Protein AF-A0A6L7U2E5-F1 (afdb_monomer)

Radius of gyration: 26.35 Å; Cα contacts (8 Å, |Δi|>4): 501; chains: 1; bounding box: 90×53×82 Å

Sequence (415 aa):
MNRPLTGRQFVRASPKTIGAMLRQARKARGLTQGEAAELLGVARTTLSAIETGNRRVRPDELLHLSGMYGRNLNELLGEREIISDFPSQFQASHLAGTAGDAEAELFAAVHRFQRLCEDYLFLETTNGVSLRRDYPPEYLIMRYRAEQSGQDAAMAERNRLGLGDGPISNLRQVLEDEVGLRVFTILLPSKVAGIFAYNEALGGCIAVNESHSAEHRQWSLSLEYGHFLTARHRADIAPVQPSLRPNVFERCANAFAGAFLMPATGLQRRFNQVAREADGLVTPMEIMRLAVAYQVTFQAMTIRLEKLRHLPKGTWGRLLGKGFKVSEAQMPTGLQSNEKTGLGLSMRYQLLACRAFEDGEITESHFARLLLLDRLDARAVRLRFLEGMVANDELDGGLFSQELRPSVETVAPPS

Nearest PDB structures (foldseek):
  3f52-assembly1_A  TM=9.112E-01  e=5.083E-03  Corynebacterium glutamicum
  1y7y-assembly1_B  TM=9.073E-01  e=7.476E-03  Aeromonas hydrophila
  2b5a-assembly1_A  TM=8.416E-01  e=3.995E-03  [Bacillus] caldolyticus
  1y7y-assembly1_A  TM=9.080E-01  e=1.154E-02  Aeromonas hydrophila
  3vk0-assembly2_B  TM=9.022E-01  e=2.377E-02  Neisseria meningitidis MC58

Foldseek 3Di:
DDDDPPPPDPDFQQLQRLLCLLVVLCVVVVHDLCRLCVQLVHDSVVNVCSNRSVDHDDPVSLVSSCVVSVHDSCSSRVVQPPPDQQVVLEDCVVVVPPPDPQVVQQVVVSVVQVVLLSLLLVLCVLVVHAQDAPADAAQEAPQVPLLVSLLVVLVVVCVVLVVPQFADPCVVCSCCRVHNEFEFEDAGPPFWAKKWAADPSRGTYIYGHNPDDQQSNLLSSQLSVLCCRHPVHRIDTDTPDADPDHHSSNSSSNSNSLCNLHPLVSNVVLLVVLCVVVVNDDDLLSLLVVCLR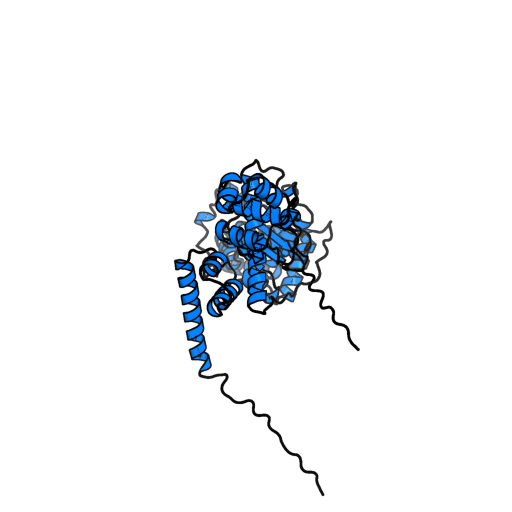SSHQSLSSVVSCCVSVVDPPCPSVVCVVVVNDSVVSDDPSPCPPPCPVVQRGDPVQLVSLLVCVVVVVDDLVVSCVSSVHDSVSSVVSNVVVVVVVVVVVVVVVPDPPDDPDDDDDDDDDDD

pLDDT: mean 81.1, std 19.36, range [26.78, 98.44]

Solvent-accessible surface area (backbone atoms only — not comparable to full-atom values): 23502 Å² total; per-residue (Å²): 135,90,83,82,90,80,74,84,74,79,66,78,56,49,43,45,56,37,9,45,48,51,48,50,41,35,51,76,68,71,48,50,64,56,61,54,10,58,77,70,72,47,56,45,67,55,46,51,30,24,35,64,26,79,32,76,76,49,75,71,57,46,53,51,50,19,62,77,50,73,44,57,61,57,70,50,51,42,77,49,82,83,64,74,60,60,76,77,55,46,59,73,73,84,48,74,85,50,68,68,67,58,45,54,50,43,54,52,35,51,52,52,51,50,49,53,53,52,49,47,53,48,35,28,57,77,68,75,48,76,82,61,67,55,72,74,79,70,48,74,70,47,73,95,41,18,46,55,34,12,35,52,49,21,52,52,48,29,60,74,69,69,53,69,53,58,54,64,91,54,59,69,54,49,39,37,70,67,33,29,36,49,61,37,41,40,77,46,53,91,60,39,29,27,37,31,41,51,46,89,84,79,37,44,38,39,39,23,20,55,86,48,55,72,30,54,29,49,49,31,50,37,26,45,49,30,39,50,40,55,40,45,91,54,38,47,72,42,54,62,66,80,61,98,76,61,52,58,63,55,42,14,13,54,28,11,25,50,29,52,49,49,28,66,70,35,46,51,54,52,50,53,50,55,26,58,77,42,79,65,59,73,47,73,65,57,50,40,54,48,8,52,68,38,50,37,41,57,66,58,41,47,54,49,35,27,76,73,64,76,37,66,80,62,51,63,59,51,40,53,75,70,65,61,56,63,81,81,68,54,66,82,56,86,70,66,63,87,55,84,78,72,61,40,64,43,69,67,57,53,54,37,43,45,48,36,39,76,73,63,77,39,52,68,72,52,44,8,56,74,62,76,41,56,62,68,59,36,50,53,53,47,48,56,51,51,55,59,47,53,62,47,57,69,55,58,77,75,77,77,86,71,83,86,70,83,84,82,80,83,84,80,83,87,133

Structure (mmCIF, N/CA/C/O backbone):
data_AF-A0A6L7U2E5-F1
#
_entry.id   AF-A0A6L7U2E5-F1
#
loop_
_atom_site.group_PDB
_atom_site.id
_atom_site.type_symbol
_atom_site.label_atom_id
_atom_site.label_alt_id
_atom_site.label_comp_id
_atom_site.label_asym_id
_atom_site.label_entity_id
_atom_site.label_seq_id
_atom_site.pdbx_PDB_ins_code
_atom_site.Cartn_x
_atom_site.Cartn_y
_atom_site.Cartn_z
_atom_site.occupancy
_atom_site.B_iso_or_equiv
_atom_site.auth_seq_id
_atom_site.auth_comp_id
_atom_site.auth_asym_id
_atom_site.auth_atom_id
_atom_site.pdbx_PDB_model_num
ATOM 1 N N . MET A 1 1 ? -31.744 -31.638 10.546 1.00 30.25 1 MET A N 1
ATOM 2 C CA . MET A 1 1 ? -31.968 -31.465 11.998 1.00 30.25 1 MET A CA 1
ATOM 3 C C . MET A 1 1 ? -30.790 -30.710 12.596 1.00 30.25 1 MET A C 1
ATOM 5 O O . MET A 1 1 ? -29.655 -31.121 12.412 1.00 30.25 1 MET A O 1
ATOM 9 N N . ASN A 1 2 ? -31.114 -29.581 13.222 1.00 29.72 2 ASN A N 1
ATOM 10 C CA . ASN A 1 2 ? -30.304 -28.602 13.955 1.00 29.72 2 ASN A CA 1
ATOM 11 C C . ASN A 1 2 ? -28.982 -29.061 14.603 1.00 29.72 2 ASN A C 1
ATOM 13 O O . ASN A 1 2 ? -28.994 -29.946 15.456 1.00 29.72 2 ASN A O 1
ATOM 17 N N . ARG A 1 3 ? -27.921 -28.259 14.413 1.00 26.78 3 ARG A N 1
ATOM 18 C CA . ARG A 1 3 ? -27.476 -27.265 15.418 1.00 26.78 3 ARG A CA 1
ATOM 19 C C . ARG A 1 3 ? -26.555 -26.189 14.795 1.00 26.78 3 ARG A C 1
ATOM 21 O O . ARG A 1 3 ? -25.790 -26.517 13.894 1.00 26.78 3 ARG A O 1
ATOM 28 N N . PRO A 1 4 ? -26.634 -24.923 15.251 1.00 27.50 4 PRO A N 1
ATOM 29 C CA . PRO A 1 4 ? -25.921 -23.788 14.666 1.00 27.50 4 PRO A CA 1
ATOM 30 C C . PRO A 1 4 ? -24.500 -23.651 15.233 1.00 27.50 4 PRO A C 1
ATOM 32 O O . PRO A 1 4 ? -24.291 -23.781 16.439 1.00 27.50 4 PRO A O 1
ATOM 35 N N . LEU A 1 5 ? -23.531 -23.306 14.383 1.00 28.56 5 LEU A N 1
ATOM 36 C CA . LEU A 1 5 ? -22.216 -22.804 14.798 1.00 28.56 5 LEU A CA 1
ATOM 37 C C . LEU A 1 5 ? -22.307 -21.297 15.098 1.00 28.56 5 LEU A C 1
ATOM 39 O O . LEU A 1 5 ? -21.655 -20.475 14.465 1.00 28.56 5 LEU A O 1
ATOM 43 N N . THR A 1 6 ? -23.132 -20.908 16.070 1.00 40.66 6 THR A N 1
ATOM 44 C CA . THR A 1 6 ? -22.995 -19.601 16.729 1.00 40.66 6 THR A CA 1
ATOM 45 C C . THR A 1 6 ? -21.955 -19.739 17.829 1.00 40.66 6 THR A C 1
ATOM 47 O O . THR A 1 6 ? -22.278 -20.001 18.984 1.00 40.66 6 THR A O 1
ATOM 50 N N . GLY A 1 7 ? -20.691 -19.598 17.445 1.00 27.69 7 GLY A N 1
ATOM 51 C CA . GLY A 1 7 ? -19.551 -19.538 18.353 1.00 27.69 7 GLY A CA 1
ATOM 52 C C . GLY A 1 7 ? -19.019 -18.117 18.519 1.00 27.69 7 GLY A C 1
ATOM 53 O O . GLY A 1 7 ? -17.812 -17.932 18.448 1.00 27.69 7 GLY A O 1
ATOM 54 N N . ARG A 1 8 ? -19.883 -17.109 18.723 1.00 32.47 8 ARG A N 1
ATOM 55 C CA . ARG A 1 8 ? -19.448 -15.800 19.245 1.00 32.47 8 ARG A CA 1
ATOM 56 C C . ARG A 1 8 ? -18.993 -16.004 20.691 1.00 32.47 8 ARG A C 1
ATOM 58 O O . ARG A 1 8 ? -19.801 -15.945 21.616 1.00 32.47 8 ARG A O 1
ATOM 65 N N . GLN A 1 9 ? -17.717 -16.320 20.891 1.00 27.36 9 GLN A N 1
ATOM 66 C CA . GLN A 1 9 ? -17.125 -16.360 22.224 1.00 27.36 9 GLN A CA 1
ATOM 67 C C . GLN A 1 9 ? -16.722 -14.943 22.632 1.00 27.36 9 GLN A C 1
ATOM 69 O O . GLN A 1 9 ? -15.637 -14.471 22.313 1.00 27.36 9 GLN A O 1
ATOM 74 N N . PHE A 1 10 ? -17.596 -14.277 23.385 1.00 33.03 10 PHE A N 1
ATOM 75 C CA . PHE A 1 10 ? -17.204 -13.125 24.189 1.00 33.03 10 PHE A CA 1
ATOM 76 C C . PHE A 1 10 ? -16.289 -13.627 25.311 1.00 33.03 10 PHE A C 1
ATOM 78 O O . PHE A 1 10 ? -16.752 -14.188 26.309 1.00 33.03 10 PHE A O 1
ATOM 85 N N . VAL A 1 11 ? -14.975 -13.476 25.150 1.00 37.16 11 VAL A N 1
ATOM 86 C CA . VAL A 1 11 ? -14.049 -13.697 26.261 1.00 37.16 11 VAL A CA 1
ATOM 87 C C . VAL A 1 11 ? -14.276 -12.556 27.246 1.00 37.16 11 VAL A C 1
ATOM 89 O O . VAL A 1 11 ? -13.952 -11.411 26.953 1.00 37.16 11 VAL A O 1
ATOM 92 N N . ARG A 1 12 ? -14.837 -12.851 28.426 1.00 48.38 12 ARG A N 1
ATOM 93 C CA . ARG A 1 12 ? -14.856 -11.885 29.535 1.00 48.38 12 ARG A CA 1
ATOM 94 C C . ARG A 1 12 ? -13.416 -11.434 29.787 1.00 48.38 12 ARG A C 1
ATOM 96 O O . ARG A 1 12 ? -12.603 -12.249 30.230 1.00 48.38 12 ARG A O 1
ATOM 103 N N . ALA A 1 13 ? -13.104 -10.171 29.490 1.00 61.41 13 ALA A N 1
ATOM 104 C CA . ALA A 1 13 ? -11.756 -9.645 29.639 1.00 61.41 13 ALA A CA 1
ATOM 105 C C . ALA A 1 13 ? -11.245 -9.894 31.063 1.00 61.41 13 ALA A C 1
ATOM 107 O O . ALA A 1 13 ? -11.932 -9.647 32.061 1.00 61.41 13 ALA A O 1
ATOM 108 N N . SER A 1 14 ? -10.037 -10.454 31.160 1.00 73.69 14 SER A N 1
ATOM 109 C CA . SER A 1 14 ? -9.461 -10.781 32.458 1.00 73.69 14 SER A CA 1
ATOM 110 C C . SER A 1 14 ? -9.209 -9.491 33.256 1.00 73.69 14 SER A C 1
ATOM 112 O O . SER A 1 14 ? -8.890 -8.457 32.661 1.00 73.69 14 SER A O 1
ATOM 114 N N . PRO A 1 15 ? -9.270 -9.519 34.600 1.00 77.94 15 PRO A N 1
ATOM 115 C CA . PRO A 1 15 ? -8.991 -8.334 35.417 1.00 77.94 15 PRO A CA 1
ATOM 116 C C . PRO A 1 15 ? -7.614 -7.711 35.137 1.00 77.94 15 PRO A C 1
ATOM 118 O O . PRO A 1 15 ? -7.461 -6.497 35.209 1.00 77.94 15 PRO A O 1
ATOM 121 N N . LYS A 1 16 ? -6.626 -8.534 34.756 1.00 78.69 16 LYS A N 1
ATOM 122 C CA . LYS A 1 16 ? -5.290 -8.081 34.339 1.00 78.69 16 LYS A CA 1
ATOM 123 C C . LYS A 1 16 ? -5.316 -7.306 33.026 1.00 78.69 16 LYS A C 1
ATOM 125 O O . LYS A 1 16 ? -4.639 -6.290 32.916 1.00 78.69 16 LYS A O 1
ATOM 130 N N . THR A 1 17 ? -6.107 -7.762 32.057 1.00 73.81 17 THR A N 1
ATOM 131 C CA . THR A 1 17 ? -6.261 -7.103 30.754 1.00 73.81 17 THR A CA 1
ATOM 132 C C . THR A 1 17 ? -6.891 -5.723 30.925 1.00 73.81 17 THR A C 1
ATOM 134 O O . THR A 1 17 ? -6.311 -4.729 30.497 1.00 73.81 17 THR A O 1
ATOM 137 N N . ILE A 1 18 ? -8.015 -5.646 31.646 1.00 81.44 18 ILE A N 1
ATOM 138 C CA . ILE A 1 18 ? -8.705 -4.377 31.924 1.00 81.44 18 ILE A CA 1
ATOM 139 C C . ILE A 1 18 ? -7.785 -3.424 32.707 1.00 81.44 18 ILE A C 1
ATOM 141 O O . ILE A 1 18 ? -7.671 -2.246 32.369 1.00 81.44 18 ILE A O 1
ATOM 145 N N . GLY A 1 19 ? -7.062 -3.936 33.710 1.00 86.12 19 GLY A N 1
ATOM 146 C CA . GLY A 1 19 ? -6.096 -3.154 34.485 1.00 86.12 19 GLY A CA 1
ATOM 147 C C . GLY A 1 19 ? -4.987 -2.532 33.629 1.00 86.12 19 GLY A C 1
ATOM 148 O O . GLY A 1 19 ? -4.682 -1.345 33.771 1.00 86.12 19 GLY A O 1
ATOM 149 N N . ALA A 1 20 ? -4.425 -3.298 32.690 1.00 79.12 20 ALA A N 1
ATOM 150 C CA . ALA A 1 20 ? -3.399 -2.807 31.773 1.00 79.12 20 ALA A CA 1
ATOM 151 C C . ALA A 1 20 ? -3.929 -1.701 30.841 1.00 79.12 20 ALA A C 1
ATOM 153 O O . ALA A 1 20 ? -3.248 -0.688 30.648 1.00 79.12 20 ALA A O 1
ATOM 154 N N . MET A 1 21 ? -5.153 -1.851 30.322 1.00 79.62 21 MET A N 1
ATOM 155 C CA . MET A 1 21 ? -5.793 -0.847 29.463 1.00 79.62 21 MET A CA 1
ATOM 156 C C . MET A 1 21 ? -6.079 0.455 30.217 1.00 79.62 21 MET A C 1
ATOM 158 O O . MET A 1 21 ? -5.767 1.538 29.719 1.00 79.62 21 MET A O 1
ATOM 162 N N . LEU A 1 22 ? -6.583 0.363 31.451 1.00 87.50 22 LEU A N 1
ATOM 163 C CA . LEU A 1 22 ? -6.788 1.521 32.325 1.00 87.50 22 LEU A CA 1
ATOM 164 C C . LEU A 1 22 ? -5.471 2.252 32.614 1.00 87.50 22 LEU A C 1
ATOM 166 O O . LEU A 1 22 ? -5.401 3.477 32.500 1.00 87.50 22 LEU A O 1
ATOM 170 N N . ARG A 1 23 ? -4.395 1.505 32.894 1.00 88.12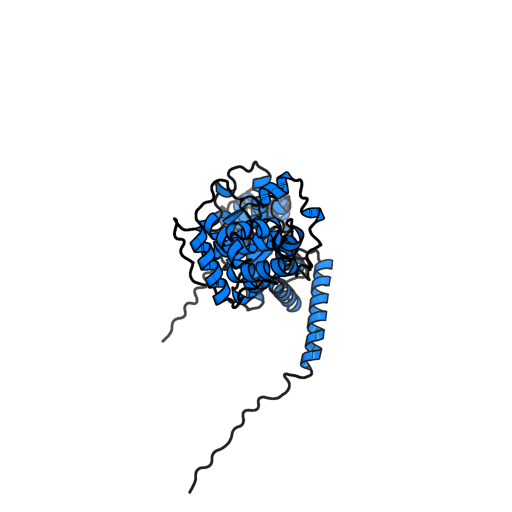 23 ARG A N 1
ATOM 171 C CA . ARG A 1 23 ? -3.055 2.072 33.106 1.00 88.12 23 ARG A CA 1
ATOM 172 C C . ARG A 1 23 ? -2.550 2.828 31.877 1.00 88.12 23 ARG A C 1
ATOM 174 O O . ARG A 1 23 ? -1.956 3.900 32.016 1.00 88.12 23 ARG A O 1
ATOM 181 N N . GLN A 1 24 ? -2.748 2.273 30.683 1.00 79.38 24 GLN A N 1
ATOM 182 C CA . GLN A 1 24 ? -2.352 2.910 29.426 1.00 79.38 24 GLN A CA 1
ATOM 183 C C . GLN A 1 24 ? -3.174 4.178 29.163 1.00 79.38 24 GLN A C 1
ATOM 185 O O . GLN A 1 24 ? -2.603 5.222 28.846 1.00 79.38 24 GLN A O 1
ATOM 190 N N . ALA A 1 25 ? -4.493 4.109 29.353 1.00 82.06 25 ALA A N 1
ATOM 191 C CA . ALA A 1 25 ? -5.404 5.236 29.182 1.00 82.06 25 ALA A CA 1
ATOM 192 C C . ALA A 1 25 ? -5.071 6.397 30.132 1.00 82.06 25 ALA A C 1
ATOM 194 O O . ALA A 1 25 ? -4.998 7.546 29.696 1.00 82.06 25 ALA A O 1
ATOM 195 N N . ARG A 1 26 ? -4.755 6.093 31.398 1.00 93.38 26 ARG A N 1
ATOM 196 C CA . ARG A 1 26 ? -4.292 7.084 32.374 1.00 93.38 26 ARG A CA 1
ATOM 197 C C . ARG A 1 26 ? -3.002 7.769 31.928 1.00 93.38 26 ARG A C 1
ATOM 199 O O . ARG A 1 26 ? -2.920 8.995 31.936 1.00 93.38 26 ARG A O 1
ATOM 206 N N . LYS A 1 27 ? -1.996 6.984 31.522 1.00 86.50 27 LYS A N 1
ATOM 207 C CA . LYS A 1 27 ? -0.709 7.518 31.043 1.00 86.50 27 LYS A CA 1
ATOM 208 C C . LYS A 1 27 ? -0.879 8.414 29.816 1.00 86.50 27 LYS A C 1
ATOM 210 O O . LYS A 1 27 ? -0.212 9.436 29.732 1.00 86.50 27 LYS A O 1
ATOM 215 N N . ALA A 1 28 ? -1.787 8.069 28.903 1.00 74.44 28 ALA A N 1
ATOM 216 C CA . ALA A 1 28 ? -2.078 8.876 27.717 1.00 74.44 28 ALA A CA 1
ATOM 217 C C . ALA A 1 28 ? -2.683 10.254 28.051 1.00 74.44 28 ALA A C 1
ATOM 219 O O . ALA A 1 28 ? -2.575 11.175 27.249 1.00 74.44 28 ALA A O 1
ATOM 220 N N . ARG A 1 29 ? -3.292 10.407 29.233 1.00 83.19 29 ARG A N 1
ATOM 221 C CA . ARG A 1 29 ? -3.762 11.694 29.771 1.00 83.19 29 ARG A CA 1
ATOM 222 C C . ARG A 1 29 ? -2.721 12.428 30.618 1.00 83.19 29 ARG A C 1
ATOM 224 O O . ARG A 1 29 ? -3.037 13.477 31.162 1.00 83.19 29 ARG A O 1
ATOM 231 N N . GLY A 1 30 ? -1.515 11.878 30.764 1.00 84.75 30 GLY A N 1
ATOM 232 C CA . GLY A 1 30 ? -0.463 12.456 31.603 1.00 84.75 30 GLY A CA 1
ATOM 233 C C . GLY A 1 30 ? -0.730 12.371 33.109 1.00 84.75 30 GLY A C 1
ATOM 234 O O . GLY A 1 30 ? 0.024 12.948 33.880 1.00 84.75 30 GLY A O 1
ATOM 235 N N . LEU A 1 31 ? -1.764 11.641 33.544 1.00 90.44 31 LEU A N 1
ATOM 236 C CA . LEU A 1 31 ? -2.148 11.560 34.954 1.00 90.44 31 LEU A CA 1
ATOM 237 C C . LEU A 1 31 ? -1.272 10.558 35.713 1.00 90.44 31 LEU A C 1
ATOM 239 O O . LEU A 1 31 ? -1.015 9.439 35.251 1.00 90.44 31 LEU A O 1
ATOM 243 N N . THR A 1 32 ? -0.869 10.906 36.927 1.00 93.38 32 THR A N 1
ATOM 244 C CA . THR A 1 32 ? -0.242 9.991 37.886 1.00 93.38 32 THR A CA 1
ATOM 245 C C . THR A 1 32 ? -1.283 9.068 38.530 1.00 93.38 32 THR A C 1
ATOM 247 O O . THR A 1 32 ? -2.488 9.315 38.491 1.00 93.38 32 THR A O 1
ATOM 250 N N . GLN A 1 33 ? -0.834 7.968 39.149 1.00 93.31 33 GLN A N 1
ATOM 251 C CA . GLN A 1 33 ? -1.742 7.099 39.915 1.00 93.31 33 GLN A CA 1
ATOM 252 C C . GLN A 1 33 ? -2.351 7.809 41.134 1.00 93.31 33 GLN A C 1
ATOM 254 O O . GLN A 1 33 ? -3.401 7.388 41.596 1.00 93.31 33 GLN A O 1
ATOM 259 N N . GLY A 1 34 ? -1.683 8.829 41.685 1.00 92.00 34 GLY A N 1
ATOM 260 C CA . GLY A 1 34 ? -2.217 9.606 42.806 1.00 92.00 34 GLY A CA 1
ATOM 261 C C . GLY A 1 34 ? -3.409 10.444 42.361 1.00 92.00 34 GLY A C 1
ATOM 262 O O . GLY A 1 34 ? -4.511 10.240 42.853 1.00 92.00 34 GLY A O 1
ATOM 263 N N . GLU A 1 35 ? -3.205 11.276 41.340 1.00 89.12 35 GLU A N 1
ATOM 264 C CA . GLU A 1 35 ? -4.238 12.169 40.795 1.00 89.12 35 GLU A CA 1
ATOM 265 C C . GLU A 1 35 ? -5.462 11.396 40.293 1.00 89.12 35 GLU A C 1
ATOM 267 O O . GLU A 1 35 ? -6.601 11.749 40.580 1.00 89.12 35 GLU A O 1
ATOM 272 N N . ALA A 1 36 ? -5.245 10.291 39.576 1.00 92.56 36 ALA A N 1
ATOM 273 C CA . ALA A 1 36 ? -6.350 9.467 39.101 1.00 92.56 36 ALA A CA 1
ATOM 274 C C . ALA A 1 36 ? -7.108 8.766 40.242 1.00 92.56 36 ALA A C 1
ATOM 276 O O . ALA A 1 36 ? -8.301 8.514 40.102 1.00 92.56 36 ALA A O 1
ATOM 277 N N . ALA A 1 37 ? -6.439 8.438 41.353 1.00 94.88 37 ALA A N 1
ATOM 278 C CA . ALA A 1 37 ? -7.087 7.827 42.509 1.00 94.88 37 ALA A CA 1
ATOM 279 C C . ALA A 1 37 ? -7.907 8.858 43.298 1.00 94.88 37 ALA A C 1
ATOM 281 O O . ALA A 1 37 ? -9.026 8.550 43.699 1.00 94.88 37 ALA A O 1
ATOM 282 N N . GLU A 1 38 ? -7.394 10.083 43.442 1.00 92.19 38 GLU A N 1
ATOM 283 C CA . GLU A 1 38 ? -8.119 11.209 44.042 1.00 92.19 38 GLU A CA 1
ATOM 284 C C . GLU A 1 38 ? -9.384 11.549 43.252 1.00 92.19 38 GLU A C 1
ATOM 286 O O . GLU A 1 38 ? -10.466 11.614 43.830 1.00 92.19 38 GLU A O 1
ATOM 291 N N . LEU A 1 39 ? -9.273 11.671 41.926 1.00 88.31 39 LEU A N 1
ATOM 292 C CA . LEU A 1 39 ? -10.414 11.940 41.044 1.00 88.31 39 LEU A CA 1
ATOM 293 C C . LEU A 1 39 ? -11.459 10.812 41.050 1.00 88.31 39 LEU A C 1
ATOM 295 O O . LEU A 1 39 ? -12.646 11.079 40.886 1.00 88.31 39 LEU A O 1
ATOM 299 N N . LEU A 1 40 ? -11.031 9.562 41.253 1.00 91.38 40 LEU A N 1
ATOM 300 C CA . LEU A 1 40 ? -11.926 8.408 41.390 1.00 91.38 40 LEU A CA 1
ATOM 301 C C . LEU A 1 40 ? -12.503 8.266 42.815 1.00 91.38 40 LEU A C 1
ATOM 303 O O . LEU A 1 40 ? -13.429 7.486 43.023 1.00 91.38 40 LEU A O 1
ATOM 307 N N . GLY A 1 41 ? -11.964 8.983 43.807 1.00 90.75 41 GLY A N 1
ATOM 308 C CA . GLY A 1 41 ? -12.374 8.872 45.210 1.00 90.75 41 GLY A CA 1
ATOM 309 C C . GLY A 1 41 ? -11.896 7.593 45.912 1.00 90.75 41 GLY A C 1
ATOM 310 O O . GLY A 1 41 ? -12.556 7.110 46.831 1.00 90.75 41 GLY A O 1
ATOM 311 N N . VAL A 1 42 ? -10.761 7.017 45.495 1.00 93.19 42 VAL A N 1
ATOM 312 C CA . VAL A 1 42 ? -10.192 5.786 46.079 1.00 93.19 42 VAL A CA 1
ATOM 313 C C . VAL A 1 42 ? -8.746 5.982 46.540 1.00 93.19 42 VAL A C 1
ATOM 315 O O . VAL A 1 42 ? -8.045 6.890 46.108 1.00 93.19 42 VAL A O 1
ATOM 318 N N . ALA A 1 43 ? -8.240 5.088 47.394 1.00 94.62 43 ALA A N 1
ATOM 319 C CA . ALA A 1 43 ? -6.825 5.110 47.770 1.00 94.62 43 ALA A CA 1
ATOM 320 C C . ALA A 1 43 ? -5.915 4.765 46.572 1.00 94.62 43 ALA A C 1
ATOM 322 O O . ALA A 1 43 ? -6.221 3.856 45.795 1.00 94.62 43 ALA A O 1
ATOM 323 N N . ARG A 1 44 ? -4.733 5.392 46.473 1.00 95.94 44 ARG A N 1
ATOM 324 C CA . ARG A 1 44 ? -3.727 5.112 45.421 1.00 95.94 44 ARG A CA 1
ATOM 325 C C . ARG A 1 44 ? -3.381 3.622 45.288 1.00 95.94 44 ARG A C 1
ATOM 327 O O . ARG A 1 44 ? -3.188 3.119 44.182 1.00 95.94 44 ARG A O 1
ATOM 334 N N . THR A 1 45 ? -3.314 2.901 46.407 1.00 94.44 45 THR A N 1
ATOM 335 C CA . THR A 1 45 ? -3.079 1.447 46.440 1.00 94.44 45 THR A CA 1
ATOM 336 C C . THR A 1 45 ? -4.202 0.662 45.765 1.00 94.44 45 THR A C 1
ATOM 338 O O . THR A 1 45 ? -3.927 -0.327 45.089 1.00 94.44 45 THR A O 1
ATOM 341 N N . THR A 1 46 ? -5.447 1.134 45.873 1.00 92.94 46 THR A N 1
ATOM 342 C CA . THR A 1 46 ? -6.618 0.547 45.207 1.00 92.94 46 THR A CA 1
ATOM 343 C C . THR A 1 46 ? -6.506 0.702 43.698 1.00 92.94 46 THR A C 1
ATOM 345 O O . THR A 1 46 ? -6.646 -0.288 42.984 1.00 92.94 46 THR A O 1
ATOM 348 N N . LEU A 1 47 ? -6.169 1.901 43.207 1.00 95.25 47 LEU A N 1
ATOM 349 C CA . LEU A 1 47 ? -5.955 2.115 41.774 1.00 95.25 47 LEU A CA 1
ATOM 350 C C . LEU A 1 47 ? -4.786 1.269 41.248 1.00 95.25 47 LEU A C 1
ATOM 352 O O . LEU A 1 47 ? -4.906 0.638 40.204 1.00 95.25 47 LEU A O 1
ATOM 356 N N . SER A 1 48 ? -3.681 1.175 41.993 1.00 94.50 48 SER A N 1
ATOM 357 C CA . SER A 1 48 ? -2.556 0.302 41.628 1.00 94.50 48 SER A CA 1
ATOM 358 C C . SER A 1 48 ? -2.963 -1.179 41.561 1.00 94.50 48 SER A C 1
ATOM 360 O O . SER A 1 48 ? -2.590 -1.891 40.626 1.00 94.50 48 SER A O 1
ATOM 362 N N . ALA A 1 49 ? -3.778 -1.653 42.510 1.00 88.00 49 ALA A N 1
ATOM 363 C CA . ALA A 1 49 ? -4.302 -3.017 42.511 1.00 88.00 49 ALA A CA 1
ATOM 364 C C . ALA A 1 49 ? -5.260 -3.283 41.335 1.00 88.00 49 ALA A C 1
ATOM 366 O O . ALA A 1 49 ? -5.239 -4.380 40.777 1.00 88.00 49 ALA A O 1
ATOM 367 N N . ILE A 1 50 ? -6.057 -2.287 40.934 1.00 92.88 50 ILE A N 1
ATOM 368 C CA . ILE A 1 50 ? -6.885 -2.343 39.720 1.00 92.88 50 ILE A CA 1
ATOM 369 C C . ILE A 1 50 ? -5.990 -2.425 38.476 1.00 92.88 50 ILE A C 1
ATOM 371 O O . ILE A 1 50 ? -6.142 -3.339 37.672 1.00 92.88 50 ILE A O 1
ATOM 375 N N . GLU A 1 51 ? -5.008 -1.529 38.340 1.00 92.25 51 GLU A N 1
ATOM 376 C CA . GLU A 1 51 ? -4.115 -1.457 37.171 1.00 92.25 51 GLU A CA 1
ATOM 377 C C . GLU A 1 51 ? -3.214 -2.686 36.995 1.00 92.25 51 GLU A C 1
ATOM 379 O O . GLU A 1 51 ? -2.800 -3.005 35.883 1.00 92.25 51 GLU A O 1
ATOM 384 N N . THR A 1 52 ? -2.895 -3.381 38.086 1.00 87.44 52 THR A N 1
ATOM 385 C CA . THR A 1 52 ? -2.120 -4.634 38.068 1.00 87.44 52 THR A CA 1
ATOM 386 C C . THR A 1 52 ? -2.997 -5.880 37.922 1.00 87.44 52 THR A C 1
ATOM 388 O O . THR A 1 52 ? -2.475 -6.986 37.775 1.00 87.44 52 THR A O 1
ATOM 391 N N . GLY A 1 53 ? -4.325 -5.722 37.947 1.00 84.56 53 GLY A N 1
ATOM 392 C CA . GLY A 1 53 ? -5.293 -6.817 37.870 1.00 84.56 53 GLY A CA 1
ATOM 393 C C . GLY A 1 53 ? -5.418 -7.656 39.141 1.00 84.56 53 GLY A C 1
ATOM 394 O O . GLY A 1 53 ? -6.067 -8.702 39.112 1.00 84.56 53 GLY A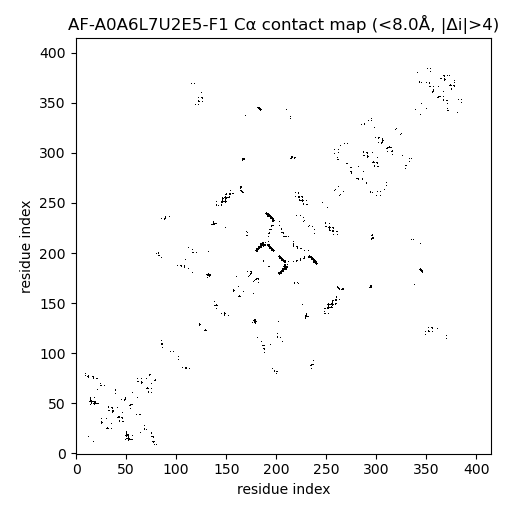 O 1
ATOM 395 N N . ASN A 1 54 ? -4.817 -7.212 40.247 1.00 85.06 54 ASN A N 1
ATOM 396 C CA . ASN A 1 54 ? -4.926 -7.847 41.562 1.00 85.06 54 ASN A CA 1
ATOM 397 C C . ASN A 1 54 ? -6.282 -7.569 42.231 1.00 85.06 54 ASN A C 1
ATOM 399 O O . ASN A 1 54 ? -6.696 -8.301 43.128 1.00 85.06 54 ASN A O 1
ATOM 403 N N . ARG A 1 55 ? -6.996 -6.532 41.779 1.00 90.06 55 ARG A N 1
ATOM 404 C CA . ARG A 1 55 ? -8.371 -6.213 42.172 1.00 90.06 55 ARG A CA 1
ATOM 405 C C . ARG A 1 55 ? -9.228 -6.030 40.925 1.00 90.06 55 ARG A C 1
ATOM 407 O O . ARG A 1 55 ? -8.830 -5.348 39.987 1.00 90.06 55 ARG A O 1
ATOM 414 N N . ARG A 1 56 ? -10.437 -6.595 40.930 1.00 85.56 56 ARG A N 1
ATOM 415 C CA . ARG A 1 56 ? -11.430 -6.323 39.881 1.00 85.56 56 ARG A CA 1
ATOM 416 C C . ARG A 1 56 ? -11.942 -4.890 39.996 1.00 85.56 56 ARG A C 1
ATOM 418 O O . ARG A 1 56 ? -12.293 -4.456 41.091 1.00 85.56 56 ARG A O 1
ATOM 425 N N . VAL A 1 57 ? -11.995 -4.188 38.869 1.00 87.94 57 VAL A N 1
ATOM 426 C CA . VAL A 1 57 ? -12.679 -2.895 38.762 1.00 87.94 57 VAL A CA 1
ATOM 427 C C . VAL A 1 57 ? -14.189 -3.117 38.820 1.00 87.94 57 VAL A C 1
ATOM 429 O O . VAL A 1 57 ? -14.699 -4.084 38.244 1.00 87.94 57 VAL A O 1
ATOM 432 N N . ARG A 1 58 ? -14.901 -2.265 39.553 1.00 85.62 58 ARG A N 1
ATOM 433 C CA . ARG A 1 58 ? -16.365 -2.299 39.611 1.00 85.62 58 ARG A CA 1
ATOM 434 C C . ARG A 1 58 ? -16.968 -1.565 38.403 1.00 85.62 58 ARG A C 1
ATOM 436 O O . ARG A 1 58 ? -16.298 -0.702 37.840 1.00 85.62 58 ARG A O 1
ATOM 443 N N . PRO A 1 59 ? -18.206 -1.879 37.980 1.00 78.31 59 PRO A N 1
ATOM 444 C CA . PRO A 1 59 ? -18.824 -1.230 36.820 1.00 78.31 59 PRO A CA 1
ATOM 445 C C . PRO A 1 59 ? -18.897 0.302 36.926 1.00 78.31 59 PRO A C 1
ATOM 447 O O . PRO A 1 59 ? -18.609 1.001 35.960 1.00 78.31 59 PRO A O 1
ATOM 450 N N . ASP A 1 60 ? -19.216 0.822 38.109 1.00 83.81 60 ASP A N 1
ATOM 451 C CA . ASP A 1 60 ? -19.277 2.251 38.435 1.00 83.81 60 ASP A CA 1
ATOM 452 C C . ASP A 1 60 ? -17.897 2.930 38.416 1.00 83.81 60 ASP A C 1
ATOM 454 O O . ASP A 1 60 ? -17.754 4.036 37.891 1.00 83.81 60 ASP A O 1
ATOM 458 N N . GLU A 1 61 ? -16.865 2.247 38.923 1.00 88.75 61 GLU A N 1
ATOM 459 C CA . GLU A 1 61 ? -15.472 2.701 38.835 1.00 88.75 61 GLU A CA 1
ATOM 460 C C . GLU A 1 61 ? -15.013 2.748 37.373 1.00 88.75 61 GLU A C 1
ATOM 462 O O . GLU A 1 61 ? -14.376 3.705 36.941 1.00 88.75 61 GLU A O 1
ATOM 467 N N . LEU A 1 62 ? -15.364 1.727 36.588 1.00 85.44 62 LEU A N 1
ATOM 468 C CA . LEU A 1 62 ? -14.992 1.626 35.182 1.00 85.44 62 LEU A CA 1
ATOM 469 C C . LEU A 1 62 ? -15.649 2.724 34.336 1.00 85.44 62 LEU A C 1
ATOM 471 O O . LEU A 1 62 ? -14.979 3.324 33.497 1.00 85.44 62 LEU A O 1
ATOM 475 N N . LEU A 1 63 ? -16.927 3.018 34.587 1.00 80.62 63 LEU A N 1
ATOM 476 C CA . LEU A 1 63 ? -17.659 4.136 33.985 1.00 80.62 63 LEU A CA 1
ATOM 477 C C . LEU A 1 63 ? -16.968 5.476 34.269 1.00 80.62 63 LEU A C 1
ATOM 479 O O . LEU A 1 63 ? -16.676 6.220 33.330 1.00 80.62 63 LEU A O 1
ATOM 483 N N . HIS A 1 64 ? -16.630 5.760 35.529 1.00 85.88 64 HIS A N 1
ATOM 484 C CA . HIS A 1 64 ? -15.924 6.992 35.895 1.00 85.88 64 HIS A CA 1
ATOM 485 C C . HIS A 1 64 ? -14.547 7.094 35.240 1.00 85.88 64 HIS A C 1
ATOM 487 O O . HIS A 1 64 ? -14.219 8.118 34.639 1.00 85.88 64 HIS A O 1
ATOM 493 N N . LEU A 1 65 ? -13.763 6.016 35.291 1.00 88.19 65 LEU A N 1
ATOM 494 C CA . LEU A 1 65 ? -12.447 5.958 34.662 1.00 88.19 65 LEU A CA 1
ATOM 495 C C . LEU A 1 65 ? -12.532 6.154 33.141 1.00 88.19 65 LEU A C 1
ATOM 497 O O . LEU A 1 65 ? -11.683 6.833 32.564 1.00 88.19 65 LEU A O 1
ATOM 501 N N . SER A 1 66 ? -13.575 5.625 32.494 1.00 83.56 66 SER A N 1
ATOM 502 C CA . SER A 1 66 ? -13.825 5.823 31.061 1.00 83.56 66 SER A CA 1
ATOM 503 C C . SER A 1 66 ? -14.025 7.300 30.711 1.00 83.56 66 SER A C 1
ATOM 505 O O . SER A 1 66 ? -13.345 7.822 29.824 1.00 83.56 66 SER A O 1
ATOM 507 N N . GLY A 1 67 ? -14.853 8.010 31.484 1.00 79.00 67 GLY A N 1
ATOM 508 C CA . GLY A 1 67 ? -15.091 9.442 31.315 1.00 79.00 67 GLY A CA 1
ATOM 509 C C . GLY A 1 67 ? -13.837 10.270 31.588 1.00 79.00 67 GLY A C 1
ATOM 510 O O . GLY A 1 67 ? -13.446 11.091 30.759 1.00 79.00 67 GLY A O 1
ATOM 511 N N . MET A 1 68 ? -13.149 9.994 32.699 1.00 84.94 68 MET A N 1
ATOM 512 C CA . MET A 1 68 ? -11.912 10.684 33.082 1.00 84.94 68 MET A CA 1
ATOM 513 C C . MET A 1 68 ? -10.810 10.537 32.031 1.00 84.94 68 MET A C 1
ATOM 515 O O . MET A 1 68 ? -10.090 11.491 31.731 1.00 84.94 68 MET A O 1
ATOM 519 N N . TYR A 1 69 ? -10.666 9.344 31.454 1.00 87.75 69 TYR A N 1
ATOM 520 C CA . TYR A 1 69 ? -9.636 9.081 30.453 1.00 87.75 69 TYR A CA 1
ATOM 521 C C . TYR A 1 69 ? -10.081 9.444 29.027 1.00 87.75 69 TYR A C 1
ATOM 523 O O . TYR A 1 69 ? -9.252 9.483 28.112 1.00 87.75 69 TYR A O 1
ATOM 531 N N . GLY A 1 70 ? -11.365 9.764 28.833 1.00 76.00 70 GLY A N 1
ATOM 532 C CA . GLY A 1 70 ? -12.014 9.958 27.534 1.00 76.00 70 GLY A CA 1
ATOM 533 C C . GLY A 1 70 ? -11.875 8.740 26.632 1.00 76.00 70 GLY A C 1
ATOM 534 O O . GLY A 1 70 ? -11.488 8.867 25.472 1.00 76.00 70 GLY A O 1
ATOM 535 N N . ARG A 1 71 ? -12.128 7.562 27.201 1.00 74.25 71 ARG A N 1
ATOM 536 C CA . ARG A 1 71 ? -12.161 6.272 26.512 1.00 74.25 71 ARG A CA 1
ATOM 537 C C . ARG A 1 71 ? -13.576 5.723 26.569 1.00 74.25 71 ARG A C 1
ATOM 539 O O . ARG A 1 71 ? -14.270 5.922 27.559 1.00 74.25 71 ARG A O 1
ATOM 546 N N . ASN A 1 72 ? -14.004 5.031 25.520 1.00 69.94 72 ASN A N 1
ATOM 547 C CA . ASN A 1 72 ? -15.302 4.360 25.533 1.00 69.94 72 ASN A CA 1
ATOM 548 C C . ASN A 1 72 ? -15.238 3.121 26.455 1.00 69.94 72 ASN A C 1
ATOM 550 O O . ASN A 1 72 ? -14.209 2.447 26.516 1.00 69.94 72 ASN A O 1
ATOM 554 N N . LEU A 1 73 ? -16.325 2.796 27.161 1.00 66.62 73 LEU A N 1
ATOM 555 C CA . LEU A 1 73 ? -16.423 1.571 27.966 1.00 66.62 73 LEU A CA 1
ATOM 556 C C . LEU A 1 73 ? -16.127 0.306 27.170 1.00 66.62 73 LEU A C 1
ATOM 558 O O . LEU A 1 73 ? -15.433 -0.564 27.683 1.00 66.62 73 LEU A O 1
ATOM 562 N N . ASN A 1 74 ? -16.561 0.234 25.914 1.00 59.88 74 ASN A N 1
ATOM 563 C CA . ASN A 1 74 ? -16.306 -0.918 25.052 1.00 59.88 74 ASN A CA 1
ATOM 564 C C . ASN A 1 74 ? -14.812 -1.046 24.709 1.00 59.88 74 ASN A C 1
ATOM 566 O O . ASN A 1 74 ? -14.307 -2.156 24.556 1.00 59.88 74 ASN A O 1
ATOM 570 N N . GLU A 1 75 ? -14.075 0.076 24.664 1.00 60.38 75 GLU A N 1
ATOM 571 C CA . GLU A 1 75 ? -12.611 0.052 24.550 1.00 60.38 75 GLU A CA 1
ATOM 572 C C . GLU A 1 75 ? -11.967 -0.508 25.822 1.00 60.38 75 GLU A C 1
ATOM 574 O O . GLU A 1 75 ? -11.025 -1.279 25.725 1.00 60.38 75 GLU A O 1
ATOM 579 N N . LEU A 1 76 ? -12.463 -0.159 27.012 1.00 65.69 76 LEU A N 1
ATOM 580 C CA . LEU A 1 76 ? -11.874 -0.592 28.288 1.00 65.69 76 LEU A CA 1
ATOM 581 C C . LEU A 1 76 ? -12.275 -2.011 28.712 1.00 65.69 76 LEU A C 1
ATOM 583 O O . LEU A 1 76 ? -11.515 -2.681 29.412 1.00 65.69 76 LEU A O 1
ATOM 587 N N . LEU A 1 77 ? -13.467 -2.458 28.313 1.00 62.16 77 LEU A N 1
ATOM 588 C CA . LEU A 1 77 ? -14.005 -3.790 28.595 1.00 62.16 77 LEU A CA 1
ATOM 589 C C . LEU A 1 77 ? -13.398 -4.874 27.710 1.00 62.16 77 LEU A C 1
ATOM 591 O O . LEU A 1 77 ? -13.620 -6.054 27.972 1.00 62.16 77 LEU A O 1
ATOM 595 N N . GLY A 1 78 ? -12.642 -4.497 26.677 1.00 51.66 78 GLY A N 1
ATOM 596 C CA . GLY A 1 78 ? -12.114 -5.464 25.728 1.00 51.66 78 GLY A CA 1
ATOM 597 C C . GLY A 1 78 ? -13.222 -6.247 25.023 1.00 51.66 78 GLY A C 1
ATOM 598 O O . GLY A 1 78 ? -12.963 -7.363 24.590 1.00 51.66 78 GLY A O 1
ATOM 599 N N . GLU A 1 79 ? -14.427 -5.678 24.860 1.00 41.41 79 GLU A N 1
ATOM 600 C CA . GLU A 1 79 ? -15.441 -6.169 23.906 1.00 41.41 79 GLU A CA 1
ATOM 601 C C . GLU A 1 79 ? -15.031 -5.814 22.466 1.00 41.41 79 GLU A C 1
ATOM 603 O O . GLU A 1 79 ? -15.803 -5.333 21.642 1.00 41.41 79 GLU A O 1
ATOM 608 N N . ARG A 1 80 ? -13.755 -6.038 22.170 1.00 47.06 80 ARG A N 1
ATOM 609 C CA . ARG A 1 80 ? -13.245 -6.258 20.832 1.00 47.06 80 ARG A CA 1
ATOM 610 C C . ARG A 1 80 ? -13.008 -7.758 20.786 1.00 47.06 80 ARG A C 1
ATOM 612 O O . ARG A 1 80 ? -12.468 -8.316 21.743 1.00 47.06 80 ARG A O 1
ATOM 619 N N . GLU A 1 81 ? -13.405 -8.430 19.707 1.00 37.84 81 GLU A N 1
ATOM 620 C CA . GLU A 1 81 ? -12.751 -9.701 19.393 1.00 37.84 81 GLU A CA 1
ATOM 621 C C . GLU A 1 81 ? -11.253 -9.451 19.577 1.00 37.84 81 GLU A C 1
ATOM 623 O O . GLU A 1 81 ? -10.747 -8.456 19.052 1.00 37.84 81 GLU A O 1
ATOM 628 N N . ILE A 1 82 ? -10.572 -10.236 20.423 1.00 40.50 82 ILE A N 1
ATOM 629 C CA . ILE A 1 82 ? -9.124 -10.101 20.585 1.00 40.50 82 ILE A CA 1
ATOM 630 C C . ILE A 1 82 ? -8.530 -10.583 19.268 1.00 40.50 82 ILE A C 1
ATOM 632 O O . ILE A 1 82 ? -8.147 -11.737 19.092 1.00 40.50 82 ILE A O 1
ATOM 636 N N . ILE A 1 83 ? -8.523 -9.666 18.317 1.00 49.47 83 ILE A N 1
ATOM 637 C CA . ILE A 1 83 ? -7.680 -9.646 17.156 1.00 49.47 83 ILE A CA 1
ATOM 638 C C . ILE A 1 83 ? -6.276 -9.750 17.744 1.00 49.47 83 ILE A C 1
ATOM 640 O O . ILE A 1 83 ? -5.864 -8.904 18.536 1.00 49.47 83 ILE A O 1
ATOM 644 N N . SER A 1 84 ? -5.585 -10.846 17.444 1.00 53.06 84 SER A N 1
ATOM 645 C CA . SER A 1 84 ? -4.191 -11.071 17.833 1.00 53.06 84 SER A CA 1
ATOM 646 C C . SER A 1 84 ? -3.380 -9.773 17.740 1.00 53.06 84 SER A C 1
ATOM 648 O O . SER A 1 84 ? -3.437 -9.115 16.699 1.00 53.06 84 SER A O 1
ATOM 650 N N . ASP A 1 85 ? -2.634 -9.435 18.792 1.00 62.69 85 ASP A N 1
ATOM 651 C CA . ASP A 1 85 ? -1.858 -8.197 18.882 1.00 62.69 85 ASP A CA 1
ATOM 652 C C . ASP A 1 85 ? -0.886 -8.101 17.697 1.00 62.69 85 ASP A C 1
ATOM 654 O O . ASP A 1 85 ? 0.092 -8.845 17.632 1.00 62.69 85 ASP A O 1
ATOM 658 N N . PHE A 1 86 ? -1.176 -7.229 16.730 1.00 68.69 86 PHE A N 1
ATOM 659 C CA . PHE A 1 86 ? -0.317 -6.974 15.572 1.00 68.69 86 PHE A CA 1
ATOM 660 C C . PHE A 1 86 ? 1.150 -6.746 15.974 1.00 68.69 86 PHE A C 1
ATOM 662 O O . PHE A 1 86 ? 1.998 -7.457 15.435 1.00 68.69 86 PHE A O 1
ATOM 669 N N . PRO A 1 87 ? 1.470 -5.884 16.964 1.00 66.38 87 PRO A N 1
ATOM 670 C CA . PRO A 1 87 ? 2.805 -5.772 17.553 1.00 66.38 87 PRO A CA 1
ATOM 671 C C . PRO A 1 87 ? 3.502 -7.109 17.828 1.00 66.38 87 PRO A C 1
ATOM 673 O O . PRO A 1 87 ? 4.680 -7.250 17.517 1.00 66.38 87 PRO A O 1
ATOM 676 N N . SER A 1 88 ? 2.785 -8.106 18.355 1.00 65.81 88 SER A N 1
ATOM 677 C CA . SER A 1 88 ? 3.352 -9.423 18.672 1.00 65.81 88 SER A CA 1
ATOM 678 C C . SER A 1 88 ? 3.666 -10.287 17.444 1.00 65.81 88 SER A C 1
ATOM 680 O O . SER A 1 88 ? 4.491 -11.196 17.534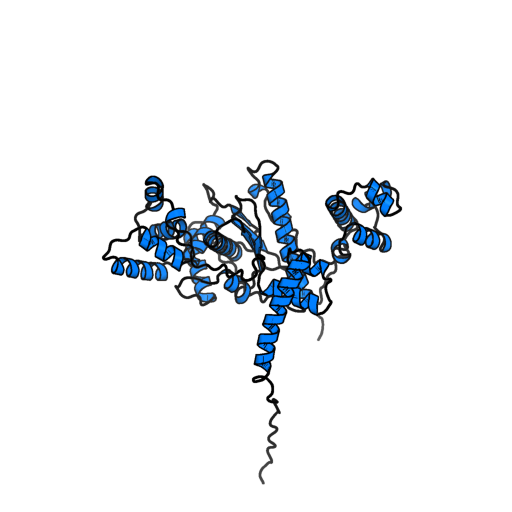 1.00 65.81 88 SER A O 1
ATOM 682 N N . GLN A 1 89 ? 3.032 -10.012 16.298 1.00 70.19 89 GLN A N 1
ATOM 683 C CA . GLN A 1 89 ? 3.311 -10.701 15.036 1.00 70.19 89 GLN A CA 1
ATOM 684 C C . GLN A 1 89 ? 4.589 -10.182 14.360 1.00 70.19 89 GLN A C 1
ATOM 686 O O . GLN A 1 89 ? 5.210 -10.912 13.584 1.00 70.19 89 GLN A O 1
ATOM 691 N N . PHE A 1 90 ? 4.997 -8.943 14.651 1.00 72.94 90 PHE A N 1
ATOM 692 C CA . PHE A 1 90 ? 6.200 -8.349 14.079 1.00 72.94 90 PHE A CA 1
ATOM 693 C C . PHE A 1 90 ? 7.446 -8.822 14.832 1.00 72.94 90 PHE A C 1
ATOM 695 O O . PHE A 1 90 ? 7.546 -8.740 16.056 1.00 72.94 90 PHE A O 1
ATOM 702 N N . GLN A 1 91 ? 8.427 -9.339 14.094 1.00 60.25 91 GLN A N 1
ATOM 703 C CA . GLN A 1 91 ? 9.652 -9.866 14.692 1.00 60.25 91 GLN A CA 1
ATOM 704 C C . GLN A 1 91 ? 10.573 -8.746 15.202 1.00 60.25 91 GLN A C 1
ATOM 706 O O . GLN A 1 91 ? 10.792 -7.743 14.526 1.00 60.25 91 GLN A O 1
ATOM 711 N N . ALA A 1 92 ? 11.235 -8.977 16.342 1.00 48.44 92 ALA A N 1
ATOM 712 C CA . ALA A 1 92 ? 12.264 -8.078 16.884 1.00 48.44 92 ALA A CA 1
ATOM 713 C C . ALA A 1 92 ? 13.434 -7.819 15.906 1.00 48.44 92 ALA A C 1
ATOM 715 O O . ALA A 1 92 ? 14.144 -6.825 16.027 1.00 48.44 92 ALA A O 1
ATOM 716 N N . SER A 1 93 ? 13.627 -8.673 14.894 1.00 51.91 93 SER A N 1
ATOM 717 C CA . SER A 1 93 ? 14.615 -8.463 13.831 1.00 51.91 93 SER A CA 1
ATOM 718 C C . SER A 1 93 ? 14.339 -7.235 12.959 1.00 51.91 93 SER A C 1
ATOM 720 O O . SER A 1 93 ? 15.289 -6.707 12.387 1.00 51.91 93 SER A O 1
ATOM 722 N N . HIS A 1 94 ? 13.095 -6.742 12.878 1.00 55.00 94 HIS A N 1
ATOM 723 C CA . HIS A 1 94 ? 12.784 -5.478 12.187 1.00 55.00 94 HIS A CA 1
ATOM 724 C C . HIS A 1 94 ? 13.366 -4.250 12.914 1.00 55.00 94 HIS A C 1
ATOM 726 O O . HIS A 1 94 ? 13.477 -3.181 12.320 1.00 55.00 94 HIS A O 1
ATOM 732 N N . LEU A 1 95 ? 13.783 -4.420 14.176 1.00 51.59 95 LEU A N 1
ATOM 733 C CA . LEU A 1 95 ? 14.356 -3.397 15.058 1.00 51.59 95 LEU A CA 1
ATOM 734 C C . LEU A 1 95 ? 15.874 -3.557 15.249 1.00 51.59 95 LEU A C 1
ATOM 736 O O . LEU A 1 95 ? 16.511 -2.761 15.941 1.00 51.59 95 LEU A O 1
ATOM 740 N N . ALA A 1 96 ? 16.484 -4.579 14.637 1.00 41.03 96 ALA A N 1
ATOM 741 C CA . ALA A 1 96 ? 17.911 -4.859 14.761 1.00 41.03 96 ALA A CA 1
ATOM 742 C C . ALA A 1 96 ? 18.743 -3.792 14.019 1.00 41.03 96 ALA A C 1
ATOM 744 O O . ALA A 1 96 ? 19.128 -3.964 12.864 1.00 41.03 96 ALA A O 1
ATOM 745 N N . GLY A 1 97 ? 18.996 -2.668 14.694 1.00 49.97 97 GLY A N 1
ATOM 746 C CA . GLY A 1 97 ? 19.785 -1.536 14.195 1.00 49.97 97 GLY A CA 1
ATOM 747 C C . GLY A 1 97 ? 19.182 -0.152 14.465 1.00 49.97 97 GLY A C 1
ATOM 748 O O . GLY A 1 97 ? 19.805 0.851 14.118 1.00 49.97 97 GLY A O 1
ATOM 749 N N . THR A 1 98 ? 17.994 -0.066 15.071 1.00 53.03 98 THR A N 1
ATOM 750 C CA . THR A 1 98 ? 17.350 1.208 15.423 1.00 53.03 98 THR A CA 1
ATOM 751 C C . THR A 1 98 ? 17.612 1.549 16.886 1.00 53.03 98 THR A C 1
ATOM 753 O O . THR A 1 98 ? 17.176 0.833 17.778 1.00 53.03 98 THR A O 1
ATOM 756 N N . ALA A 1 99 ? 18.342 2.635 17.146 1.00 58.94 99 ALA A N 1
ATOM 757 C CA . ALA A 1 99 ? 18.512 3.156 18.498 1.00 58.94 99 ALA A CA 1
ATOM 758 C C . ALA A 1 99 ? 17.214 3.834 18.979 1.00 58.94 99 ALA A C 1
ATOM 760 O O . ALA A 1 99 ? 16.667 4.666 18.256 1.00 58.94 99 ALA A O 1
ATOM 761 N N . GLY A 1 100 ? 16.768 3.489 20.193 1.00 67.38 100 GLY A N 1
ATOM 762 C CA . GLY A 1 100 ? 15.806 4.218 21.037 1.00 67.38 100 GLY A CA 1
ATOM 763 C C . GLY A 1 100 ? 14.601 4.836 20.321 1.00 67.38 100 GLY A C 1
ATOM 764 O O . GLY A 1 100 ? 13.567 4.196 20.147 1.00 67.38 100 GLY A O 1
ATOM 765 N N . ASP A 1 101 ? 14.729 6.103 19.930 1.00 73.44 101 ASP A N 1
ATOM 766 C CA . ASP A 1 101 ? 13.626 6.920 19.413 1.00 73.44 101 ASP A CA 1
ATOM 767 C C . ASP A 1 101 ? 12.993 6.355 18.133 1.00 73.44 101 ASP A C 1
ATOM 769 O O . ASP A 1 101 ? 11.774 6.394 17.980 1.00 73.44 101 ASP A O 1
ATOM 773 N N . ALA A 1 102 ? 13.792 5.763 17.237 1.00 75.94 102 ALA A N 1
ATOM 774 C CA . ALA A 1 102 ? 13.281 5.180 15.992 1.00 75.94 102 ALA A CA 1
ATOM 775 C C . ALA A 1 102 ? 12.451 3.905 16.235 1.00 75.94 102 ALA A C 1
ATOM 777 O O . ALA A 1 102 ? 11.486 3.639 15.519 1.00 75.94 102 ALA A O 1
ATOM 778 N N . GLU A 1 103 ? 12.807 3.126 17.260 1.00 77.88 103 GLU A N 1
ATOM 779 C CA . GLU A 1 103 ? 12.031 1.960 17.691 1.00 77.88 103 GLU A CA 1
ATOM 780 C C . GLU A 1 103 ? 10.706 2.398 18.327 1.00 77.88 103 GLU A C 1
ATOM 782 O O . GLU A 1 103 ? 9.652 1.853 17.994 1.00 77.88 103 GLU A O 1
ATOM 787 N N . ALA A 1 104 ? 10.731 3.431 19.175 1.00 81.75 104 ALA A N 1
ATOM 788 C CA . ALA A 1 104 ? 9.522 3.995 19.773 1.00 81.75 104 ALA A CA 1
ATOM 789 C C . ALA A 1 104 ? 8.569 4.585 18.717 1.00 81.75 104 ALA A C 1
ATOM 791 O O . ALA A 1 104 ? 7.353 4.388 18.801 1.00 81.75 104 ALA A O 1
ATOM 792 N N . GLU A 1 105 ? 9.107 5.273 17.705 1.00 85.75 105 GLU A N 1
ATOM 793 C CA . GLU A 1 105 ? 8.332 5.816 16.587 1.00 85.75 105 GLU A CA 1
ATOM 794 C C . GLU A 1 105 ? 7.665 4.701 15.770 1.00 85.75 105 GLU A C 1
ATOM 796 O O . GLU A 1 105 ? 6.466 4.772 15.480 1.00 85.75 105 GLU A O 1
ATOM 801 N N . LEU A 1 106 ? 8.411 3.638 15.450 1.00 85.56 106 LEU A N 1
ATOM 802 C CA . LEU A 1 106 ? 7.878 2.480 14.733 1.00 85.56 106 LEU A CA 1
ATOM 803 C C . LEU A 1 106 ? 6.804 1.755 15.548 1.00 85.56 106 LEU A C 1
ATOM 805 O O . LEU A 1 106 ? 5.731 1.456 15.026 1.00 85.56 106 LEU A O 1
ATOM 809 N N . PHE A 1 107 ? 7.044 1.533 16.838 1.00 84.25 107 PHE A N 1
ATOM 810 C CA . PHE A 1 107 ? 6.070 0.920 17.735 1.00 84.25 107 PHE A CA 1
ATOM 811 C C . PHE A 1 107 ? 4.768 1.734 17.810 1.00 84.25 107 PHE A C 1
ATOM 813 O O . PHE A 1 107 ? 3.667 1.185 17.711 1.00 84.25 107 PHE A O 1
ATOM 820 N N . ALA A 1 108 ? 4.874 3.063 17.910 1.00 86.19 108 ALA A N 1
ATOM 821 C CA . ALA A 1 108 ? 3.716 3.950 17.868 1.00 86.19 108 ALA A CA 1
ATOM 822 C C . ALA A 1 108 ? 2.977 3.867 16.521 1.00 86.19 108 ALA A C 1
ATOM 824 O O . ALA A 1 108 ? 1.744 3.834 16.500 1.00 86.19 108 ALA A O 1
ATOM 825 N N . ALA A 1 109 ? 3.706 3.797 15.404 1.00 90.00 109 ALA A N 1
ATOM 826 C CA . ALA A 1 109 ? 3.127 3.656 14.073 1.00 90.00 109 ALA A CA 1
ATOM 827 C C . ALA A 1 109 ? 2.373 2.325 13.898 1.00 90.00 109 ALA A C 1
ATOM 829 O O . ALA A 1 109 ? 1.237 2.335 13.422 1.00 90.00 109 ALA A O 1
ATOM 830 N N . VAL A 1 110 ? 2.942 1.208 14.363 1.00 88.38 110 VAL A N 1
ATOM 831 C CA . VAL A 1 110 ? 2.290 -0.115 14.356 1.00 88.38 110 VAL A CA 1
ATOM 832 C C . VAL A 1 110 ? 0.991 -0.094 15.166 1.00 88.38 110 VAL A C 1
ATOM 834 O O . VAL A 1 110 ? -0.037 -0.583 14.698 1.00 88.38 110 VAL A O 1
ATOM 837 N N . HIS A 1 111 ? 0.981 0.537 16.342 1.00 86.31 111 HIS A N 1
ATOM 838 C CA . HIS A 1 111 ? -0.247 0.671 17.129 1.00 86.31 111 HIS A CA 1
ATOM 839 C C . HIS A 1 111 ? -1.299 1.576 16.480 1.00 86.31 111 HIS A C 1
ATOM 841 O O . HIS A 1 111 ? -2.496 1.304 16.600 1.00 86.31 111 HIS A O 1
ATOM 847 N N . ARG A 1 112 ? -0.889 2.653 15.795 1.00 90.06 112 ARG A N 1
ATOM 848 C CA . ARG A 1 112 ? -1.820 3.472 14.999 1.00 90.06 112 ARG A CA 1
ATOM 849 C C . ARG A 1 112 ? -2.445 2.643 13.878 1.00 90.06 112 ARG A C 1
ATOM 851 O O . ARG A 1 112 ? -3.659 2.691 13.707 1.00 90.06 112 ARG A O 1
ATOM 858 N N . PHE A 1 113 ? -1.635 1.857 13.173 1.00 92.88 113 PHE A N 1
ATOM 859 C CA . PHE A 1 113 ? -2.096 0.961 12.115 1.00 92.88 113 PHE A CA 1
ATOM 860 C C . PHE A 1 113 ? -3.086 -0.089 12.632 1.00 92.88 113 PHE A C 1
ATOM 862 O O . PHE A 1 113 ? -4.172 -0.232 12.074 1.00 92.88 113 PHE A O 1
ATOM 869 N N . GLN A 1 114 ? -2.769 -0.760 13.743 1.00 89.50 114 GLN A N 1
ATOM 870 C CA . GLN A 1 114 ? -3.682 -1.704 14.387 1.00 89.50 114 GLN A CA 1
ATOM 871 C C . GLN A 1 114 ? -5.022 -1.047 14.736 1.00 89.50 114 GLN A C 1
ATOM 873 O O . GLN A 1 114 ? -6.073 -1.585 14.394 1.00 89.50 114 GLN A O 1
ATOM 878 N N . ARG A 1 115 ? -4.993 0.141 15.358 1.00 90.19 115 ARG A N 1
ATOM 879 C CA . ARG A 1 115 ? -6.216 0.870 15.718 1.00 90.19 115 ARG A CA 1
ATOM 880 C C . ARG A 1 115 ? -7.084 1.160 14.496 1.00 90.19 115 ARG A C 1
ATOM 882 O O . ARG A 1 115 ? -8.287 0.965 14.576 1.00 90.19 115 ARG A O 1
ATOM 889 N N . LEU A 1 116 ? -6.491 1.579 13.380 1.00 94.06 116 LEU A N 1
ATOM 890 C CA . LEU A 1 116 ? -7.228 1.829 12.138 1.00 94.06 116 LEU A CA 1
ATOM 891 C C . LEU A 1 116 ? -7.877 0.564 11.571 1.00 94.06 116 LEU A C 1
ATOM 893 O O . LEU A 1 116 ? -8.996 0.615 11.065 1.00 94.06 116 LEU A O 1
ATOM 897 N N . CYS A 1 117 ? -7.202 -0.579 11.678 1.00 93.25 117 CYS A N 1
ATOM 898 C CA . CYS A 1 117 ? -7.773 -1.852 11.251 1.00 93.25 117 CYS A CA 1
ATOM 899 C C . CYS A 1 117 ? -8.976 -2.246 12.118 1.00 93.25 117 CYS A C 1
ATOM 901 O O . CYS A 1 117 ? -10.016 -2.638 11.592 1.00 93.25 117 CYS A O 1
ATOM 903 N N . GLU A 1 118 ? -8.847 -2.099 13.438 1.00 90.81 118 GLU A N 1
ATOM 904 C CA . GLU A 1 118 ? -9.923 -2.344 14.404 1.00 90.81 118 GLU A CA 1
ATOM 905 C C . GLU A 1 118 ? -11.096 -1.372 14.211 1.00 90.81 118 GLU A C 1
ATOM 907 O O . GLU A 1 118 ? -12.252 -1.786 14.258 1.00 90.81 118 GLU A O 1
ATOM 912 N N . ASP A 1 119 ? -10.809 -0.098 13.941 1.00 94.19 119 ASP A N 1
ATOM 913 C CA . ASP A 1 119 ? -11.810 0.924 13.638 1.00 94.19 119 ASP A CA 1
ATOM 914 C C . ASP A 1 119 ? -12.577 0.598 12.349 1.00 94.19 119 ASP A C 1
ATOM 916 O O . ASP A 1 119 ? -13.794 0.765 12.299 1.00 94.19 119 ASP A O 1
ATOM 920 N N . TYR A 1 120 ? -11.900 0.067 11.323 1.00 95.06 120 TYR A N 1
ATOM 921 C CA . TYR A 1 120 ? -12.564 -0.397 10.103 1.00 95.06 120 TYR A CA 1
ATOM 922 C C . TYR A 1 120 ? -13.547 -1.533 10.428 1.00 95.06 120 TYR A C 1
ATOM 924 O O . TYR A 1 120 ? -14.712 -1.466 10.040 1.00 95.06 120 TYR A O 1
ATOM 932 N N . LEU A 1 121 ? -13.112 -2.549 11.182 1.00 91.00 121 LEU A N 1
ATOM 933 C CA . LEU A 1 121 ? -13.988 -3.662 11.566 1.00 91.00 121 LEU A CA 1
ATOM 934 C C . LEU A 1 121 ? -15.176 -3.199 12.422 1.00 91.00 121 LEU A C 1
ATOM 936 O O . LEU A 1 121 ? -16.296 -3.686 12.250 1.00 91.00 121 LEU A O 1
ATOM 940 N N . PHE A 1 122 ? -14.944 -2.249 13.330 1.00 91.94 122 PHE A N 1
ATOM 941 C CA . PHE A 1 122 ? -16.008 -1.602 14.094 1.00 91.94 122 PHE A CA 1
ATOM 942 C C . PHE A 1 122 ? -17.034 -0.962 13.153 1.00 91.94 122 PHE A C 1
ATOM 944 O O . PHE A 1 122 ? -18.217 -1.270 13.253 1.00 91.94 122 PHE A O 1
ATOM 951 N N . LEU A 1 123 ? -16.581 -0.152 12.194 1.00 93.75 123 LEU A N 1
ATOM 952 C CA . LEU A 1 123 ? -17.451 0.509 11.223 1.00 93.75 123 LEU A CA 1
ATOM 953 C C . LEU A 1 123 ? -18.253 -0.484 10.379 1.00 93.75 123 LEU A C 1
ATOM 955 O O . LEU A 1 123 ? -19.446 -0.284 10.171 1.00 93.75 123 LEU A O 1
ATOM 959 N N . GLU A 1 124 ? -17.637 -1.569 9.922 1.00 91.75 124 GLU A N 1
ATOM 960 C CA . GLU A 1 124 ? -18.331 -2.656 9.226 1.00 91.75 124 GLU A CA 1
ATOM 961 C C . GLU A 1 124 ? -19.433 -3.277 10.081 1.00 91.75 124 GLU A C 1
ATOM 963 O O . GLU A 1 124 ? -20.577 -3.389 9.639 1.00 91.75 124 GLU A O 1
ATOM 968 N N . THR A 1 125 ? -19.100 -3.610 11.328 1.00 90.12 125 THR A N 1
ATOM 969 C CA . THR A 1 125 ? -20.027 -4.232 12.275 1.00 90.12 125 THR A CA 1
ATOM 970 C C . THR A 1 125 ? -21.202 -3.311 12.591 1.00 90.12 125 THR A C 1
ATOM 972 O O . THR A 1 125 ? -22.346 -3.756 12.533 1.00 90.12 125 THR A O 1
ATOM 975 N N . THR A 1 126 ? -20.938 -2.031 12.870 1.00 88.06 126 THR A N 1
ATOM 976 C CA . THR A 1 126 ? -21.965 -1.010 13.136 1.00 88.06 126 THR A CA 1
ATOM 977 C C . THR A 1 126 ? -22.903 -0.830 11.948 1.00 88.06 126 THR A C 1
ATOM 979 O O . THR A 1 126 ? -24.109 -0.729 12.126 1.00 88.06 126 THR A O 1
ATOM 982 N N . ASN A 1 127 ? -22.368 -0.854 10.728 1.00 91.12 127 ASN A N 1
ATOM 983 C CA . ASN A 1 127 ? -23.164 -0.712 9.511 1.00 91.12 127 ASN A CA 1
ATOM 984 C C . ASN A 1 127 ? -23.806 -2.035 9.041 1.00 91.12 127 ASN A C 1
ATOM 986 O O . ASN A 1 127 ? -24.477 -2.050 8.010 1.00 91.12 127 ASN A O 1
ATOM 990 N N . GLY A 1 128 ? -23.581 -3.154 9.740 1.00 88.62 128 GLY A N 1
ATOM 991 C CA . GLY A 1 128 ? -24.113 -4.466 9.363 1.00 88.62 128 GLY A CA 1
ATOM 992 C C . GLY A 1 128 ? -23.577 -5.004 8.031 1.00 88.62 128 GLY A C 1
ATOM 993 O O . GLY A 1 128 ? -24.250 -5.795 7.371 1.00 88.62 128 GLY A O 1
ATOM 994 N N . VAL A 1 129 ? -22.382 -4.580 7.615 1.00 90.81 129 VAL A N 1
ATOM 995 C CA . VAL A 1 129 ? -21.748 -4.983 6.351 1.00 90.81 129 VAL A CA 1
ATOM 996 C C . VAL A 1 129 ? -20.403 -5.650 6.604 1.00 90.81 129 VAL A C 1
ATOM 998 O O . VAL A 1 129 ? -19.793 -5.470 7.649 1.00 90.81 129 VAL A O 1
ATOM 1001 N N . SER A 1 130 ? -19.893 -6.390 5.624 1.00 88.06 130 SER A N 1
ATOM 1002 C CA . SER A 1 130 ? -18.544 -6.955 5.665 1.00 88.06 130 SER A CA 1
ATOM 1003 C C . SER A 1 130 ? -17.828 -6.748 4.337 1.00 88.06 130 SER A C 1
ATOM 1005 O O . SER A 1 130 ? -18.446 -6.711 3.271 1.00 88.06 130 SER A O 1
ATOM 1007 N N . LEU A 1 131 ? -16.511 -6.568 4.392 1.00 88.88 131 LEU A N 1
ATOM 1008 C CA . LEU A 1 131 ? -15.657 -6.551 3.214 1.00 88.88 131 LEU A CA 1
ATOM 1009 C C . LEU A 1 131 ? -15.642 -7.946 2.592 1.00 88.88 131 LEU A C 1
ATOM 1011 O O . LEU A 1 131 ? -15.302 -8.932 3.255 1.00 88.88 131 LEU A O 1
ATOM 1015 N N . ARG A 1 132 ? -15.994 -8.025 1.307 1.00 89.94 132 ARG A N 1
ATOM 1016 C CA . ARG A 1 132 ? -15.863 -9.254 0.529 1.00 89.94 132 ARG A CA 1
ATOM 1017 C C . ARG A 1 132 ? -14.378 -9.581 0.394 1.00 89.94 132 ARG A C 1
ATOM 1019 O O . ARG A 1 132 ? -13.625 -8.775 -0.132 1.00 89.94 132 ARG A O 1
ATOM 1026 N N . ARG A 1 133 ? -13.970 -10.758 0.866 1.00 93.50 133 ARG A N 1
ATOM 1027 C CA . ARG A 1 133 ? -12.590 -11.250 0.768 1.00 93.50 133 ARG A CA 1
ATOM 1028 C C . ARG A 1 133 ? -12.514 -12.265 -0.364 1.00 93.50 133 ARG A C 1
ATOM 1030 O O . ARG A 1 133 ? -13.096 -13.340 -0.240 1.00 93.50 133 ARG A O 1
ATOM 1037 N N . ASP A 1 134 ? -11.809 -11.929 -1.436 1.00 95.31 134 ASP A N 1
ATOM 1038 C CA . ASP A 1 134 ? -11.548 -12.830 -2.565 1.00 95.31 134 ASP A CA 1
ATOM 1039 C C . ASP A 1 134 ? -10.052 -13.149 -2.634 1.00 95.31 134 ASP A C 1
ATOM 1041 O O . ASP A 1 134 ? -9.316 -12.754 -3.542 1.00 95.31 134 ASP A O 1
ATOM 1045 N N . TYR A 1 135 ? -9.570 -13.804 -1.577 1.00 96.25 135 TYR A N 1
ATOM 1046 C CA . TYR A 1 135 ? -8.160 -14.133 -1.429 1.00 96.25 135 TYR A CA 1
ATOM 1047 C C . TYR A 1 135 ? -7.841 -15.423 -2.196 1.00 96.25 135 TYR A C 1
ATOM 1049 O O . TYR A 1 135 ? -8.448 -16.458 -1.906 1.00 96.25 135 TYR A O 1
ATOM 1057 N N . PRO A 1 136 ? -6.860 -15.422 -3.116 1.00 94.56 136 PRO A N 1
ATOM 1058 C CA . PRO A 1 136 ? -6.400 -16.661 -3.738 1.00 94.56 136 PRO A CA 1
ATOM 1059 C C . PRO A 1 136 ? -5.734 -17.565 -2.684 1.00 94.56 136 PRO A C 1
ATOM 1061 O O . PRO A 1 136 ? -5.364 -17.092 -1.605 1.00 94.56 136 PRO A O 1
ATOM 1064 N N . PRO A 1 137 ? -5.515 -18.861 -2.950 1.00 93.31 137 PRO A N 1
ATOM 1065 C CA . PRO A 1 137 ? -4.562 -19.651 -2.172 1.00 93.31 137 PRO A CA 1
ATOM 1066 C C . PRO A 1 137 ? -3.175 -18.985 -2.148 1.00 93.31 137 PRO A C 1
ATOM 1068 O O . PRO A 1 137 ? -2.818 -18.270 -3.083 1.00 93.31 137 PRO A O 1
ATOM 1071 N N . GLU A 1 138 ? -2.387 -19.209 -1.093 1.00 93.19 138 GLU A N 1
ATOM 1072 C CA . GLU A 1 138 ? -1.016 -18.685 -1.050 1.00 93.19 138 GLU A CA 1
ATOM 1073 C C . GLU A 1 138 ? -0.164 -19.280 -2.182 1.00 93.19 138 GLU A C 1
ATOM 1075 O O . GLU A 1 138 ? -0.139 -20.494 -2.405 1.00 93.19 138 GLU A O 1
ATOM 1080 N N . TYR A 1 139 ? 0.564 -18.417 -2.885 1.00 93.31 139 TYR A N 1
ATOM 1081 C CA . TYR A 1 139 ? 1.476 -18.811 -3.948 1.00 93.31 139 TYR A CA 1
ATOM 1082 C C . TYR A 1 139 ? 2.756 -19.405 -3.356 1.00 93.31 139 TYR A C 1
ATOM 1084 O O . TYR A 1 139 ? 3.440 -18.793 -2.534 1.00 93.31 139 TYR A O 1
ATOM 1092 N N . LEU A 1 140 ? 3.113 -20.607 -3.810 1.00 91.12 140 LEU A N 1
ATOM 1093 C CA . LEU A 1 140 ? 4.304 -21.310 -3.341 1.00 91.12 140 LEU A CA 1
ATOM 1094 C C . LEU A 1 140 ? 5.585 -20.652 -3.864 1.00 91.12 140 LEU A C 1
ATOM 1096 O O . LEU A 1 140 ? 5.744 -20.441 -5.067 1.00 91.12 140 LEU A O 1
ATOM 1100 N N . ILE A 1 141 ? 6.549 -20.412 -2.970 1.00 90.50 141 ILE A N 1
ATOM 1101 C CA . ILE A 1 141 ? 7.866 -19.907 -3.364 1.00 90.50 141 ILE A CA 1
ATOM 1102 C C . ILE A 1 141 ? 8.850 -21.059 -3.569 1.00 90.50 141 ILE A C 1
ATOM 1104 O O . ILE A 1 141 ? 9.290 -21.721 -2.621 1.00 90.50 141 ILE A O 1
ATOM 1108 N N . MET A 1 142 ? 9.312 -21.222 -4.806 1.00 88.81 142 MET A N 1
ATOM 1109 C CA . MET A 1 142 ? 10.433 -22.106 -5.115 1.00 88.81 142 MET A CA 1
ATOM 1110 C C . MET A 1 142 ? 11.737 -21.412 -4.711 1.00 88.81 142 MET A C 1
ATOM 1112 O O . MET A 1 142 ? 12.206 -20.513 -5.404 1.00 88.81 142 MET A O 1
ATOM 1116 N N . ARG A 1 143 ? 12.355 -21.818 -3.590 1.00 84.31 143 ARG A N 1
ATOM 1117 C CA . ARG A 1 143 ? 13.494 -21.103 -2.958 1.00 84.31 143 ARG A CA 1
ATOM 1118 C C . ARG A 1 143 ? 14.641 -20.729 -3.912 1.00 84.31 143 ARG A C 1
ATOM 1120 O O . ARG A 1 143 ? 15.193 -19.634 -3.815 1.00 84.31 143 ARG A O 1
ATOM 1127 N N . TYR A 1 144 ? 14.997 -21.621 -4.838 1.00 89.06 144 TYR A N 1
ATOM 1128 C CA . TYR A 1 144 ? 16.073 -21.412 -5.819 1.00 89.06 144 TYR A CA 1
ATOM 1129 C C . TYR A 1 144 ? 15.654 -20.539 -7.022 1.00 89.06 144 TYR A C 1
ATOM 1131 O O . TYR A 1 144 ? 16.497 -20.140 -7.819 1.00 89.06 144 TYR A O 1
ATOM 1139 N N . ARG A 1 145 ? 14.361 -20.221 -7.142 1.00 93.88 145 ARG A N 1
ATOM 1140 C CA . ARG A 1 145 ? 13.718 -19.429 -8.202 1.00 93.88 145 ARG A CA 1
ATOM 1141 C C . ARG A 1 145 ? 12.732 -18.413 -7.608 1.00 93.88 145 ARG A C 1
ATOM 1143 O O . ARG A 1 145 ? 11.636 -18.220 -8.129 1.00 93.88 145 ARG A O 1
ATOM 1150 N N . ALA A 1 146 ? 13.119 -17.764 -6.510 1.00 94.25 146 ALA A N 1
ATOM 1151 C CA . ALA A 1 146 ? 12.263 -16.816 -5.798 1.00 94.25 146 ALA A CA 1
ATOM 1152 C C . ALA A 1 146 ? 11.747 -15.692 -6.717 1.00 94.25 146 ALA A C 1
ATOM 1154 O O . ALA A 1 146 ? 10.556 -15.403 -6.733 1.00 94.25 146 ALA A O 1
ATOM 1155 N N . GLU A 1 147 ? 12.614 -15.114 -7.553 1.00 96.19 147 GLU A N 1
ATOM 1156 C CA . GLU A 1 147 ? 12.229 -14.048 -8.483 1.00 96.19 147 GLU A CA 1
ATOM 1157 C C . GLU A 1 147 ? 11.311 -14.540 -9.604 1.00 96.19 147 GLU A C 1
ATOM 1159 O O . GLU A 1 147 ? 10.490 -13.773 -10.099 1.00 96.19 147 GLU A O 1
ATOM 1164 N N . GLN A 1 148 ? 11.453 -15.796 -10.036 1.00 97.00 148 GLN A N 1
ATOM 1165 C CA . GLN A 1 148 ? 10.527 -16.374 -11.010 1.00 97.00 148 GLN A CA 1
ATOM 1166 C C . GLN A 1 148 ? 9.167 -16.626 -10.358 1.00 97.00 148 GLN A C 1
ATOM 1168 O O . GLN A 1 148 ? 8.157 -16.246 -10.928 1.00 97.00 148 GLN A O 1
ATOM 1173 N N . SER A 1 149 ? 9.153 -17.148 -9.126 1.00 97.50 149 SER A N 1
ATOM 1174 C CA . SER A 1 149 ? 7.917 -17.382 -8.363 1.00 97.50 149 SER A CA 1
ATOM 1175 C C . SER A 1 149 ? 7.112 -16.086 -8.205 1.00 97.50 149 SER A C 1
ATOM 1177 O O . SER A 1 149 ? 5.904 -16.079 -8.412 1.00 97.50 149 SER A O 1
ATOM 1179 N N . GLY A 1 150 ? 7.788 -14.964 -7.925 1.00 97.81 150 GLY A N 1
ATOM 1180 C CA . GLY A 1 150 ? 7.143 -13.651 -7.856 1.00 97.81 150 GLY A CA 1
ATOM 1181 C C . GLY A 1 150 ? 6.580 -13.175 -9.197 1.00 97.81 150 GLY A C 1
ATOM 1182 O O . GLY A 1 150 ? 5.483 -12.625 -9.242 1.00 97.81 150 GLY A O 1
ATOM 1183 N N . GLN A 1 151 ? 7.296 -13.408 -10.302 1.00 97.94 151 GLN A N 1
ATOM 1184 C CA . GLN A 1 151 ? 6.809 -13.074 -11.647 1.00 97.94 151 GLN A CA 1
ATOM 1185 C C . GLN A 1 151 ? 5.588 -13.909 -12.044 1.00 97.94 151 GLN A C 1
ATOM 1187 O O . GLN A 1 151 ? 4.628 -13.359 -12.582 1.00 97.94 151 GLN A O 1
ATOM 1192 N N . ASP A 1 152 ? 5.609 -15.206 -11.742 1.00 97.75 152 ASP A N 1
ATOM 1193 C CA . ASP A 1 152 ? 4.512 -16.125 -12.038 1.00 97.75 152 ASP A CA 1
ATOM 1194 C C . ASP A 1 152 ? 3.263 -15.753 -11.222 1.00 97.75 152 ASP A C 1
ATOM 1196 O O . ASP A 1 152 ? 2.172 -15.643 -11.782 1.00 97.75 152 ASP A O 1
ATOM 1200 N N . ALA A 1 153 ? 3.429 -15.459 -9.926 1.00 98.19 153 ALA A N 1
ATOM 1201 C CA . ALA A 1 153 ? 2.349 -14.971 -9.066 1.00 98.19 153 ALA A CA 1
ATOM 1202 C C . ALA A 1 153 ? 1.772 -13.636 -9.568 1.00 98.19 153 ALA A C 1
ATOM 1204 O O . ALA A 1 153 ? 0.558 -13.458 -9.596 1.00 98.19 153 ALA A O 1
ATOM 1205 N N . ALA A 1 154 ? 2.618 -12.711 -10.034 1.00 98.44 154 ALA A N 1
ATOM 1206 C CA . ALA A 1 154 ? 2.155 -11.449 -10.608 1.00 98.44 154 ALA A CA 1
ATOM 1207 C C . ALA A 1 154 ? 1.303 -11.665 -11.864 1.00 98.44 154 ALA A C 1
ATOM 1209 O O . ALA A 1 154 ? 0.259 -11.034 -12.011 1.00 98.44 154 ALA A O 1
ATOM 1210 N N . MET A 1 155 ? 1.715 -12.564 -12.761 1.00 97.88 155 MET A N 1
ATOM 1211 C CA . MET A 1 155 ? 0.933 -12.895 -13.956 1.00 97.88 155 MET A CA 1
ATOM 1212 C C . MET A 1 155 ? -0.393 -13.573 -13.600 1.00 97.88 155 MET A C 1
ATOM 1214 O O . MET A 1 155 ? -1.430 -13.213 -14.156 1.00 97.88 155 MET A O 1
ATOM 1218 N N . ALA A 1 156 ? -0.373 -14.516 -12.656 1.00 98.12 156 ALA A N 1
ATOM 1219 C CA . ALA A 1 156 ? -1.576 -15.188 -12.179 1.00 98.12 156 ALA A CA 1
ATOM 1220 C C . ALA A 1 156 ? -2.581 -14.190 -11.586 1.00 98.12 156 ALA A C 1
ATOM 1222 O O . ALA A 1 156 ? -3.755 -14.216 -11.951 1.00 98.12 156 ALA A O 1
ATOM 1223 N N . GLU A 1 157 ? -2.115 -13.246 -10.769 1.00 98.31 157 GLU A N 1
ATOM 1224 C CA . GLU A 1 157 ? -2.974 -12.217 -10.183 1.00 98.31 157 GLU A CA 1
ATOM 1225 C C . GLU A 1 157 ? -3.499 -11.214 -11.200 1.00 98.31 157 GLU A C 1
ATOM 1227 O O . GLU A 1 157 ? -4.670 -10.846 -11.144 1.00 98.31 157 GLU A O 1
ATOM 1232 N N . ARG A 1 158 ? -2.686 -10.799 -12.176 1.00 98.00 158 ARG A N 1
ATOM 1233 C CA . ARG A 1 158 ? -3.182 -9.941 -13.261 1.00 98.00 158 ARG A CA 1
ATOM 1234 C C . ARG A 1 158 ? -4.281 -10.624 -14.071 1.00 98.00 158 ARG A C 1
ATOM 1236 O O . ARG A 1 158 ? -5.235 -9.953 -14.456 1.00 98.00 158 ARG A O 1
ATOM 1243 N N . ASN A 1 159 ? -4.166 -11.932 -14.296 1.00 97.56 159 ASN A N 1
ATOM 1244 C CA . ASN A 1 159 ? -5.196 -12.715 -14.976 1.00 97.56 159 ASN A CA 1
ATOM 1245 C C . ASN A 1 159 ? -6.453 -12.863 -14.113 1.00 97.56 159 ASN A C 1
ATOM 1247 O O . ASN A 1 159 ? -7.551 -12.623 -14.608 1.00 97.56 159 ASN A O 1
ATOM 1251 N N . ARG A 1 160 ? -6.297 -13.206 -12.827 1.00 97.69 160 ARG A N 1
ATOM 1252 C CA . ARG A 1 160 ? -7.411 -13.357 -11.877 1.00 97.69 160 ARG A CA 1
ATOM 1253 C C . ARG A 1 160 ? -8.219 -12.066 -11.739 1.00 97.69 160 ARG A C 1
ATOM 1255 O O . ARG A 1 160 ? -9.441 -12.117 -11.739 1.00 97.69 160 ARG A O 1
ATOM 1262 N N . LEU A 1 161 ? -7.529 -10.929 -11.668 1.00 97.19 161 LEU A N 1
ATOM 1263 C CA . LEU A 1 161 ? -8.120 -9.599 -11.503 1.00 97.19 161 LEU A CA 1
ATOM 1264 C C . LEU A 1 161 ? -8.514 -8.928 -12.832 1.00 97.19 161 LEU A C 1
ATOM 1266 O O . LEU A 1 161 ? -8.923 -7.771 -12.832 1.00 97.19 161 LEU A O 1
ATOM 1270 N N . GLY A 1 162 ? -8.344 -9.596 -13.980 1.00 96.62 162 GLY A N 1
ATOM 1271 C CA . GLY A 1 162 ? -8.721 -9.040 -15.286 1.00 96.62 162 GLY A CA 1
ATOM 1272 C C . GLY A 1 162 ? -7.946 -7.780 -15.705 1.00 96.62 162 GLY A C 1
ATOM 1273 O O . GLY A 1 162 ? -8.431 -6.998 -16.517 1.00 96.62 162 GLY A O 1
ATOM 1274 N N . LEU A 1 163 ? -6.731 -7.569 -15.186 1.00 96.31 163 LEU A N 1
ATOM 1275 C CA . LEU A 1 163 ? -5.950 -6.335 -15.388 1.00 96.31 163 LEU A CA 1
ATOM 1276 C C . LEU A 1 163 ? -5.261 -6.258 -16.764 1.00 96.31 163 LEU A C 1
ATOM 1278 O O . LEU A 1 163 ? -4.693 -5.223 -17.132 1.00 96.31 163 LEU A O 1
ATOM 1282 N N . GLY A 1 164 ? -5.242 -7.360 -17.519 1.00 95.12 164 GLY A N 1
ATOM 1283 C CA . GLY A 1 164 ? -4.538 -7.465 -18.801 1.00 95.12 164 GLY A CA 1
ATOM 1284 C C . GLY A 1 164 ? -3.042 -7.149 -18.677 1.00 95.12 164 GLY A C 1
ATOM 1285 O O . GLY A 1 164 ? -2.439 -7.404 -17.641 1.00 95.12 164 GLY A O 1
ATOM 1286 N N . ASP A 1 165 ? -2.451 -6.519 -19.698 1.00 94.94 165 ASP A N 1
ATOM 1287 C CA . ASP A 1 165 ? -1.007 -6.201 -19.769 1.00 94.94 165 ASP A CA 1
ATOM 1288 C C . ASP A 1 165 ? -0.687 -4.691 -19.652 1.00 94.94 165 ASP A C 1
ATOM 1290 O O . ASP A 1 165 ? 0.437 -4.246 -19.905 1.00 94.94 165 ASP A O 1
ATOM 1294 N N . GLY A 1 166 ? -1.683 -3.862 -19.337 1.00 94.12 166 GLY A N 1
ATOM 1295 C CA . GLY A 1 166 ? -1.526 -2.409 -19.218 1.00 94.12 166 GLY A CA 1
ATOM 1296 C C . GLY A 1 166 ? -1.045 -1.933 -17.837 1.00 94.12 166 GLY A C 1
ATOM 1297 O O . GLY A 1 166 ? -1.006 -2.714 -16.886 1.00 94.12 166 GLY A O 1
ATOM 1298 N N . PRO A 1 167 ? -0.703 -0.639 -17.700 1.00 93.81 167 PRO A N 1
ATOM 1299 C CA . PRO A 1 167 ? -0.575 0.011 -16.396 1.00 93.81 167 PRO A CA 1
ATOM 1300 C C . PRO A 1 167 ? -1.814 -0.180 -15.511 1.00 93.81 167 PRO A C 1
ATOM 1302 O O . PRO A 1 167 ? -2.925 -0.293 -16.025 1.00 93.81 167 PRO A O 1
ATOM 1305 N N . ILE A 1 168 ? -1.619 -0.165 -14.191 1.00 93.50 168 ILE A N 1
ATOM 1306 C CA . ILE A 1 168 ? -2.701 -0.181 -13.196 1.00 93.50 168 ILE A CA 1
ATOM 1307 C C . ILE A 1 168 ? -2.858 1.248 -12.668 1.00 93.50 168 ILE A C 1
ATOM 1309 O O . ILE A 1 168 ? -1.942 1.754 -12.024 1.00 93.50 168 ILE A O 1
ATOM 1313 N N . SER A 1 169 ? -3.985 1.902 -12.954 1.00 83.00 169 SER A N 1
ATOM 1314 C CA . SER A 1 169 ? -4.211 3.319 -12.620 1.00 83.00 169 SER A CA 1
ATOM 1315 C C . SER A 1 169 ? -4.791 3.559 -11.223 1.00 83.00 169 SER A C 1
ATOM 1317 O O . SER A 1 169 ? -4.670 4.659 -10.693 1.00 83.00 169 SER A O 1
ATOM 1319 N N . ASN A 1 170 ? -5.436 2.558 -10.625 1.00 87.44 170 ASN A N 1
ATOM 1320 C CA . ASN A 1 170 ? -6.125 2.651 -9.337 1.00 87.44 170 ASN A CA 1
ATOM 1321 C C . ASN A 1 170 ? -5.801 1.446 -8.439 1.00 87.44 170 ASN A C 1
ATOM 1323 O O . ASN A 1 170 ? -6.699 0.839 -7.861 1.00 87.44 170 ASN A O 1
ATOM 1327 N N . LEU A 1 171 ? -4.511 1.103 -8.304 1.00 94.12 171 LEU A N 1
ATOM 1328 C CA . LEU A 1 171 ? -4.061 -0.099 -7.585 1.00 94.12 171 LEU A CA 1
ATOM 1329 C C . LEU A 1 171 ? -4.720 -0.264 -6.209 1.00 94.12 171 LEU A C 1
ATOM 1331 O O . LEU A 1 171 ? -5.203 -1.345 -5.893 1.00 94.12 171 LEU A O 1
ATOM 1335 N N . ARG A 1 172 ? -4.767 0.806 -5.407 1.00 93.44 172 ARG A N 1
ATOM 1336 C CA . ARG A 1 172 ? -5.418 0.783 -4.091 1.00 93.44 172 ARG A CA 1
ATOM 1337 C C . ARG A 1 172 ? -6.857 0.291 -4.176 1.00 93.44 172 ARG A C 1
ATOM 1339 O O . ARG A 1 172 ? -7.214 -0.626 -3.452 1.00 93.44 172 ARG A O 1
ATOM 1346 N N . GLN A 1 173 ? -7.640 0.874 -5.077 1.00 91.94 173 GLN A N 1
ATOM 1347 C CA . GLN A 1 173 ? -9.044 0.528 -5.240 1.00 91.94 173 GLN A CA 1
ATOM 1348 C C . GLN A 1 173 ? -9.211 -0.920 -5.706 1.00 91.94 173 GLN A C 1
ATOM 1350 O O . GLN A 1 173 ? -10.035 -1.634 -5.159 1.00 91.94 173 GLN A O 1
ATOM 1355 N N . VAL A 1 174 ? -8.384 -1.386 -6.648 1.00 95.31 174 VAL A N 1
ATOM 1356 C CA . VAL A 1 174 ? -8.398 -2.795 -7.078 1.00 95.31 174 VAL A CA 1
ATOM 1357 C C . VAL A 1 174 ? -8.165 -3.733 -5.888 1.00 95.31 174 VAL A C 1
ATOM 1359 O O . VAL A 1 174 ? -8.873 -4.721 -5.728 1.00 95.31 174 VAL A O 1
ATOM 1362 N N . LEU A 1 175 ? -7.194 -3.427 -5.023 1.00 97.12 175 LEU A N 1
ATOM 1363 C CA . LEU A 1 175 ? -6.917 -4.250 -3.843 1.00 97.12 175 LEU A CA 1
ATOM 1364 C C . LEU A 1 175 ? -8.026 -4.164 -2.781 1.00 97.12 175 LEU A C 1
ATOM 1366 O O . LEU A 1 175 ? -8.303 -5.153 -2.104 1.00 97.12 175 LEU A O 1
ATOM 1370 N N . GLU A 1 176 ? -8.663 -3.008 -2.626 1.00 95.19 176 GLU A N 1
ATOM 1371 C CA . GLU A 1 176 ? -9.775 -2.821 -1.690 1.00 95.19 176 GLU A CA 1
ATOM 1372 C C . GLU A 1 176 ? -11.049 -3.538 -2.166 1.00 95.19 176 GLU A C 1
ATOM 1374 O O . GLU A 1 176 ? -11.622 -4.315 -1.402 1.00 95.19 176 GLU A O 1
ATOM 1379 N N . ASP A 1 177 ? -11.450 -3.335 -3.422 1.00 93.12 177 ASP A N 1
ATOM 1380 C CA . ASP A 1 177 ? -12.748 -3.761 -3.957 1.00 93.12 177 ASP A CA 1
ATOM 1381 C C . ASP A 1 177 ? -12.727 -5.205 -4.492 1.00 93.12 177 ASP A C 1
ATOM 1383 O O . ASP A 1 177 ? -13.632 -5.987 -4.193 1.00 93.12 177 ASP A O 1
ATOM 1387 N N . GLU A 1 178 ? -11.689 -5.585 -5.250 1.00 95.12 178 GLU A N 1
ATOM 1388 C CA . GLU A 1 178 ? -11.626 -6.894 -5.923 1.00 95.12 178 GLU A CA 1
ATOM 1389 C C . GLU A 1 178 ? -10.947 -7.968 -5.070 1.00 95.12 178 GLU A C 1
ATOM 1391 O O . GLU A 1 178 ? -11.259 -9.149 -5.193 1.00 95.12 178 GLU A O 1
ATOM 1396 N N . VAL A 1 179 ? -10.007 -7.585 -4.198 1.00 97.44 179 VAL A N 1
ATOM 1397 C CA . VAL A 1 179 ? -9.309 -8.538 -3.315 1.00 97.44 179 VAL A CA 1
ATOM 1398 C C . VAL A 1 179 ? -9.923 -8.555 -1.916 1.00 97.44 179 VAL A C 1
ATOM 1400 O O . VAL A 1 179 ? -9.999 -9.614 -1.290 1.00 97.44 179 VAL A O 1
ATOM 1403 N N . GLY A 1 180 ? -10.368 -7.404 -1.410 1.00 96.44 180 GLY A N 1
ATOM 1404 C CA . GLY A 1 180 ? -10.847 -7.268 -0.036 1.00 96.44 180 GLY A CA 1
ATOM 1405 C C . GLY A 1 180 ? -9.727 -7.017 0.970 1.00 96.44 180 GLY A C 1
ATOM 1406 O O . GLY A 1 180 ? -9.730 -7.597 2.062 1.00 96.44 180 GLY A O 1
ATOM 1407 N N . LEU A 1 181 ? -8.733 -6.205 0.606 1.00 97.06 181 LEU A N 1
ATOM 1408 C CA . LEU A 1 181 ? -7.684 -5.738 1.515 1.00 97.06 181 LEU A CA 1
ATOM 1409 C C . LEU A 1 181 ? -8.060 -4.391 2.136 1.00 97.06 181 LEU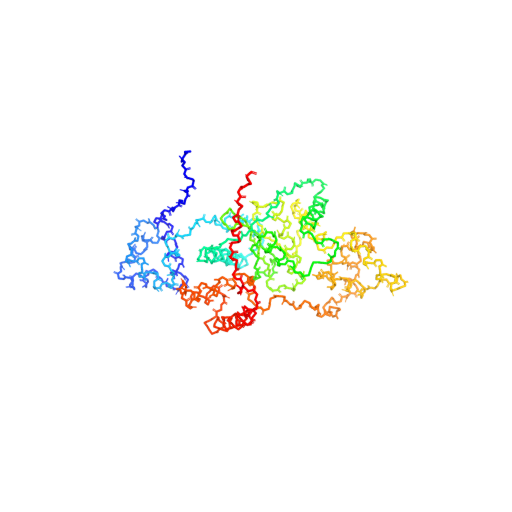 A C 1
ATOM 1411 O O . LEU A 1 181 ? -8.624 -3.521 1.480 1.00 97.06 181 LEU A O 1
ATOM 1415 N N . ARG A 1 182 ? -7.704 -4.179 3.405 1.00 96.12 182 ARG A N 1
ATOM 1416 C CA . ARG A 1 182 ? -7.809 -2.858 4.044 1.00 96.12 182 ARG A CA 1
ATOM 1417 C C . ARG A 1 182 ? -6.510 -2.106 3.829 1.00 96.12 182 ARG A C 1
ATOM 1419 O O . ARG A 1 182 ? -5.492 -2.470 4.412 1.00 96.12 182 ARG A O 1
ATOM 1426 N N . VAL A 1 183 ? -6.543 -1.071 2.998 1.00 96.31 183 VAL A N 1
ATOM 1427 C CA . VAL A 1 183 ? -5.359 -0.274 2.672 1.00 96.31 183 VAL A CA 1
ATOM 1428 C C . VAL A 1 183 ? -5.450 1.093 3.343 1.00 96.31 183 VAL A C 1
ATOM 1430 O O . VAL A 1 183 ? -6.488 1.756 3.296 1.00 96.31 183 VAL A O 1
ATOM 1433 N N . PHE A 1 184 ? -4.350 1.534 3.946 1.00 95.81 184 PHE A N 1
ATOM 1434 C CA . PHE A 1 184 ? -4.221 2.832 4.604 1.00 95.81 184 PHE A CA 1
ATOM 1435 C C . PHE A 1 184 ? -2.959 3.558 4.128 1.00 95.81 184 PHE A C 1
ATOM 1437 O O . PHE A 1 184 ? -1.910 2.944 3.937 1.00 95.81 184 PHE A O 1
ATOM 1444 N N . THR A 1 185 ? -3.043 4.877 3.987 1.00 94.69 185 THR A N 1
ATOM 1445 C CA . THR A 1 185 ? -1.874 5.755 3.864 1.00 94.69 185 THR A CA 1
ATOM 1446 C C . THR A 1 185 ? -1.709 6.457 5.203 1.00 94.69 185 THR A C 1
ATOM 1448 O O . THR A 1 185 ? -2.619 7.169 5.619 1.00 94.69 185 THR A O 1
ATOM 1451 N N . ILE A 1 186 ? -0.599 6.223 5.900 1.00 92.94 186 ILE A N 1
ATOM 1452 C CA . ILE A 1 186 ? -0.350 6.805 7.227 1.00 92.94 186 ILE A CA 1
ATOM 1453 C C . ILE A 1 186 ? 1.096 7.263 7.357 1.00 92.94 186 ILE A C 1
ATOM 1455 O O . ILE A 1 186 ? 1.993 6.722 6.705 1.00 92.94 186 ILE A O 1
ATOM 1459 N N . LEU A 1 187 ? 1.343 8.214 8.253 1.00 91.19 187 LEU A N 1
ATOM 1460 C CA . LEU A 1 187 ? 2.700 8.590 8.618 1.00 91.19 187 LEU A CA 1
ATOM 1461 C C . LEU A 1 187 ? 3.433 7.423 9.305 1.00 91.19 187 LEU A C 1
ATOM 1463 O O . LEU A 1 187 ? 3.102 7.018 10.431 1.00 91.19 187 LEU A O 1
ATOM 1467 N N . LEU A 1 188 ? 4.454 6.915 8.616 1.00 91.19 188 LEU A N 1
ATOM 1468 C CA . LEU A 1 188 ? 5.405 5.917 9.103 1.00 91.19 188 LEU A CA 1
ATOM 1469 C C . LEU A 1 188 ? 6.803 6.550 9.214 1.00 91.19 188 LEU A C 1
ATOM 1471 O O . LEU A 1 188 ? 7.083 7.516 8.494 1.00 91.19 188 LEU A O 1
ATOM 1475 N N . PRO A 1 189 ? 7.708 5.988 10.042 1.00 90.19 189 PRO A N 1
ATOM 1476 C CA . PRO A 1 189 ? 9.102 6.423 10.074 1.00 90.19 189 PRO A CA 1
ATOM 1477 C C . PRO A 1 189 ? 9.709 6.459 8.669 1.00 90.19 189 PRO A C 1
ATOM 1479 O O . PRO A 1 189 ? 9.430 5.592 7.841 1.00 90.19 189 PRO A O 1
ATOM 1482 N N . SER A 1 190 ? 10.584 7.427 8.393 1.00 85.69 190 SER A N 1
ATOM 1483 C CA . SER A 1 190 ? 11.093 7.695 7.033 1.00 85.69 190 SER A CA 1
ATOM 1484 C C . SER A 1 190 ? 11.759 6.495 6.346 1.00 85.69 190 SER A C 1
ATOM 1486 O O . SER A 1 190 ? 11.757 6.413 5.119 1.00 85.69 190 SER A O 1
ATOM 1488 N N . LYS A 1 191 ? 12.308 5.552 7.125 1.00 87.00 191 LYS A N 1
ATOM 1489 C CA . LYS A 1 191 ? 12.957 4.318 6.646 1.00 87.00 191 LYS A CA 1
ATOM 1490 C C . LYS A 1 191 ? 11.996 3.148 6.415 1.00 87.00 191 LYS A C 1
ATOM 1492 O O . LYS A 1 191 ? 12.439 2.116 5.916 1.00 87.00 191 LYS A O 1
ATOM 1497 N N . VAL A 1 192 ? 10.720 3.296 6.757 1.00 90.31 192 VAL A N 1
ATOM 1498 C CA . VAL A 1 192 ? 9.679 2.276 6.593 1.00 90.31 192 VAL A CA 1
ATOM 1499 C C . VAL A 1 192 ? 8.835 2.627 5.374 1.00 90.31 192 VAL A C 1
ATOM 1501 O O . VAL A 1 192 ? 8.307 3.733 5.276 1.00 90.31 192 VAL A O 1
ATOM 1504 N N . ALA A 1 193 ? 8.744 1.700 4.427 1.00 91.75 193 ALA A N 1
ATOM 1505 C CA . ALA A 1 193 ? 8.011 1.868 3.175 1.00 91.75 193 ALA A CA 1
ATOM 1506 C C . ALA A 1 193 ? 6.553 1.411 3.294 1.00 91.75 193 ALA A C 1
ATOM 1508 O O . ALA A 1 193 ? 5.655 2.054 2.738 1.00 91.75 193 ALA A O 1
ATOM 1509 N N . GLY A 1 194 ? 6.330 0.333 4.042 1.00 93.81 194 GLY A N 1
ATOM 1510 C CA . GLY A 1 194 ? 5.021 -0.253 4.257 1.00 93.81 194 GLY A CA 1
ATOM 1511 C C . GLY A 1 194 ? 4.999 -1.215 5.439 1.00 93.81 194 GLY A C 1
ATOM 1512 O O . GLY A 1 194 ? 6.036 -1.557 6.014 1.00 93.81 194 GLY A O 1
ATOM 1513 N N . ILE A 1 195 ? 3.784 -1.571 5.840 1.00 93.44 195 ILE A N 1
ATOM 1514 C CA . ILE A 1 195 ? 3.497 -2.571 6.864 1.00 93.44 195 ILE A CA 1
ATOM 1515 C C . ILE A 1 195 ? 2.390 -3.467 6.321 1.00 93.44 195 ILE A C 1
ATOM 1517 O O . ILE A 1 195 ? 1.355 -2.968 5.868 1.00 93.44 195 ILE A O 1
ATOM 1521 N N . PHE A 1 196 ? 2.582 -4.774 6.436 1.00 93.00 196 PHE A N 1
ATOM 1522 C CA . PHE A 1 196 ? 1.580 -5.783 6.132 1.00 93.00 196 PHE A CA 1
ATOM 1523 C C . PHE A 1 196 ? 1.248 -6.598 7.383 1.00 93.00 196 PHE A C 1
ATOM 1525 O O . PHE A 1 196 ? 2.134 -7.033 8.121 1.00 93.00 196 PHE A O 1
ATOM 1532 N N . ALA A 1 197 ? -0.044 -6.834 7.610 1.00 91.75 197 ALA A N 1
ATOM 1533 C CA . ALA A 1 197 ? -0.515 -7.746 8.642 1.00 91.75 197 ALA A CA 1
ATOM 1534 C C . ALA A 1 197 ? -1.785 -8.483 8.209 1.00 91.75 197 ALA A C 1
ATOM 1536 O O . ALA A 1 197 ? -2.571 -8.001 7.390 1.00 91.75 197 ALA A O 1
ATOM 1537 N N . TYR A 1 198 ? -2.007 -9.650 8.808 1.00 89.50 198 TYR A N 1
ATOM 1538 C CA . TYR A 1 198 ? -3.190 -10.467 8.574 1.00 89.50 198 TYR A CA 1
ATOM 1539 C C . TYR A 1 198 ? -3.634 -11.159 9.860 1.00 89.50 198 TYR A C 1
ATOM 1541 O O . TYR A 1 198 ? -2.820 -11.632 10.655 1.00 89.50 198 TYR A O 1
ATOM 1549 N N . ASN A 1 199 ? -4.944 -11.289 10.036 1.00 83.75 199 ASN A N 1
ATOM 1550 C CA . ASN A 1 199 ? -5.534 -12.341 10.860 1.00 83.75 199 ASN A CA 1
ATOM 1551 C C . ASN A 1 199 ? -6.952 -12.656 10.376 1.00 83.75 199 ASN A C 1
ATOM 1553 O O . ASN A 1 199 ? -7.498 -11.953 9.536 1.00 83.75 199 ASN A O 1
ATOM 1557 N N . GLU A 1 200 ? -7.562 -13.706 10.920 1.00 82.81 200 GLU A N 1
ATOM 1558 C CA . GLU A 1 200 ? -8.887 -14.161 10.481 1.00 82.81 200 GLU A CA 1
ATOM 1559 C C . GLU A 1 200 ? -10.006 -13.143 10.749 1.00 82.81 200 GLU A C 1
ATOM 1561 O O . GLU A 1 200 ? -10.918 -12.996 9.936 1.00 82.81 200 GLU A O 1
ATOM 1566 N N . ALA A 1 201 ? -9.929 -12.393 11.849 1.00 82.81 201 ALA A N 1
ATOM 1567 C CA . ALA A 1 201 ? -10.956 -11.418 12.210 1.00 82.81 201 ALA A CA 1
ATOM 1568 C C . ALA A 1 201 ? -10.906 -10.185 11.294 1.00 82.81 201 ALA A C 1
ATOM 1570 O O . ALA A 1 201 ? -11.903 -9.820 10.673 1.00 82.81 201 ALA A O 1
ATOM 1571 N N . LEU A 1 202 ? -9.724 -9.591 11.124 1.00 87.75 202 LEU A N 1
ATOM 1572 C CA . LEU A 1 202 ? -9.510 -8.409 10.293 1.00 87.75 202 LEU A CA 1
ATOM 1573 C C . LEU A 1 202 ? -9.381 -8.730 8.806 1.00 87.75 202 LEU A C 1
ATOM 1575 O O . LEU A 1 202 ? -9.746 -7.903 7.988 1.00 87.75 202 LEU A O 1
ATOM 1579 N N . GLY A 1 203 ? -8.889 -9.896 8.410 1.00 92.19 203 GLY A N 1
ATOM 1580 C CA . GLY A 1 203 ? -8.398 -10.125 7.050 1.00 92.19 203 GLY A CA 1
ATOM 1581 C C . GLY A 1 203 ? -7.041 -9.454 6.808 1.00 92.19 203 GLY A C 1
ATOM 1582 O O . GLY A 1 203 ? -6.297 -9.178 7.750 1.00 92.19 203 GLY A O 1
ATOM 1583 N N . GLY A 1 204 ? -6.698 -9.228 5.537 1.00 94.69 204 GLY A N 1
ATOM 1584 C CA . GLY A 1 204 ? -5.437 -8.596 5.141 1.00 94.69 204 GLY A CA 1
ATOM 1585 C C . GLY A 1 204 ? -5.487 -7.072 5.251 1.00 94.69 204 GLY A C 1
ATOM 1586 O O . GLY A 1 204 ? -6.395 -6.431 4.713 1.00 94.69 204 GLY A O 1
ATOM 1587 N N . CYS A 1 205 ? -4.487 -6.502 5.915 1.00 96.19 205 CYS A N 1
ATOM 1588 C CA . CYS A 1 205 ? -4.332 -5.070 6.121 1.00 96.19 205 CYS A CA 1
ATOM 1589 C C . CYS A 1 205 ? -2.955 -4.609 5.632 1.00 96.19 205 CYS A C 1
ATOM 1591 O O . CYS A 1 205 ? -1.943 -5.255 5.909 1.00 96.19 205 CYS A O 1
ATOM 1593 N N . ILE A 1 206 ? -2.914 -3.465 4.951 1.00 97.44 206 ILE A N 1
ATOM 1594 C CA . ILE A 1 206 ? -1.693 -2.843 4.437 1.00 97.44 206 ILE A CA 1
ATOM 1595 C C . ILE A 1 206 ? -1.672 -1.365 4.830 1.00 97.44 206 ILE A C 1
ATOM 1597 O O . ILE A 1 206 ? -2.659 -0.654 4.646 1.00 97.44 206 ILE A O 1
ATOM 1601 N N . ALA A 1 207 ? -0.532 -0.887 5.318 1.00 96.06 207 ALA A N 1
ATOM 1602 C CA . ALA A 1 207 ? -0.232 0.532 5.444 1.00 96.06 207 ALA A CA 1
ATOM 1603 C C . ALA A 1 207 ? 0.951 0.910 4.548 1.00 96.06 207 ALA A C 1
ATOM 1605 O O . ALA A 1 207 ? 1.952 0.199 4.518 1.00 96.06 207 ALA A O 1
ATOM 1606 N N . VAL A 1 208 ? 0.862 2.049 3.861 1.00 96.12 208 VAL A N 1
ATOM 1607 C CA . VAL A 1 208 ? 1.974 2.652 3.106 1.00 96.12 208 VAL A CA 1
ATOM 1608 C C . VAL A 1 208 ? 2.325 4.027 3.659 1.00 96.12 208 VAL A C 1
ATOM 1610 O O . VAL A 1 208 ? 1.465 4.729 4.197 1.00 96.12 208 VAL A O 1
ATOM 1613 N N . ASN A 1 209 ? 3.596 4.411 3.532 1.00 94.38 209 ASN A N 1
ATOM 1614 C CA . ASN A 1 209 ? 4.104 5.637 4.139 1.00 94.38 209 ASN A CA 1
ATOM 1615 C C . ASN A 1 209 ? 3.609 6.899 3.414 1.00 94.38 209 ASN A C 1
ATOM 1617 O O . ASN A 1 209 ? 3.957 7.147 2.260 1.00 94.38 209 ASN A O 1
ATOM 1621 N N . GLU A 1 210 ? 2.852 7.730 4.124 1.00 92.12 210 GLU A N 1
ATOM 1622 C CA . GLU A 1 210 ? 2.341 9.025 3.660 1.00 92.12 210 GLU A CA 1
ATOM 1623 C C . GLU A 1 210 ? 3.446 9.999 3.224 1.00 92.12 210 GLU A C 1
ATOM 1625 O O . GLU A 1 210 ? 3.256 10.764 2.280 1.00 92.12 210 GLU A O 1
ATOM 1630 N N . SER A 1 211 ? 4.624 9.932 3.853 1.00 89.19 211 SER A N 1
ATOM 1631 C CA . SER A 1 211 ? 5.752 10.825 3.551 1.00 89.19 211 SER A CA 1
ATOM 1632 C C . SER A 1 211 ? 6.439 10.541 2.209 1.00 89.19 211 SER A C 1
ATOM 1634 O O . SER A 1 211 ? 7.272 11.331 1.763 1.00 89.19 211 SER A O 1
ATOM 1636 N N . HIS A 1 212 ? 6.131 9.416 1.557 1.00 88.38 212 HIS A N 1
ATOM 1637 C CA . HIS A 1 212 ? 6.733 9.040 0.273 1.00 88.38 212 HIS A CA 1
ATOM 1638 C C . HIS A 1 212 ? 5.884 9.513 -0.902 1.00 88.38 212 HIS A C 1
ATOM 1640 O O . HIS A 1 212 ? 4.676 9.668 -0.766 1.00 88.38 212 HIS A O 1
ATOM 1646 N N . SER A 1 213 ? 6.491 9.702 -2.079 1.00 87.31 213 SER A N 1
ATOM 1647 C CA . SER A 1 213 ? 5.750 10.091 -3.290 1.00 87.31 213 SER A CA 1
ATOM 1648 C C . SER A 1 213 ? 4.707 9.039 -3.687 1.00 87.31 213 SER A C 1
ATOM 1650 O O . SER A 1 213 ? 4.816 7.869 -3.312 1.00 87.31 213 SER A O 1
ATOM 1652 N N . ALA A 1 214 ? 3.710 9.429 -4.482 1.00 86.75 214 ALA A N 1
ATOM 1653 C CA . ALA A 1 214 ? 2.648 8.523 -4.916 1.00 86.75 214 ALA A CA 1
ATOM 1654 C C . ALA A 1 214 ? 3.192 7.274 -5.642 1.00 86.75 214 ALA A C 1
ATOM 1656 O O . ALA A 1 214 ? 2.729 6.165 -5.388 1.00 86.75 214 ALA A O 1
ATOM 1657 N N . GLU A 1 215 ? 4.236 7.423 -6.462 1.00 88.50 215 GLU A N 1
ATOM 1658 C CA . GLU A 1 215 ? 4.889 6.312 -7.164 1.00 88.50 215 GLU A CA 1
ATOM 1659 C C . GLU A 1 215 ? 5.608 5.358 -6.204 1.00 88.50 215 GLU A C 1
ATOM 1661 O O . GLU A 1 215 ? 5.600 4.140 -6.400 1.00 88.50 215 GLU A O 1
ATOM 1666 N N . HIS A 1 216 ? 6.236 5.900 -5.155 1.00 89.94 216 HIS A N 1
ATOM 1667 C CA . HIS A 1 216 ? 6.838 5.088 -4.101 1.00 89.94 216 HIS A CA 1
ATOM 1668 C C . HIS A 1 216 ? 5.767 4.345 -3.303 1.00 89.94 216 HIS A C 1
ATOM 1670 O O . HIS A 1 216 ? 5.914 3.147 -3.079 1.00 89.94 216 HIS A O 1
ATOM 1676 N N . ARG A 1 217 ? 4.661 5.010 -2.944 1.00 92.25 217 ARG A N 1
ATOM 1677 C CA . ARG A 1 217 ? 3.529 4.365 -2.261 1.00 92.25 217 ARG A CA 1
ATOM 1678 C C . ARG A 1 217 ? 2.911 3.254 -3.108 1.00 92.25 217 ARG A C 1
ATOM 1680 O O . ARG A 1 217 ? 2.589 2.200 -2.569 1.00 92.25 217 ARG A O 1
ATOM 1687 N N . GLN A 1 218 ? 2.797 3.447 -4.421 1.00 92.81 218 GLN A N 1
ATOM 1688 C CA . GLN A 1 218 ? 2.307 2.428 -5.351 1.00 92.81 218 GLN A CA 1
ATOM 1689 C C . GLN A 1 218 ? 3.232 1.208 -5.417 1.00 92.81 218 GLN A C 1
ATOM 1691 O O . GLN A 1 218 ? 2.755 0.071 -5.411 1.00 92.81 218 GLN A O 1
ATOM 1696 N N . TRP A 1 219 ? 4.550 1.427 -5.422 1.00 94.31 219 TRP A N 1
ATOM 1697 C CA . TRP A 1 219 ? 5.523 0.343 -5.304 1.00 94.31 219 TRP A CA 1
ATOM 1698 C C . TRP A 1 219 ? 5.390 -0.399 -3.970 1.00 94.31 219 TRP A C 1
ATOM 1700 O O . TRP A 1 219 ? 5.265 -1.623 -3.981 1.00 94.31 219 TRP A O 1
ATOM 1710 N N . SER A 1 220 ? 5.368 0.323 -2.843 1.00 95.19 220 SER A N 1
ATOM 1711 C CA . SER A 1 220 ? 5.217 -0.264 -1.506 1.00 95.19 220 SER A CA 1
ATOM 1712 C C . SER A 1 220 ? 3.941 -1.092 -1.409 1.00 95.19 220 SER A C 1
ATOM 1714 O O . SER A 1 220 ? 3.996 -2.251 -1.027 1.00 95.19 220 SER A O 1
ATOM 1716 N N . LEU A 1 221 ? 2.805 -0.551 -1.855 1.00 97.19 221 LEU A N 1
ATOM 1717 C CA . LEU A 1 221 ? 1.527 -1.258 -1.853 1.00 97.19 221 LEU A CA 1
ATOM 1718 C C . LEU A 1 221 ? 1.592 -2.566 -2.653 1.00 97.19 221 LEU A C 1
ATOM 1720 O O . LEU A 1 221 ? 1.106 -3.601 -2.200 1.00 97.19 221 LEU A O 1
ATOM 1724 N N . SER A 1 222 ? 2.217 -2.537 -3.834 1.00 97.69 222 SER A N 1
ATOM 1725 C CA . SER A 1 222 ? 2.392 -3.741 -4.646 1.00 97.69 222 SER A CA 1
ATOM 1726 C C . SER A 1 222 ? 3.353 -4.750 -4.014 1.00 97.69 222 SER A C 1
ATOM 1728 O O . SER A 1 222 ? 3.189 -5.949 -4.233 1.00 97.69 222 SER A O 1
ATOM 1730 N N . LEU A 1 223 ? 4.360 -4.285 -3.274 1.00 96.31 223 LEU A N 1
ATOM 1731 C CA . LEU A 1 223 ? 5.297 -5.134 -2.548 1.00 96.31 223 LEU A CA 1
ATOM 1732 C C . LEU A 1 223 ? 4.589 -5.834 -1.386 1.00 96.31 223 LEU A C 1
ATOM 1734 O O . LEU A 1 223 ? 4.621 -7.062 -1.332 1.00 96.31 223 LEU A O 1
ATOM 1738 N N . GLU A 1 224 ? 3.866 -5.087 -0.548 1.00 97.19 224 GLU A N 1
ATOM 1739 C CA . GLU A 1 224 ? 3.074 -5.643 0.559 1.00 97.19 224 GLU A CA 1
ATOM 1740 C C . GLU A 1 224 ? 2.015 -6.632 0.060 1.00 97.19 224 GLU A C 1
ATOM 1742 O O . GLU A 1 224 ? 1.791 -7.678 0.670 1.00 97.19 224 GLU A O 1
ATOM 1747 N N . TYR A 1 225 ? 1.416 -6.368 -1.107 1.00 98.25 225 TYR A N 1
ATOM 1748 C CA . TYR A 1 225 ? 0.522 -7.334 -1.739 1.00 98.25 225 TYR A CA 1
ATOM 1749 C C . TYR A 1 225 ? 1.244 -8.643 -2.104 1.00 98.25 225 TYR A C 1
ATOM 1751 O O . TYR A 1 225 ? 0.721 -9.730 -1.870 1.00 98.25 225 TYR A O 1
ATOM 1759 N N . GLY A 1 226 ? 2.482 -8.566 -2.596 1.00 97.31 226 GLY A N 1
ATOM 1760 C CA . GLY A 1 226 ? 3.321 -9.742 -2.836 1.00 97.31 226 GLY A CA 1
ATOM 1761 C C . GLY A 1 226 ? 3.619 -10.550 -1.565 1.00 97.31 226 GLY A C 1
ATOM 1762 O O . GLY A 1 226 ? 3.598 -11.784 -1.611 1.00 97.31 226 GLY A O 1
ATOM 1763 N N . HIS A 1 227 ? 3.845 -9.884 -0.426 1.00 94.25 227 HIS A N 1
ATOM 1764 C CA . HIS A 1 227 ? 3.984 -10.560 0.873 1.00 94.25 227 HIS A CA 1
ATOM 1765 C C . HIS A 1 227 ? 2.678 -11.251 1.277 1.00 94.25 227 HIS A C 1
ATOM 1767 O O . HIS A 1 227 ? 2.692 -12.448 1.567 1.00 94.25 227 HIS A O 1
ATOM 1773 N N . PHE A 1 228 ? 1.540 -10.557 1.187 1.00 96.19 228 PHE A N 1
ATOM 1774 C CA . PHE A 1 228 ? 0.221 -11.128 1.479 1.00 96.19 228 PHE A CA 1
ATOM 1775 C C . PHE A 1 228 ? -0.085 -12.399 0.672 1.00 96.19 228 PHE A C 1
ATOM 1777 O O . PHE A 1 228 ? -0.691 -13.344 1.179 1.00 96.19 228 PHE A O 1
ATOM 1784 N N . LEU A 1 229 ? 0.332 -12.431 -0.591 1.00 96.56 229 LEU A N 1
ATOM 1785 C CA . LEU A 1 229 ? 0.073 -13.544 -1.500 1.00 96.56 229 LEU A CA 1
ATOM 1786 C C . LEU A 1 229 ? 0.962 -14.766 -1.267 1.00 96.56 229 LEU A C 1
ATOM 1788 O O . LEU A 1 229 ? 0.604 -15.854 -1.709 1.00 96.56 229 LEU A O 1
ATOM 1792 N N . THR A 1 230 ? 2.119 -14.603 -0.629 1.00 91.00 230 THR A N 1
ATOM 1793 C CA . THR A 1 230 ? 3.147 -15.659 -0.537 1.00 91.00 230 THR A CA 1
ATOM 1794 C C . THR A 1 230 ? 3.503 -16.056 0.895 1.00 91.00 230 THR A C 1
ATOM 1796 O O . THR A 1 230 ? 4.123 -17.099 1.113 1.00 91.00 230 THR A O 1
ATOM 1799 N N . ALA A 1 231 ? 3.153 -15.213 1.863 1.00 87.50 231 ALA A N 1
ATOM 1800 C CA . ALA A 1 231 ? 3.423 -15.389 3.281 1.00 87.50 231 ALA A CA 1
ATOM 1801 C C . ALA A 1 231 ? 2.356 -14.682 4.130 1.00 87.50 231 ALA A C 1
ATOM 1803 O O . ALA A 1 231 ? 2.673 -13.939 5.057 1.00 87.50 231 ALA A O 1
ATOM 1804 N N . ARG A 1 232 ? 1.080 -14.927 3.828 1.00 89.12 232 ARG A N 1
ATOM 1805 C CA . ARG A 1 232 ? -0.095 -14.284 4.429 1.00 89.12 232 ARG A CA 1
ATOM 1806 C C . ARG A 1 232 ? -0.051 -14.256 5.947 1.00 89.12 232 ARG A C 1
ATOM 1808 O O . ARG A 1 232 ? -0.371 -13.246 6.552 1.00 89.12 232 ARG A O 1
ATOM 1815 N N . HIS A 1 233 ? 0.351 -15.358 6.568 1.00 84.06 233 HIS A N 1
ATOM 1816 C CA . HIS A 1 233 ? 0.365 -15.500 8.025 1.00 84.06 233 HIS A CA 1
ATOM 1817 C C . HIS A 1 233 ? 1.647 -14.961 8.684 1.00 84.06 233 HIS A C 1
ATOM 1819 O O . HIS A 1 233 ? 1.905 -15.236 9.856 1.00 84.06 233 HIS A O 1
ATOM 1825 N N . ARG A 1 234 ? 2.477 -14.223 7.938 1.00 83.75 234 ARG A N 1
ATOM 1826 C CA . ARG A 1 234 ? 3.709 -13.601 8.427 1.00 83.75 234 ARG A CA 1
ATOM 1827 C C . ARG A 1 234 ? 3.597 -12.095 8.234 1.00 83.75 234 ARG A C 1
ATOM 1829 O O . ARG A 1 2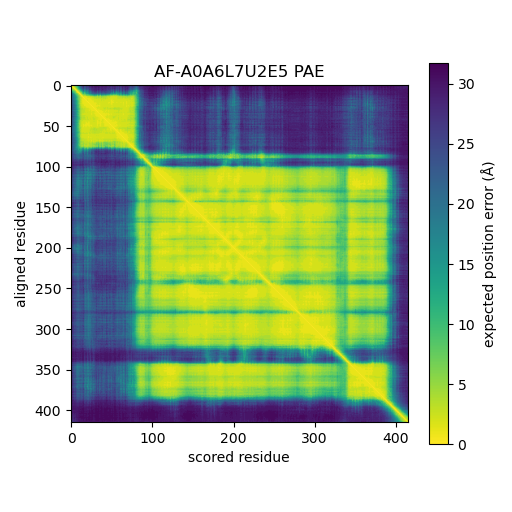34 ? 3.793 -11.601 7.130 1.00 83.75 234 ARG A O 1
ATOM 1836 N N . ALA A 1 235 ? 3.276 -11.391 9.315 1.00 85.06 235 ALA A N 1
ATOM 1837 C CA . ALA A 1 235 ? 3.313 -9.937 9.317 1.00 85.06 235 ALA A CA 1
ATOM 1838 C C . ALA A 1 235 ? 4.732 -9.442 8.999 1.00 85.06 235 ALA A C 1
ATOM 1840 O O . ALA A 1 235 ? 5.716 -10.077 9.396 1.00 85.06 235 ALA A O 1
ATOM 1841 N N . ASP A 1 236 ? 4.820 -8.326 8.281 1.00 85.25 236 ASP A N 1
ATOM 1842 C CA . ASP A 1 236 ? 6.083 -7.805 7.764 1.00 85.25 236 ASP A CA 1
ATOM 1843 C C . ASP A 1 236 ? 6.121 -6.271 7.795 1.00 85.25 236 ASP A C 1
ATOM 1845 O O . ASP A 1 236 ? 5.086 -5.596 7.769 1.00 85.25 236 ASP A O 1
ATOM 1849 N N . ILE A 1 237 ? 7.334 -5.726 7.873 1.00 85.50 237 ILE A N 1
ATOM 1850 C CA . ILE A 1 237 ? 7.615 -4.289 7.817 1.00 85.50 237 ILE A CA 1
ATOM 1851 C C . ILE A 1 237 ? 8.662 -4.082 6.728 1.00 85.50 237 ILE A C 1
ATOM 1853 O O . ILE A 1 237 ? 9.847 -4.371 6.937 1.00 85.50 237 ILE A O 1
ATOM 1857 N N . ALA A 1 238 ? 8.239 -3.541 5.586 1.00 85.56 238 ALA A N 1
ATOM 1858 C CA . ALA A 1 238 ? 9.139 -3.315 4.469 1.00 85.56 238 ALA A CA 1
ATOM 1859 C C . ALA A 1 238 ? 10.025 -2.079 4.702 1.00 85.56 238 ALA A C 1
ATOM 1861 O O . ALA A 1 238 ? 9.521 -0.970 4.935 1.00 85.56 238 ALA A O 1
ATOM 1862 N N . PRO A 1 239 ? 11.358 -2.215 4.591 1.00 85.00 239 PRO A N 1
ATOM 1863 C CA . PRO A 1 239 ? 12.261 -1.075 4.607 1.00 85.00 239 PRO A CA 1
ATOM 1864 C C . PRO A 1 239 ? 12.238 -0.326 3.265 1.00 85.00 239 PRO A C 1
ATOM 1866 O O . PRO A 1 239 ? 12.025 -0.909 2.205 1.00 85.00 239 PRO A O 1
ATOM 1869 N N . VAL A 1 240 ? 12.551 0.973 3.286 1.00 82.69 240 VAL A N 1
ATOM 1870 C CA . VAL A 1 240 ? 12.714 1.783 2.059 1.00 82.69 240 VAL A CA 1
ATOM 1871 C C . VAL A 1 240 ? 13.876 1.302 1.202 1.00 82.69 240 VAL A C 1
ATOM 1873 O O . VAL A 1 240 ? 13.791 1.300 -0.026 1.00 82.69 240 VAL A O 1
ATOM 1876 N N . GLN A 1 241 ? 14.982 0.924 1.842 1.00 77.81 241 GLN A N 1
ATOM 1877 C CA . GLN A 1 241 ? 16.142 0.388 1.145 1.00 77.81 241 GLN A CA 1
ATOM 1878 C C . GLN A 1 241 ? 16.153 -1.135 1.263 1.00 77.81 241 GLN A C 1
ATOM 1880 O O . GLN A 1 241 ? 16.061 -1.653 2.378 1.00 77.81 241 GLN A O 1
ATOM 1885 N N . PRO A 1 242 ? 16.309 -1.862 0.144 1.00 73.50 242 PRO A N 1
ATOM 1886 C CA . PRO A 1 242 ? 16.385 -3.310 0.186 1.00 73.50 242 PRO A CA 1
ATOM 1887 C C . PRO A 1 242 ? 17.623 -3.760 0.969 1.00 73.50 242 PRO A C 1
ATOM 1889 O O . PRO A 1 242 ? 18.696 -3.159 0.876 1.00 73.50 242 PRO A O 1
ATOM 1892 N N . SER A 1 243 ? 17.482 -4.860 1.709 1.00 75.25 243 SER A N 1
ATOM 1893 C CA . SER A 1 243 ? 18.611 -5.503 2.384 1.00 75.25 243 SER A CA 1
ATOM 1894 C C . SER A 1 243 ? 19.698 -5.898 1.379 1.00 75.25 243 SER A C 1
ATOM 1896 O O . SER A 1 243 ? 19.400 -6.370 0.282 1.00 75.25 243 SER A O 1
ATOM 1898 N N . LEU A 1 244 ? 20.971 -5.788 1.779 1.00 76.44 244 LEU A N 1
ATOM 1899 C CA . LEU A 1 244 ? 22.113 -6.284 0.995 1.00 76.44 244 LEU A CA 1
ATOM 1900 C C . LEU A 1 244 ? 22.023 -7.793 0.721 1.00 76.44 244 LEU A C 1
ATOM 1902 O O . LEU A 1 244 ? 22.581 -8.289 -0.258 1.00 76.44 244 LEU A O 1
ATOM 1906 N N . ARG A 1 245 ? 21.344 -8.533 1.602 1.00 81.56 245 ARG A N 1
ATOM 1907 C CA . ARG A 1 245 ? 21.084 -9.969 1.475 1.00 81.56 245 ARG A CA 1
ATOM 1908 C C . ARG A 1 245 ? 19.594 -10.211 1.722 1.00 81.56 245 ARG A C 1
ATOM 1910 O O . ARG A 1 245 ? 19.219 -10.581 2.836 1.00 81.56 245 ARG A O 1
ATOM 1917 N N . PRO A 1 246 ? 18.737 -9.959 0.718 1.00 83.81 246 PRO A N 1
ATOM 1918 C CA . PRO A 1 246 ? 17.303 -10.137 0.871 1.00 83.81 246 PRO A CA 1
ATOM 1919 C C . PRO A 1 246 ? 16.979 -11.626 1.013 1.00 83.81 246 PRO A C 1
ATOM 1921 O O . PRO A 1 246 ? 17.570 -12.482 0.345 1.00 83.81 246 PRO A O 1
ATOM 1924 N N . ASN A 1 247 ? 16.035 -11.937 1.898 1.00 86.19 247 ASN A N 1
ATOM 1925 C CA . ASN A 1 247 ? 15.563 -13.303 2.082 1.00 86.19 247 ASN A CA 1
ATOM 1926 C C . ASN A 1 247 ? 14.707 -13.759 0.874 1.00 86.19 247 ASN A C 1
ATOM 1928 O O . ASN A 1 247 ? 14.475 -13.017 -0.081 1.00 86.19 247 ASN A O 1
ATOM 1932 N N . VAL A 1 248 ? 14.260 -15.017 0.884 1.00 90.38 248 VAL A N 1
ATOM 1933 C CA . VAL A 1 248 ? 13.484 -15.600 -0.226 1.00 90.38 248 VAL A CA 1
ATOM 1934 C C . VAL A 1 248 ? 12.138 -14.890 -0.450 1.00 90.38 248 VAL A C 1
ATOM 1936 O O . VAL A 1 248 ? 11.752 -14.716 -1.603 1.00 90.38 248 VAL A O 1
ATOM 1939 N N . PHE A 1 249 ? 11.462 -14.451 0.614 1.00 89.19 249 PHE A N 1
ATOM 1940 C CA . PHE A 1 249 ? 10.185 -13.732 0.541 1.00 89.19 249 PHE A CA 1
ATOM 1941 C C . PHE A 1 249 ? 10.381 -12.341 -0.056 1.00 89.19 249 PHE A C 1
ATOM 1943 O O . PHE A 1 249 ? 9.730 -12.011 -1.036 1.00 89.19 249 PHE A O 1
ATOM 1950 N N . GLU A 1 250 ? 11.384 -11.602 0.419 1.00 90.19 250 GLU A N 1
ATOM 1951 C CA . GLU A 1 250 ? 11.766 -10.289 -0.115 1.00 90.19 250 GLU A CA 1
ATOM 1952 C C . GLU A 1 250 ? 12.092 -10.332 -1.609 1.00 90.19 250 GLU A C 1
ATOM 1954 O O . GLU A 1 250 ? 11.628 -9.506 -2.396 1.00 90.19 250 GLU A O 1
ATOM 1959 N N . ARG A 1 251 ? 12.886 -11.322 -2.036 1.00 93.31 251 ARG A N 1
ATOM 1960 C CA . ARG A 1 251 ? 13.225 -11.512 -3.456 1.00 93.31 251 ARG A CA 1
ATOM 1961 C C . ARG A 1 251 ? 11.984 -11.805 -4.296 1.00 93.31 251 ARG A C 1
ATOM 1963 O O . ARG A 1 251 ? 11.872 -11.289 -5.408 1.00 93.31 251 ARG A O 1
ATOM 1970 N N . CYS A 1 252 ? 11.071 -12.619 -3.767 1.00 95.81 252 CYS A N 1
ATOM 1971 C CA . CYS A 1 252 ? 9.806 -12.946 -4.411 1.00 95.81 252 CYS A CA 1
ATOM 1972 C C . CYS A 1 252 ? 8.891 -11.717 -4.506 1.00 95.81 252 CYS A C 1
ATOM 1974 O O . CYS A 1 252 ? 8.472 -11.373 -5.607 1.00 95.81 252 CYS A O 1
ATOM 1976 N N . ALA A 1 253 ? 8.657 -11.003 -3.404 1.00 94.56 253 ALA A N 1
ATOM 1977 C CA . ALA A 1 253 ? 7.799 -9.821 -3.341 1.00 94.56 253 ALA A CA 1
ATOM 1978 C C . ALA A 1 253 ? 8.317 -8.669 -4.217 1.00 94.56 253 ALA A C 1
ATOM 1980 O O . ALA A 1 253 ? 7.552 -8.063 -4.963 1.00 94.56 253 ALA A O 1
ATOM 1981 N N . ASN A 1 254 ? 9.631 -8.422 -4.242 1.00 94.69 254 ASN A N 1
ATOM 1982 C CA . ASN A 1 254 ? 10.223 -7.428 -5.144 1.00 94.69 254 ASN A CA 1
ATOM 1983 C C . ASN A 1 254 ? 10.057 -7.803 -6.627 1.00 94.69 254 ASN A C 1
ATOM 1985 O O . ASN A 1 254 ? 9.836 -6.936 -7.479 1.00 94.69 254 ASN A O 1
ATOM 1989 N N . ALA A 1 255 ? 10.197 -9.088 -6.965 1.00 97.00 255 ALA A N 1
ATOM 1990 C CA . ALA A 1 255 ? 9.975 -9.557 -8.329 1.00 97.00 255 ALA A CA 1
ATOM 1991 C C . ALA A 1 255 ? 8.491 -9.502 -8.715 1.00 97.00 255 ALA A C 1
ATOM 1993 O O . ALA A 1 255 ? 8.183 -9.091 -9.836 1.00 97.00 255 ALA A O 1
ATOM 1994 N N . PHE A 1 256 ? 7.604 -9.841 -7.776 1.00 98.25 256 PHE A N 1
ATOM 1995 C CA . PHE A 1 256 ? 6.162 -9.679 -7.896 1.00 98.25 256 PHE A CA 1
ATOM 1996 C C . PHE A 1 256 ? 5.808 -8.220 -8.172 1.00 98.25 256 PHE A C 1
ATOM 1998 O O . PHE A 1 256 ? 5.254 -7.946 -9.226 1.00 98.25 256 PHE A O 1
ATOM 2005 N N . ALA A 1 257 ? 6.214 -7.271 -7.323 1.00 97.50 257 ALA A N 1
ATOM 2006 C CA . ALA A 1 257 ? 5.874 -5.858 -7.488 1.00 97.50 257 ALA A CA 1
ATOM 2007 C C . ALA A 1 257 ? 6.323 -5.305 -8.848 1.00 97.50 257 ALA A C 1
ATOM 2009 O O . ALA A 1 257 ? 5.552 -4.673 -9.572 1.00 97.50 257 ALA A O 1
ATOM 2010 N N . GLY A 1 258 ? 7.555 -5.629 -9.256 1.00 97.25 258 GLY A N 1
ATOM 2011 C CA . GLY A 1 258 ? 8.075 -5.235 -10.561 1.00 97.25 258 GLY A CA 1
ATOM 2012 C C . GLY A 1 258 ? 7.303 -5.838 -11.738 1.00 97.25 258 GLY A C 1
ATOM 2013 O O . GLY A 1 258 ? 7.111 -5.160 -12.742 1.00 97.25 258 GLY A O 1
ATOM 2014 N N . ALA A 1 259 ? 6.864 -7.093 -11.649 1.00 98.19 259 ALA A N 1
ATOM 2015 C CA . ALA A 1 259 ? 6.116 -7.752 -12.719 1.00 98.19 259 ALA A CA 1
ATOM 2016 C C . ALA A 1 259 ? 4.621 -7.418 -12.717 1.00 98.19 259 ALA A C 1
ATOM 2018 O O . ALA A 1 259 ? 4.013 -7.364 -13.783 1.00 98.19 259 ALA A O 1
ATOM 2019 N N . PHE A 1 260 ? 4.054 -7.157 -11.544 1.00 98.44 260 PHE A N 1
ATOM 2020 C CA . PHE A 1 260 ? 2.657 -6.813 -11.352 1.00 98.44 260 PHE A CA 1
ATOM 2021 C C . PHE A 1 260 ? 2.383 -5.397 -11.848 1.00 98.44 260 PHE A C 1
ATOM 2023 O O . PHE A 1 260 ? 1.464 -5.199 -12.637 1.00 98.44 260 PHE A O 1
ATOM 2030 N N . LEU A 1 261 ? 3.229 -4.429 -11.481 1.00 97.81 261 LEU A N 1
ATOM 2031 C CA . LEU A 1 261 ? 3.127 -3.054 -11.976 1.00 97.81 261 LEU A CA 1
ATOM 2032 C C . LEU A 1 261 ? 3.574 -2.933 -13.435 1.00 97.81 261 LEU A C 1
ATOM 2034 O O . LEU A 1 261 ? 2.952 -2.215 -14.211 1.00 97.81 261 LEU A O 1
ATOM 2038 N N . MET A 1 262 ? 4.640 -3.640 -13.823 1.00 98.06 262 MET A N 1
ATOM 2039 C CA . MET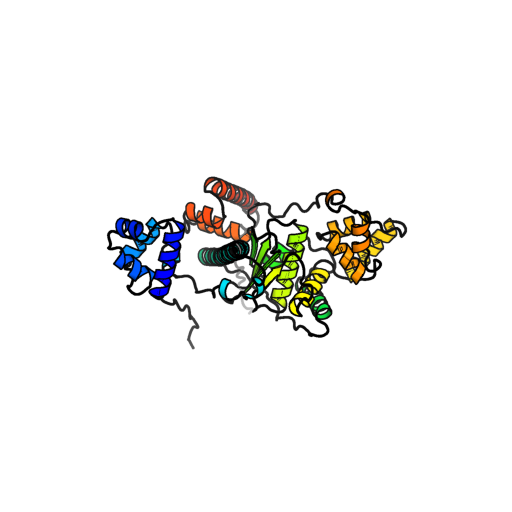 A 1 262 ? 5.254 -3.545 -15.151 1.00 98.06 262 MET A CA 1
ATOM 2040 C C . MET A 1 262 ? 5.381 -4.937 -15.811 1.00 98.06 262 MET A C 1
ATOM 2042 O O . MET A 1 262 ? 6.487 -5.511 -15.860 1.00 98.06 262 MET A O 1
ATOM 2046 N N . PRO A 1 263 ? 4.271 -5.507 -16.329 1.00 97.69 263 PRO A N 1
ATOM 2047 C CA . PRO A 1 263 ? 4.271 -6.820 -16.976 1.00 97.69 263 PRO A CA 1
ATOM 2048 C C . PRO A 1 263 ? 5.187 -6.825 -18.201 1.00 97.69 263 PRO A C 1
ATOM 2050 O O . PRO A 1 263 ? 5.218 -5.868 -18.975 1.00 97.69 263 PRO A O 1
ATOM 2053 N N . ALA A 1 264 ? 5.963 -7.901 -18.365 1.00 97.00 264 ALA A N 1
ATOM 2054 C CA . ALA A 1 264 ? 7.043 -7.962 -19.352 1.00 97.00 264 ALA A CA 1
ATOM 2055 C C . ALA A 1 264 ? 6.540 -7.761 -20.791 1.00 97.00 264 ALA A C 1
ATOM 2057 O O . ALA A 1 264 ? 7.097 -6.954 -21.530 1.00 97.00 264 ALA A O 1
ATOM 2058 N N . THR A 1 265 ? 5.455 -8.446 -21.161 1.00 96.25 265 THR A N 1
ATOM 2059 C CA . THR A 1 265 ? 4.814 -8.381 -22.484 1.00 96.25 265 THR A CA 1
ATOM 2060 C C . THR A 1 265 ? 4.299 -6.976 -22.798 1.00 96.25 265 THR A C 1
ATOM 2062 O O . THR A 1 265 ? 4.627 -6.397 -23.837 1.00 96.25 265 THR A O 1
ATOM 2065 N N . GLY A 1 266 ? 3.536 -6.390 -21.873 1.00 96.25 266 GLY A N 1
ATOM 2066 C CA . GLY A 1 266 ? 2.987 -5.044 -22.008 1.00 96.25 266 GLY A CA 1
ATOM 2067 C C . GLY A 1 266 ? 4.060 -3.962 -22.081 1.00 96.25 266 GLY A C 1
ATOM 2068 O O . GLY A 1 266 ? 3.985 -3.079 -22.943 1.00 96.25 266 GLY A O 1
ATOM 2069 N N . LEU A 1 267 ? 5.078 -4.053 -21.219 1.00 97.50 267 LEU A N 1
ATOM 2070 C CA . LEU A 1 267 ? 6.170 -3.086 -21.176 1.00 97.50 267 LEU A CA 1
ATOM 2071 C C . LEU A 1 267 ? 7.053 -3.182 -22.423 1.00 97.50 267 LEU A C 1
ATOM 2073 O O . LEU A 1 267 ? 7.357 -2.147 -23.007 1.00 97.50 267 LEU A O 1
ATOM 2077 N N . GLN A 1 268 ? 7.387 -4.390 -22.890 1.00 97.00 268 GLN A N 1
ATOM 2078 C CA . GLN A 1 268 ? 8.095 -4.607 -24.158 1.00 97.00 268 GLN A CA 1
ATOM 2079 C C . GLN A 1 268 ? 7.374 -3.920 -25.322 1.00 97.00 268 GLN A C 1
ATOM 2081 O O . GLN A 1 268 ? 8.004 -3.224 -26.120 1.00 97.00 268 GLN A O 1
ATOM 2086 N N . ARG A 1 269 ? 6.052 -4.108 -25.435 1.00 96.50 269 ARG A N 1
ATOM 2087 C CA . ARG A 1 269 ? 5.257 -3.529 -26.525 1.00 96.50 269 ARG A CA 1
ATOM 2088 C C . ARG A 1 269 ? 5.319 -2.003 -26.507 1.00 96.50 269 ARG A C 1
ATOM 2090 O O . ARG A 1 269 ? 5.576 -1.397 -27.543 1.00 96.50 269 ARG A O 1
ATOM 2097 N N . ARG A 1 270 ? 5.120 -1.389 -25.336 1.00 95.62 270 ARG A N 1
ATOM 2098 C CA . ARG A 1 270 ? 5.175 0.075 -25.175 1.00 95.62 270 ARG A CA 1
ATOM 2099 C C . ARG A 1 270 ? 6.583 0.625 -25.376 1.00 95.62 270 ARG A C 1
ATOM 2101 O O . ARG A 1 270 ? 6.737 1.646 -26.032 1.00 95.62 270 ARG A O 1
ATOM 2108 N N . PHE A 1 271 ? 7.604 -0.067 -24.877 1.00 96.25 271 PHE A N 1
ATOM 2109 C CA . PHE A 1 271 ? 8.998 0.303 -25.102 1.00 96.25 271 PHE A CA 1
ATOM 2110 C C . PHE A 1 271 ? 9.339 0.304 -26.595 1.00 96.25 271 PHE A C 1
ATOM 2112 O O . PHE A 1 271 ? 9.887 1.281 -27.092 1.00 96.25 271 PHE A O 1
ATOM 2119 N N . ASN A 1 272 ? 8.944 -0.737 -27.335 1.00 94.50 272 ASN A N 1
ATOM 2120 C CA . ASN A 1 272 ? 9.164 -0.807 -28.782 1.00 94.50 272 ASN A CA 1
ATOM 2121 C C . ASN A 1 272 ? 8.440 0.308 -29.538 1.00 94.50 272 ASN A C 1
ATOM 2123 O O . ASN A 1 272 ? 8.977 0.829 -30.510 1.00 94.50 272 ASN A O 1
ATOM 2127 N N . GLN A 1 273 ? 7.227 0.664 -29.114 1.00 93.62 273 GLN A N 1
ATOM 2128 C CA . GLN A 1 273 ? 6.496 1.784 -29.697 1.00 93.62 273 GLN A CA 1
ATOM 2129 C C . GLN A 1 273 ? 7.253 3.099 -29.485 1.00 93.62 273 GLN A C 1
ATOM 2131 O O . GLN A 1 273 ? 7.533 3.799 -30.451 1.00 93.62 273 GLN A O 1
ATOM 2136 N N . VAL A 1 274 ? 7.646 3.390 -28.246 1.00 92.38 274 VAL A N 1
ATOM 2137 C CA . VAL A 1 274 ? 8.384 4.611 -27.905 1.00 92.38 274 VAL A CA 1
ATOM 2138 C C . VAL A 1 274 ? 9.740 4.664 -28.618 1.00 92.38 274 VAL A C 1
ATOM 2140 O O . VAL A 1 274 ? 10.123 5.707 -29.133 1.00 92.38 274 VAL A O 1
ATOM 2143 N N . ALA A 1 275 ? 10.443 3.535 -28.722 1.00 91.38 275 ALA A N 1
ATOM 2144 C CA . ALA A 1 275 ? 11.695 3.453 -29.466 1.00 91.38 275 ALA A CA 1
ATOM 2145 C C . ALA A 1 275 ? 11.502 3.730 -30.965 1.00 91.38 275 ALA A C 1
ATOM 2147 O O . ALA A 1 275 ? 12.358 4.363 -31.569 1.00 91.38 275 ALA A O 1
ATOM 2148 N N . ARG A 1 276 ? 10.389 3.290 -31.567 1.00 92.06 276 ARG A N 1
ATOM 2149 C CA . ARG A 1 276 ? 10.058 3.605 -32.969 1.00 92.06 276 ARG A CA 1
ATOM 2150 C C . ARG A 1 276 ? 9.718 5.079 -33.162 1.00 92.06 276 ARG A C 1
ATOM 2152 O O . ARG A 1 276 ? 10.169 5.659 -34.133 1.00 92.06 276 ARG A O 1
ATOM 2159 N N . GLU A 1 277 ? 8.951 5.670 -32.246 1.00 91.38 277 GLU A N 1
ATOM 2160 C CA . GLU A 1 277 ? 8.629 7.108 -32.262 1.00 91.38 277 GLU A CA 1
ATOM 2161 C C . GLU A 1 277 ? 9.886 7.986 -32.135 1.00 91.38 277 GLU A C 1
ATOM 2163 O O . GLU A 1 277 ? 9.899 9.108 -32.629 1.00 91.38 277 GLU A O 1
ATOM 2168 N N . ALA A 1 278 ? 10.932 7.472 -31.485 1.00 87.81 278 ALA A N 1
ATOM 2169 C CA . ALA A 1 278 ? 12.210 8.151 -31.285 1.00 87.81 278 ALA A CA 1
ATOM 2170 C C . ALA A 1 278 ? 13.305 7.727 -32.290 1.00 87.81 278 ALA A C 1
ATOM 2172 O O . ALA A 1 278 ? 14.489 7.881 -31.993 1.00 87.81 278 ALA A O 1
ATOM 2173 N N . ASP A 1 279 ? 12.945 7.126 -33.434 1.00 88.38 279 ASP A N 1
ATOM 2174 C CA . ASP A 1 279 ? 13.884 6.644 -34.467 1.00 88.38 279 ASP A CA 1
ATOM 2175 C C . ASP A 1 279 ? 15.031 5.761 -33.920 1.00 88.38 279 ASP A C 1
ATOM 2177 O O . ASP A 1 279 ? 16.170 5.777 -34.388 1.00 88.38 279 ASP A O 1
ATOM 2181 N N . GLY A 1 280 ? 14.735 4.966 -32.890 1.00 83.56 280 GLY A N 1
ATOM 2182 C CA . GLY A 1 280 ? 15.671 4.068 -32.210 1.00 83.56 280 GLY A CA 1
ATOM 2183 C C . GLY A 1 280 ? 16.493 4.710 -31.086 1.00 83.56 280 GLY A C 1
ATOM 2184 O O . GLY A 1 280 ? 17.170 3.987 -30.350 1.00 83.56 280 GLY A O 1
ATOM 2185 N N . LEU A 1 281 ? 16.420 6.030 -30.893 1.00 84.62 281 LEU A N 1
ATOM 2186 C CA . LEU A 1 281 ? 17.170 6.751 -29.866 1.00 84.62 281 LEU A CA 1
ATOM 2187 C C . LEU A 1 281 ? 16.361 6.882 -28.567 1.00 84.62 281 LEU A C 1
ATOM 2189 O O . LEU A 1 281 ? 15.714 7.890 -28.307 1.00 84.62 281 LEU A O 1
ATOM 2193 N N . VAL A 1 282 ? 16.429 5.864 -27.707 1.00 88.75 282 VAL A N 1
ATOM 2194 C CA . VAL A 1 282 ? 15.784 5.917 -26.384 1.00 88.75 282 VAL A CA 1
ATOM 2195 C C . VAL A 1 282 ? 16.624 6.757 -25.418 1.00 88.75 282 VAL A C 1
ATOM 2197 O O . VAL A 1 282 ? 17.697 6.333 -24.978 1.00 88.75 282 VAL A O 1
ATOM 2200 N N . THR A 1 283 ? 16.126 7.938 -25.055 1.00 89.50 283 THR A N 1
ATOM 2201 C CA . THR A 1 283 ? 16.743 8.837 -24.072 1.00 89.50 283 THR A CA 1
ATOM 2202 C C . THR A 1 283 ? 16.082 8.679 -22.690 1.00 89.50 283 THR A C 1
ATOM 2204 O O . THR A 1 283 ? 15.074 7.979 -22.538 1.00 89.50 283 THR A O 1
ATOM 2207 N N . PRO A 1 284 ? 16.612 9.327 -21.633 1.00 89.81 284 PRO A N 1
ATOM 2208 C CA . PRO A 1 284 ? 15.930 9.384 -20.342 1.00 89.81 284 PRO A CA 1
ATOM 2209 C C . PRO A 1 284 ? 14.502 9.948 -20.416 1.00 89.81 284 PRO A C 1
ATOM 2211 O O . PRO A 1 284 ? 13.680 9.583 -19.580 1.00 89.81 284 PRO A O 1
ATOM 2214 N N . MET A 1 285 ? 14.177 10.784 -21.409 1.00 86.94 285 MET A N 1
ATOM 2215 C CA . MET A 1 285 ? 12.825 11.326 -21.574 1.00 86.94 285 MET A CA 1
ATOM 2216 C C . MET A 1 285 ? 11.813 10.226 -21.920 1.00 86.94 285 MET A C 1
ATOM 2218 O O . MET A 1 285 ? 10.745 10.150 -21.316 1.00 86.94 285 MET A O 1
ATOM 2222 N N . GLU A 1 286 ? 12.164 9.311 -22.823 1.00 90.94 286 GLU A N 1
ATOM 2223 C CA . GLU A 1 286 ? 11.328 8.164 -23.189 1.00 90.94 286 GLU A CA 1
ATOM 2224 C C . GLU A 1 286 ? 11.099 7.224 -21.998 1.00 90.94 286 GLU A C 1
ATOM 2226 O O . GLU A 1 286 ? 9.981 6.757 -21.768 1.00 90.94 286 GLU A O 1
ATOM 2231 N N . ILE A 1 287 ? 12.140 6.992 -21.194 1.00 92.88 287 ILE A N 1
ATOM 2232 C CA . ILE A 1 287 ? 12.041 6.194 -19.963 1.00 92.88 287 ILE A CA 1
ATOM 2233 C C . ILE A 1 287 ? 11.140 6.902 -18.942 1.00 92.88 287 ILE A C 1
ATOM 2235 O O . ILE A 1 287 ? 10.320 6.248 -18.296 1.00 92.88 287 ILE A O 1
ATOM 2239 N N . MET A 1 288 ? 11.245 8.229 -18.819 1.00 89.19 288 MET A N 1
ATOM 2240 C CA . MET A 1 288 ? 10.382 9.024 -17.946 1.00 89.19 288 MET A CA 1
ATOM 2241 C C . MET A 1 288 ? 8.920 8.943 -18.388 1.00 89.19 288 MET A C 1
ATOM 2243 O O . MET A 1 288 ? 8.059 8.662 -17.560 1.00 89.19 288 MET A O 1
ATOM 2247 N N . ARG A 1 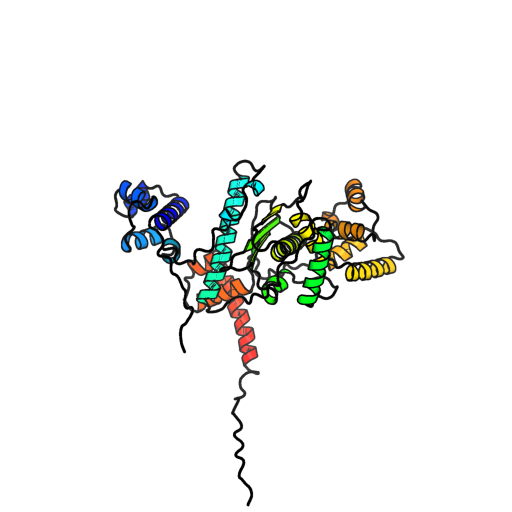289 ? 8.632 9.086 -19.689 1.00 89.81 289 ARG A N 1
ATOM 2248 C CA . ARG A 1 289 ? 7.275 8.920 -20.244 1.00 89.81 289 ARG A CA 1
ATOM 2249 C C . ARG A 1 289 ? 6.680 7.558 -19.880 1.00 89.81 289 ARG A C 1
ATOM 2251 O O . ARG A 1 289 ? 5.519 7.489 -19.479 1.00 89.81 289 ARG A O 1
ATOM 2258 N N . LEU A 1 290 ? 7.469 6.485 -19.971 1.00 93.81 290 LEU A N 1
ATOM 2259 C CA . LEU A 1 290 ? 7.040 5.155 -19.530 1.00 93.81 290 LEU A CA 1
ATOM 2260 C C . LEU A 1 290 ? 6.799 5.113 -18.016 1.00 93.81 290 LEU A C 1
ATOM 2262 O O . LEU A 1 290 ? 5.770 4.600 -17.591 1.00 93.81 290 LEU A O 1
ATOM 2266 N N . ALA A 1 291 ? 7.708 5.655 -17.204 1.00 93.12 291 ALA A N 1
ATOM 2267 C CA . ALA A 1 291 ? 7.565 5.681 -15.748 1.00 93.12 291 ALA A CA 1
ATOM 2268 C C . ALA A 1 291 ? 6.276 6.400 -15.313 1.00 93.12 291 ALA A C 1
ATOM 2270 O O . ALA A 1 291 ? 5.519 5.852 -14.513 1.00 93.12 291 ALA A O 1
ATOM 2271 N N . VAL A 1 292 ? 5.970 7.553 -15.925 1.00 89.25 292 VAL A N 1
ATOM 2272 C CA . VAL A 1 292 ? 4.710 8.288 -15.719 1.00 89.25 292 VAL A CA 1
ATOM 2273 C C . VAL A 1 292 ? 3.504 7.439 -16.124 1.00 89.25 292 VAL A C 1
ATOM 2275 O O . VAL A 1 292 ? 2.560 7.312 -15.349 1.00 89.25 292 VAL A O 1
ATOM 2278 N N . ALA A 1 293 ? 3.537 6.813 -17.305 1.00 90.94 293 ALA A N 1
ATOM 2279 C CA . ALA A 1 293 ? 2.431 5.986 -17.789 1.00 90.94 293 ALA A CA 1
ATOM 2280 C C . ALA A 1 293 ? 2.156 4.765 -16.894 1.00 90.94 293 ALA A C 1
ATOM 2282 O O . ALA A 1 293 ? 1.009 4.343 -16.770 1.00 90.94 293 ALA A O 1
ATOM 2283 N N . TYR A 1 294 ? 3.199 4.202 -16.282 1.00 93.62 294 TYR A N 1
ATOM 2284 C CA . TYR A 1 294 ? 3.114 3.074 -15.354 1.00 93.62 294 TYR A CA 1
ATOM 2285 C C . TYR A 1 294 ? 2.942 3.486 -13.887 1.00 93.62 294 TYR A C 1
ATOM 2287 O O . TYR A 1 294 ? 2.769 2.603 -13.050 1.00 93.62 294 TYR A O 1
ATOM 2295 N N . GLN A 1 295 ? 2.968 4.789 -13.584 1.00 90.88 295 GLN A N 1
ATOM 2296 C CA . GLN A 1 295 ? 2.857 5.346 -12.230 1.00 90.88 295 GLN A CA 1
ATOM 2297 C C . GLN A 1 295 ? 3.903 4.765 -11.261 1.00 90.88 295 GLN A C 1
ATOM 2299 O O . GLN A 1 295 ? 3.633 4.457 -10.102 1.00 90.88 295 GLN A O 1
ATOM 2304 N N . VAL A 1 296 ? 5.128 4.596 -11.758 1.00 92.31 296 VAL A N 1
ATOM 2305 C CA . VAL A 1 296 ? 6.273 4.102 -10.987 1.00 92.31 296 VAL A CA 1
ATOM 2306 C C . VAL A 1 296 ? 7.407 5.112 -11.015 1.00 92.31 296 VAL A C 1
ATOM 2308 O O . VAL A 1 296 ? 7.474 5.991 -11.874 1.00 92.31 296 VAL A O 1
ATOM 2311 N N . THR A 1 297 ? 8.352 4.965 -10.092 1.00 91.00 297 THR A N 1
ATOM 2312 C CA . THR A 1 297 ? 9.534 5.823 -10.077 1.00 91.00 297 THR A CA 1
ATOM 2313 C C . THR A 1 297 ? 10.375 5.593 -11.332 1.00 91.00 297 THR A C 1
ATOM 2315 O O . THR A 1 297 ? 10.458 4.480 -11.868 1.00 91.00 297 THR A O 1
ATOM 2318 N N . PHE A 1 298 ? 11.071 6.640 -11.778 1.00 92.00 298 PHE A N 1
ATOM 2319 C CA . PHE A 1 298 ? 12.018 6.539 -12.890 1.00 92.00 298 PHE A CA 1
ATOM 2320 C C . PHE A 1 298 ? 13.069 5.441 -12.651 1.00 92.00 298 PHE A C 1
ATOM 2322 O O . PHE A 1 298 ? 13.424 4.688 -13.562 1.00 92.00 298 PHE A O 1
ATOM 2329 N N . GLN A 1 299 ? 13.524 5.306 -11.402 1.00 92.19 299 GLN A N 1
ATOM 2330 C CA . GLN A 1 299 ? 14.433 4.245 -10.982 1.00 92.19 299 GLN A CA 1
ATOM 2331 C C . GLN A 1 299 ? 13.824 2.853 -11.200 1.00 92.19 299 GLN A C 1
ATOM 2333 O O . GLN A 1 299 ? 14.469 2.000 -11.812 1.00 92.19 299 GLN A O 1
ATOM 2338 N N . ALA A 1 300 ? 12.596 2.610 -10.727 1.00 93.50 300 ALA A N 1
ATOM 2339 C CA . ALA A 1 300 ? 11.933 1.315 -10.868 1.00 93.50 300 ALA A CA 1
ATOM 2340 C C . ALA A 1 300 ? 11.739 0.938 -12.345 1.00 93.50 300 ALA A C 1
ATOM 2342 O O . ALA A 1 300 ? 12.057 -0.189 -12.733 1.00 93.50 300 ALA A O 1
ATOM 2343 N N . MET A 1 301 ? 11.310 1.895 -13.177 1.00 96.31 301 MET A N 1
ATOM 2344 C CA . MET A 1 301 ? 11.177 1.708 -14.625 1.00 96.31 301 MET A CA 1
ATOM 2345 C C . MET A 1 301 ? 12.520 1.363 -15.279 1.00 96.31 301 MET A C 1
ATOM 2347 O O . MET A 1 301 ? 12.627 0.366 -15.995 1.00 96.31 301 MET A O 1
ATOM 2351 N N . THR A 1 302 ? 13.574 2.131 -14.984 1.00 95.44 302 THR A N 1
ATOM 2352 C CA . THR A 1 302 ? 14.918 1.896 -15.539 1.00 95.44 302 THR A CA 1
ATOM 2353 C C . THR A 1 302 ? 15.430 0.505 -15.167 1.00 95.44 302 THR A C 1
ATOM 2355 O O . THR A 1 302 ? 15.836 -0.262 -16.039 1.00 95.44 302 THR A O 1
ATOM 2358 N N . ILE A 1 303 ? 15.346 0.130 -13.885 1.00 94.69 303 ILE A N 1
ATOM 2359 C CA . ILE A 1 303 ? 15.778 -1.189 -13.398 1.00 94.69 303 ILE A CA 1
ATOM 2360 C C . ILE A 1 303 ? 14.950 -2.311 -14.038 1.00 94.69 303 ILE A C 1
ATOM 2362 O O . ILE A 1 303 ? 15.494 -3.370 -14.365 1.00 94.69 303 ILE A O 1
ATOM 2366 N N . ARG A 1 304 ? 13.641 -2.115 -14.238 1.00 96.81 304 ARG A N 1
ATOM 2367 C CA . ARG A 1 304 ? 12.790 -3.108 -14.902 1.00 96.81 304 ARG A CA 1
ATOM 2368 C C . ARG A 1 304 ? 13.197 -3.307 -16.360 1.00 96.81 304 ARG A C 1
ATOM 2370 O O . ARG A 1 304 ? 13.344 -4.454 -16.777 1.00 96.81 304 ARG A O 1
ATOM 2377 N N . LEU A 1 305 ? 13.433 -2.229 -17.104 1.00 97.25 305 LEU A N 1
ATOM 2378 C CA . LEU A 1 305 ? 13.898 -2.293 -18.492 1.00 97.25 305 LEU A CA 1
ATOM 2379 C C . LEU A 1 305 ? 15.285 -2.949 -18.613 1.00 97.25 305 LEU A C 1
ATOM 2381 O O . LEU A 1 305 ? 15.518 -3.701 -19.558 1.00 97.25 305 LEU A O 1
ATOM 2385 N N . GLU A 1 306 ? 16.183 -2.749 -17.644 1.00 96.44 306 GLU A N 1
ATOM 2386 C CA . GLU A 1 306 ? 17.450 -3.495 -17.572 1.00 96.44 306 GLU A CA 1
ATOM 2387 C C . GLU A 1 306 ? 17.226 -4.995 -17.353 1.00 96.44 306 GLU A C 1
ATOM 2389 O O . GLU A 1 306 ? 17.817 -5.823 -18.048 1.00 96.44 306 GLU A O 1
ATOM 2394 N N . LYS A 1 307 ? 16.353 -5.367 -16.404 1.00 95.44 307 LYS A N 1
ATOM 2395 C CA . LYS A 1 307 ? 16.025 -6.775 -16.121 1.00 95.44 307 LYS A CA 1
ATOM 2396 C C . LYS A 1 307 ? 15.412 -7.477 -17.337 1.00 95.44 307 LYS A C 1
ATOM 2398 O O . LYS A 1 307 ? 15.712 -8.646 -17.568 1.00 95.44 307 LYS A O 1
ATOM 2403 N N . LEU A 1 308 ? 14.606 -6.761 -18.122 1.00 95.81 308 LEU A N 1
ATOM 2404 C CA . LEU A 1 308 ? 14.022 -7.242 -19.379 1.00 95.81 308 LEU A CA 1
ATOM 2405 C C . LEU A 1 308 ? 14.973 -7.132 -20.584 1.00 95.81 308 LEU A C 1
ATOM 2407 O O . LEU A 1 308 ? 14.603 -7.512 -21.690 1.00 95.81 308 LEU A O 1
ATOM 2411 N N . ARG A 1 309 ? 16.209 -6.655 -20.377 1.00 95.75 309 ARG A N 1
ATOM 2412 C CA . ARG A 1 309 ? 17.245 -6.489 -21.412 1.00 95.75 309 ARG A CA 1
ATOM 2413 C C . ARG A 1 309 ? 16.862 -5.514 -22.533 1.00 95.75 309 ARG A C 1
ATOM 2415 O O . ARG A 1 309 ? 17.389 -5.612 -23.636 1.00 95.75 309 ARG A O 1
ATOM 2422 N N . HIS A 1 310 ? 15.976 -4.559 -22.251 1.00 94.44 310 HIS A N 1
ATOM 2423 C CA . HIS A 1 310 ? 15.684 -3.423 -23.136 1.00 94.44 310 HIS A CA 1
ATOM 2424 C C . HIS A 1 310 ? 16.698 -2.295 -22.979 1.00 94.44 310 HIS A C 1
ATOM 2426 O O . HIS A 1 310 ? 16.922 -1.529 -23.910 1.00 94.44 310 HIS A O 1
ATOM 2432 N N . LEU A 1 311 ? 17.336 -2.217 -21.810 1.00 94.69 311 LEU A N 1
ATOM 2433 C CA . LEU A 1 311 ? 18.455 -1.323 -21.547 1.00 94.69 311 LEU A CA 1
ATOM 2434 C C . LEU A 1 311 ? 19.695 -2.131 -21.149 1.00 94.69 311 LEU A C 1
ATOM 2436 O O . LEU A 1 311 ? 19.564 -3.191 -20.526 1.00 94.69 311 LEU A O 1
ATOM 2440 N N . PRO A 1 312 ? 20.911 -1.638 -21.448 1.00 94.56 312 PRO A N 1
ATOM 2441 C CA . PRO A 1 312 ? 22.131 -2.252 -20.944 1.00 94.56 312 PRO A CA 1
ATOM 2442 C C . PRO A 1 312 ? 22.133 -2.293 -19.413 1.00 94.56 312 PRO A C 1
ATOM 2444 O O . PRO A 1 312 ? 21.732 -1.330 -18.757 1.00 94.56 312 PRO A O 1
ATOM 2447 N N . LYS A 1 313 ? 22.640 -3.383 -18.833 1.00 95.31 313 LYS A N 1
ATOM 2448 C CA . LYS A 1 313 ? 22.785 -3.523 -17.379 1.00 95.31 313 LYS A CA 1
ATOM 2449 C C . LYS A 1 313 ? 23.606 -2.362 -16.795 1.00 95.31 313 LYS A C 1
ATOM 2451 O O . LYS A 1 313 ? 24.655 -2.015 -17.337 1.00 95.31 313 LYS A O 1
ATOM 2456 N N . GLY A 1 314 ? 23.151 -1.783 -15.682 1.00 93.12 314 GLY A N 1
ATOM 2457 C CA . GLY A 1 314 ? 23.829 -0.671 -15.004 1.00 93.12 314 GLY A CA 1
ATOM 2458 C C . GLY A 1 314 ? 23.578 0.705 -15.631 1.00 93.12 314 GLY A C 1
ATOM 2459 O O . GLY A 1 314 ? 24.303 1.656 -15.342 1.00 93.12 314 GLY A O 1
ATOM 2460 N N . THR A 1 315 ? 22.569 0.842 -16.489 1.00 93.50 315 THR A N 1
ATOM 2461 C CA . THR A 1 315 ? 22.112 2.136 -17.018 1.00 93.50 315 THR A CA 1
ATOM 2462 C C . THR A 1 315 ? 21.707 3.091 -15.900 1.00 93.50 315 THR A C 1
ATOM 2464 O O . THR A 1 315 ? 22.169 4.229 -15.906 1.00 93.50 315 THR A O 1
ATOM 2467 N N . TRP A 1 316 ? 20.966 2.627 -14.894 1.00 92.31 316 TRP A N 1
ATOM 2468 C CA . TRP A 1 316 ? 20.610 3.427 -13.720 1.00 92.31 316 TRP A CA 1
ATOM 2469 C C . TRP A 1 316 ? 21.845 3.978 -12.993 1.00 92.31 316 TRP A C 1
ATOM 2471 O O . TRP A 1 316 ? 21.952 5.181 -12.764 1.00 92.31 316 TRP A O 1
ATOM 2481 N N . GLY A 1 317 ? 22.827 3.116 -12.704 1.00 91.06 317 GLY A N 1
ATOM 2482 C CA . GLY A 1 317 ? 24.071 3.527 -12.046 1.00 91.06 317 GLY A CA 1
ATOM 2483 C C . GLY A 1 317 ? 24.869 4.547 -12.866 1.00 91.06 317 GLY A C 1
ATOM 2484 O O . GLY A 1 317 ? 25.397 5.508 -12.311 1.00 91.06 317 GLY A O 1
ATOM 2485 N N . ARG A 1 318 ? 24.905 4.393 -14.198 1.00 92.69 318 ARG A N 1
ATOM 2486 C CA . ARG A 1 318 ? 25.546 5.364 -15.102 1.00 92.69 318 ARG A CA 1
ATOM 2487 C C . ARG A 1 318 ? 24.823 6.710 -15.130 1.00 92.69 318 ARG A C 1
ATOM 2489 O O . ARG A 1 318 ? 25.493 7.735 -15.204 1.00 92.69 318 ARG A O 1
ATOM 2496 N N . LEU A 1 319 ? 23.490 6.721 -15.084 1.00 89.69 319 LEU A N 1
ATOM 2497 C CA . LEU A 1 319 ? 22.706 7.959 -15.019 1.00 89.69 319 LEU A CA 1
ATOM 2498 C C . LEU A 1 319 ? 22.981 8.712 -13.713 1.00 89.69 319 LEU A C 1
ATOM 2500 O O . LEU A 1 319 ? 23.283 9.904 -13.756 1.00 89.69 319 LEU A O 1
ATOM 2504 N N . LEU A 1 320 ? 22.982 8.008 -12.577 1.00 86.50 320 LEU A N 1
ATOM 2505 C CA . LEU A 1 320 ? 23.350 8.589 -11.282 1.00 86.50 320 LEU A CA 1
ATOM 2506 C C . LEU A 1 320 ? 24.774 9.160 -11.289 1.00 86.50 320 LEU A C 1
ATOM 2508 O O . LEU A 1 320 ? 24.979 10.298 -10.876 1.00 86.50 320 LEU A O 1
ATOM 2512 N N . GLY A 1 321 ? 25.750 8.412 -11.816 1.00 87.31 321 GLY A N 1
ATOM 2513 C CA . GLY A 1 321 ? 27.145 8.863 -11.903 1.00 87.31 321 GLY A CA 1
ATOM 2514 C C . GLY A 1 321 ? 27.357 10.097 -12.790 1.00 87.31 321 GLY A C 1
ATOM 2515 O O . GLY A 1 321 ? 28.330 10.820 -12.606 1.00 87.31 321 GLY A O 1
ATOM 2516 N N . LYS A 1 322 ? 26.436 10.370 -13.723 1.00 87.06 322 LYS A N 1
ATOM 2517 C CA . LYS A 1 322 ? 26.424 11.578 -14.565 1.00 87.06 322 LYS A CA 1
ATOM 2518 C C . LYS A 1 322 ? 25.667 12.756 -13.936 1.00 87.06 322 LYS A C 1
ATOM 2520 O O . LYS A 1 322 ? 25.480 13.769 -14.602 1.00 87.06 322 LYS A O 1
ATOM 2525 N N . GLY A 1 323 ? 25.216 12.632 -12.686 1.00 80.12 323 GLY A N 1
ATOM 2526 C CA . GLY A 1 323 ? 24.487 13.689 -11.983 1.00 80.12 323 GLY A CA 1
ATOM 2527 C C . GLY A 1 323 ? 23.041 13.862 -12.449 1.00 80.12 323 GLY A C 1
ATOM 2528 O O . GLY A 1 323 ? 22.489 14.949 -12.308 1.00 80.12 323 GLY A O 1
ATOM 2529 N N . PHE A 1 324 ? 22.417 12.821 -13.015 1.00 79.19 324 PHE A N 1
ATOM 2530 C CA . PHE A 1 324 ? 21.015 12.887 -13.427 1.00 79.19 324 PHE A CA 1
ATOM 2531 C C . PHE A 1 324 ? 20.106 13.156 -12.217 1.00 79.19 324 PHE A C 1
ATOM 2533 O O . PHE A 1 324 ? 19.966 12.309 -11.331 1.00 79.19 324 PHE A O 1
ATOM 2540 N N . LYS A 1 325 ? 19.472 14.332 -12.187 1.00 75.00 325 LYS A N 1
ATOM 2541 C CA . LYS A 1 325 ? 18.539 14.726 -11.129 1.00 75.00 325 LYS A CA 1
ATOM 2542 C C . LYS A 1 325 ? 17.114 14.348 -11.510 1.00 75.00 325 LYS A C 1
ATOM 2544 O O . LYS A 1 325 ? 16.452 15.029 -12.287 1.00 75.00 325 LYS A O 1
ATOM 2549 N N . VAL A 1 326 ? 16.627 13.264 -10.913 1.00 66.69 326 VAL A N 1
ATOM 2550 C CA . VAL A 1 326 ? 15.262 12.761 -11.137 1.00 66.69 326 VAL A CA 1
ATOM 2551 C C . VAL A 1 326 ? 14.204 13.812 -10.778 1.00 66.69 326 VAL A C 1
ATOM 2553 O O . VAL A 1 326 ? 13.220 13.937 -11.497 1.00 66.69 326 VAL A O 1
ATOM 2556 N N . SER A 1 327 ? 14.441 14.613 -9.733 1.00 59.72 327 SER A N 1
ATOM 2557 C CA . SER A 1 327 ? 13.525 15.662 -9.259 1.00 59.72 327 SER A CA 1
ATOM 2558 C C . SER A 1 327 ? 13.330 16.825 -10.237 1.00 59.72 327 SER A C 1
ATOM 2560 O O . SER A 1 327 ? 12.322 17.509 -10.156 1.00 59.72 327 SER A O 1
ATOM 2562 N N . GLU A 1 328 ? 14.284 17.068 -11.141 1.00 50.25 328 GLU A N 1
ATOM 2563 C CA . GLU A 1 328 ? 14.182 18.117 -12.171 1.00 50.25 328 GLU A CA 1
ATOM 2564 C C . GLU A 1 328 ? 13.558 17.576 -13.473 1.00 50.25 328 GLU A C 1
ATOM 2566 O O . GLU A 1 328 ? 13.058 18.344 -14.289 1.00 50.25 328 GLU A O 1
ATOM 2571 N N . ALA A 1 329 ? 13.566 16.250 -13.664 1.00 44.12 329 ALA A N 1
ATOM 2572 C CA . ALA A 1 329 ? 13.034 15.573 -14.849 1.00 44.12 329 ALA A CA 1
ATOM 2573 C C . ALA A 1 329 ? 11.628 14.977 -14.640 1.00 44.12 329 ALA A C 1
ATOM 2575 O O . ALA A 1 329 ? 10.938 14.671 -15.615 1.00 44.12 329 ALA A O 1
ATOM 2576 N N . GLN A 1 330 ? 11.198 14.782 -13.391 1.00 50.28 330 GLN A N 1
ATOM 2577 C CA . GLN A 1 330 ? 9.820 14.430 -13.068 1.00 50.28 330 GLN A CA 1
ATOM 2578 C C . GLN A 1 330 ? 8.936 15.663 -13.274 1.00 50.28 330 GLN A C 1
ATOM 2580 O O . GLN A 1 330 ? 8.852 16.540 -12.419 1.00 50.28 330 GLN A O 1
ATOM 2585 N N . MET A 1 331 ? 8.233 15.708 -14.408 1.00 46.25 331 MET A N 1
ATOM 2586 C CA . MET A 1 331 ? 6.961 16.430 -14.451 1.00 46.25 331 MET A CA 1
ATOM 2587 C C . MET A 1 331 ? 6.091 15.887 -13.309 1.00 46.25 331 MET A C 1
ATOM 2589 O O . MET A 1 331 ? 6.142 14.669 -13.096 1.00 46.25 331 MET A O 1
ATOM 2593 N N . PRO A 1 332 ? 5.303 16.719 -12.596 1.00 46.78 332 PRO A N 1
ATOM 2594 C CA . PRO A 1 332 ? 4.286 16.218 -11.683 1.00 46.78 332 PRO A CA 1
ATOM 2595 C C . PRO A 1 332 ? 3.500 15.169 -12.453 1.00 46.78 332 PRO A C 1
ATOM 2597 O O . PRO A 1 332 ? 2.845 15.477 -13.453 1.00 46.78 332 PRO A O 1
ATOM 2600 N N . THR A 1 333 ? 3.673 13.904 -12.080 1.00 49.00 333 THR A N 1
ATOM 2601 C CA . THR A 1 333 ? 2.880 12.842 -12.665 1.00 49.00 333 THR A CA 1
ATOM 2602 C C . THR A 1 333 ? 1.448 13.269 -12.390 1.00 49.00 333 THR A C 1
ATOM 2604 O O . THR A 1 333 ? 1.106 13.642 -11.270 1.00 49.00 333 THR A O 1
ATOM 2607 N N . GLY A 1 334 ? 0.596 13.290 -13.412 1.00 41.66 334 GLY A N 1
ATOM 2608 C CA . GLY A 1 334 ? -0.826 13.610 -13.259 1.00 41.66 334 GLY A CA 1
ATOM 2609 C C . GLY A 1 334 ? -1.584 12.607 -12.379 1.00 41.66 334 GLY A C 1
ATOM 2610 O O . GLY A 1 334 ? -2.803 12.525 -12.484 1.00 41.66 334 GLY A O 1
ATOM 2611 N N . LEU A 1 335 ? -0.873 11.841 -11.536 1.00 44.97 335 LEU A N 1
ATOM 2612 C CA . LEU A 1 335 ? -1.320 11.335 -10.251 1.00 44.97 335 LEU A CA 1
ATOM 2613 C C . LEU A 1 335 ? -1.853 12.518 -9.433 1.00 44.97 335 LEU A C 1
ATOM 2615 O O . LEU A 1 335 ? -1.268 12.951 -8.444 1.00 44.97 335 LEU A O 1
ATOM 2619 N N . GLN A 1 336 ? -3.022 13.023 -9.827 1.00 40.72 336 GLN A N 1
ATOM 2620 C CA . GLN A 1 336 ? -3.972 13.461 -8.832 1.00 40.72 336 GLN A CA 1
ATOM 2621 C C . GLN A 1 336 ? -4.115 12.252 -7.929 1.00 40.72 336 GLN A C 1
ATOM 2623 O O . GLN A 1 336 ? -4.573 11.193 -8.369 1.00 40.72 336 GLN A O 1
ATOM 2628 N N . SER A 1 337 ? -3.587 12.361 -6.714 1.00 41.75 337 SER A N 1
ATOM 2629 C CA . SER A 1 337 ? -3.841 11.368 -5.701 1.00 41.75 337 SER A CA 1
ATOM 2630 C C . SER A 1 337 ? -5.352 11.163 -5.718 1.00 41.75 337 SER A C 1
ATOM 2632 O O . SER A 1 337 ? -6.130 12.070 -5.438 1.00 41.75 337 SER A O 1
ATOM 2634 N N . ASN A 1 338 ? -5.801 9.960 -6.081 1.00 36.94 338 ASN A N 1
ATOM 2635 C CA . ASN A 1 338 ? -7.216 9.607 -5.963 1.00 36.94 338 ASN A CA 1
ATOM 2636 C C . ASN A 1 338 ? -7.652 9.581 -4.475 1.00 36.94 338 ASN A C 1
ATOM 2638 O O . ASN A 1 338 ? -8.767 9.195 -4.147 1.00 36.94 338 ASN A O 1
ATOM 2642 N N . GLU A 1 339 ? -6.787 10.051 -3.569 1.00 46.78 339 GLU A N 1
ATOM 2643 C CA . GLU A 1 339 ? -7.078 10.662 -2.276 1.00 46.78 339 GLU A CA 1
ATOM 2644 C C . GLU A 1 339 ? -7.911 11.950 -2.447 1.00 46.78 339 GLU A C 1
ATOM 2646 O O . GLU A 1 339 ? -7.554 13.001 -1.921 1.00 46.78 339 GLU A O 1
ATOM 2651 N N . LYS A 1 340 ? -9.065 11.891 -3.129 1.00 41.72 340 LYS A N 1
ATOM 2652 C CA . LYS A 1 340 ? -10.006 13.028 -3.238 1.00 41.72 340 LYS A CA 1
ATOM 2653 C C . LYS A 1 340 ? -10.456 13.578 -1.873 1.00 41.72 340 LYS A C 1
ATOM 2655 O O . LYS A 1 340 ? -11.078 14.633 -1.806 1.00 41.72 340 LYS A O 1
ATOM 2660 N N . THR A 1 341 ? -10.142 12.877 -0.786 1.00 50.06 341 THR A N 1
ATOM 2661 C CA . THR A 1 341 ? -10.457 13.277 0.584 1.00 50.06 341 THR A CA 1
ATOM 2662 C C . THR A 1 341 ? -9.237 13.723 1.398 1.00 50.06 341 THR A C 1
ATOM 2664 O O . THR A 1 341 ? -9.431 14.384 2.411 1.00 50.06 341 THR A O 1
ATOM 2667 N N . GLY A 1 342 ? -8.004 13.408 0.971 1.00 63.03 342 GLY A N 1
ATOM 2668 C CA . GLY A 1 342 ? -6.758 13.780 1.663 1.00 63.03 342 GLY A CA 1
ATOM 2669 C C . GLY A 1 342 ? -6.494 13.082 3.006 1.00 63.03 342 GLY A C 1
ATOM 2670 O O . GLY A 1 342 ? -5.512 13.400 3.660 1.00 63.03 342 GLY A O 1
ATOM 2671 N N . LEU A 1 343 ? -7.340 12.135 3.431 1.00 75.31 343 LEU A N 1
ATOM 2672 C CA . LEU A 1 343 ? -7.272 11.544 4.782 1.00 75.31 343 LEU A CA 1
ATOM 2673 C C . LEU A 1 343 ? -6.403 10.285 4.888 1.00 75.31 343 LEU A C 1
ATOM 2675 O O . LEU A 1 343 ? -6.310 9.686 5.954 1.00 75.31 343 LEU A O 1
ATOM 2679 N N . GLY A 1 344 ? -5.878 9.781 3.770 1.00 81.88 344 GLY A N 1
ATOM 2680 C CA . GLY A 1 344 ? -5.200 8.481 3.727 1.00 81.88 344 GLY A CA 1
ATOM 2681 C C . GLY A 1 344 ? -6.106 7.262 3.993 1.00 81.88 344 GLY A C 1
ATOM 2682 O O . GLY A 1 344 ? -5.659 6.119 3.871 1.00 81.88 344 GLY A O 1
ATOM 2683 N N . LEU A 1 345 ? -7.396 7.471 4.264 1.00 90.19 345 LEU A N 1
ATOM 2684 C CA . LEU A 1 345 ? -8.424 6.449 4.484 1.00 90.19 345 LEU A CA 1
ATOM 2685 C C . LEU A 1 345 ? -9.116 6.055 3.171 1.00 90.19 345 LEU A C 1
ATOM 2687 O O . LEU A 1 345 ? -9.275 6.884 2.275 1.00 90.19 345 LEU A O 1
ATOM 2691 N N . SER A 1 346 ? -9.560 4.797 3.061 1.00 88.62 346 SER A N 1
ATOM 2692 C CA . SER A 1 346 ? -10.328 4.342 1.889 1.00 88.62 346 SER A CA 1
ATOM 2693 C C . SER A 1 346 ? -11.643 5.116 1.769 1.00 88.62 346 SER A C 1
ATOM 2695 O O . SER A 1 346 ? -12.180 5.597 2.774 1.00 88.62 346 SER A O 1
ATOM 2697 N N . MET A 1 347 ? -12.187 5.223 0.554 1.00 86.94 347 MET A N 1
ATOM 2698 C CA . MET A 1 347 ? -13.508 5.830 0.360 1.00 86.94 347 MET A CA 1
ATOM 2699 C C . MET A 1 347 ? -14.548 5.071 1.188 1.00 86.94 347 MET A C 1
ATOM 2701 O O . MET A 1 347 ? -15.247 5.672 1.995 1.00 86.94 347 MET A O 1
ATOM 2705 N N . ARG A 1 348 ? -14.557 3.735 1.099 1.00 91.00 348 ARG A N 1
ATOM 2706 C CA . ARG A 1 348 ? -15.461 2.870 1.868 1.00 91.00 348 ARG A CA 1
ATOM 2707 C C . ARG A 1 348 ? -15.403 3.127 3.376 1.00 91.00 348 ARG A C 1
ATOM 2709 O O . ARG A 1 348 ? -16.457 3.256 3.985 1.00 91.00 348 ARG A O 1
ATOM 2716 N N . TYR A 1 349 ? -14.216 3.250 3.973 1.00 94.00 349 TYR A N 1
ATOM 2717 C CA . TYR A 1 349 ? -14.081 3.569 5.401 1.00 94.00 349 TYR A CA 1
ATOM 2718 C C . TYR A 1 349 ? -14.797 4.880 5.752 1.00 94.00 349 TYR A C 1
ATOM 2720 O O . TYR A 1 349 ? -15.551 4.940 6.720 1.00 94.00 349 TYR A O 1
ATOM 2728 N N . GLN A 1 350 ? -14.592 5.921 4.943 1.00 92.38 350 GLN A N 1
ATOM 2729 C CA . GLN A 1 350 ? -15.214 7.226 5.163 1.00 92.38 350 GLN A CA 1
ATOM 2730 C C . GLN A 1 350 ? -16.735 7.158 5.002 1.00 92.38 350 GLN A C 1
ATOM 2732 O O . GLN A 1 350 ? -17.444 7.700 5.843 1.00 92.38 350 GLN A O 1
ATOM 2737 N N . LEU A 1 351 ? -17.235 6.431 3.992 1.00 91.38 351 LEU A N 1
ATOM 2738 C CA . LEU A 1 351 ? -18.675 6.211 3.808 1.00 91.38 351 LEU A CA 1
ATOM 2739 C C . LEU A 1 351 ? -19.290 5.532 5.046 1.00 91.38 351 LEU A C 1
ATOM 2741 O O . LEU A 1 351 ? -20.333 5.964 5.530 1.00 91.38 351 LEU A O 1
ATOM 2745 N N . LEU A 1 352 ? -18.638 4.493 5.582 1.00 93.88 352 LEU A N 1
ATOM 2746 C CA . LEU A 1 352 ? -19.123 3.773 6.766 1.00 93.88 352 LEU A CA 1
ATOM 2747 C C . LEU A 1 352 ? -19.093 4.644 8.027 1.00 93.88 352 LEU A C 1
ATOM 2749 O O . LEU A 1 352 ? -20.004 4.554 8.850 1.00 93.88 352 LEU A O 1
ATOM 2753 N N . ALA A 1 353 ? -18.069 5.488 8.179 1.00 95.00 353 ALA A N 1
ATOM 2754 C CA . ALA A 1 353 ? -17.982 6.441 9.280 1.00 95.00 353 ALA A CA 1
ATOM 2755 C C . ALA A 1 353 ? -19.082 7.505 9.199 1.00 95.00 353 ALA A C 1
ATOM 2757 O O . ALA A 1 353 ? -19.715 7.790 10.214 1.00 95.00 353 ALA A O 1
ATOM 2758 N N . CYS A 1 354 ? -19.333 8.059 8.007 1.00 94.06 354 CYS A N 1
ATOM 2759 C CA . CYS A 1 354 ? -20.415 9.018 7.787 1.00 94.06 354 CYS A CA 1
ATOM 2760 C C . CYS A 1 354 ? -21.769 8.385 8.100 1.00 94.06 354 CYS A C 1
ATOM 2762 O O . CYS A 1 354 ? -22.529 8.944 8.880 1.00 94.06 354 CYS A O 1
ATOM 2764 N N . ARG A 1 355 ? -22.042 7.189 7.571 1.00 93.38 355 ARG A N 1
ATOM 2765 C CA . ARG A 1 355 ? -23.309 6.494 7.810 1.00 93.38 355 ARG A CA 1
ATOM 2766 C C . ARG A 1 355 ? -23.535 6.176 9.288 1.00 93.38 355 ARG A C 1
ATOM 2768 O O . ARG A 1 355 ? -24.586 6.510 9.814 1.00 93.38 355 ARG A O 1
ATOM 2775 N N . ALA A 1 356 ? -22.528 5.647 9.986 1.00 92.44 356 ALA A N 1
ATOM 2776 C CA . ALA A 1 356 ? -22.626 5.411 11.427 1.00 92.44 356 ALA A CA 1
ATOM 2777 C C . ALA A 1 356 ? -22.907 6.703 12.220 1.00 92.44 356 ALA A C 1
ATOM 2779 O O . ALA A 1 356 ? -23.553 6.661 13.266 1.00 92.44 356 ALA A O 1
ATOM 2780 N N . PHE A 1 357 ? -22.403 7.851 11.755 1.00 93.31 357 PHE A N 1
ATOM 2781 C CA . PHE A 1 357 ? -22.680 9.142 12.379 1.00 93.31 357 PHE A CA 1
ATOM 2782 C C . PHE A 1 357 ? -24.099 9.644 12.080 1.00 93.31 357 PHE A C 1
ATOM 2784 O O . PHE A 1 357 ? -24.786 10.057 13.013 1.00 93.31 357 PHE A O 1
ATOM 2791 N N . GLU A 1 358 ? -24.554 9.577 10.824 1.00 92.19 358 GLU A N 1
ATOM 2792 C CA . GLU A 1 358 ? -25.922 9.969 10.444 1.00 92.19 358 GLU A CA 1
ATOM 2793 C C . GLU A 1 358 ? -26.985 9.105 11.130 1.00 92.19 358 GLU A C 1
ATOM 2795 O O . GLU A 1 358 ? -28.004 9.629 11.577 1.00 92.19 358 GLU A O 1
ATOM 2800 N N . ASP A 1 359 ? -26.718 7.807 11.283 1.00 90.50 359 ASP A N 1
ATOM 2801 C CA . ASP A 1 359 ? -27.622 6.857 11.937 1.00 90.50 359 ASP A CA 1
ATOM 2802 C C . ASP A 1 359 ? -27.628 7.016 13.478 1.00 90.50 359 ASP A C 1
ATOM 2804 O O . ASP A 1 359 ? -28.404 6.367 14.176 1.00 90.50 359 ASP A O 1
ATOM 2808 N N . GLY A 1 360 ? -26.783 7.895 14.038 1.00 87.25 360 GLY A N 1
ATOM 2809 C CA . GLY A 1 360 ? -26.714 8.172 15.478 1.00 87.25 360 GLY A CA 1
ATOM 2810 C C . GLY A 1 360 ? -25.970 7.117 16.307 1.00 87.25 360 GLY A C 1
ATOM 2811 O O . GLY A 1 360 ? -25.930 7.219 17.534 1.00 87.25 360 GLY A O 1
ATOM 2812 N N . GLU A 1 361 ? -25.336 6.139 15.658 1.00 88.62 361 GLU A N 1
ATOM 2813 C CA . GLU A 1 361 ? -24.586 5.049 16.300 1.00 88.62 361 GLU A CA 1
ATOM 2814 C C . GLU A 1 361 ? -23.269 5.527 16.933 1.00 88.62 361 GLU A C 1
ATOM 2816 O O . GLU A 1 361 ? -22.734 4.914 17.863 1.00 88.62 361 GLU A O 1
ATOM 2821 N N . ILE A 1 362 ? -22.717 6.642 16.445 1.00 89.12 362 ILE A N 1
ATOM 2822 C CA . ILE A 1 362 ? -21.503 7.254 16.991 1.00 89.12 362 ILE A CA 1
ATOM 2823 C C . ILE A 1 362 ? -21.682 8.746 17.263 1.00 89.12 362 ILE A C 1
ATOM 2825 O O . ILE A 1 362 ? -22.364 9.471 16.551 1.00 89.12 362 ILE A O 1
ATOM 2829 N N . THR A 1 363 ? -21.001 9.234 18.300 1.00 89.50 363 THR A N 1
ATOM 2830 C CA . THR A 1 363 ? -20.975 10.670 18.612 1.00 89.50 363 THR A CA 1
ATOM 2831 C C . THR A 1 363 ? -20.104 11.438 17.620 1.00 89.50 363 THR A C 1
ATOM 2833 O O . THR A 1 363 ? -19.165 10.887 17.047 1.00 89.50 363 THR A O 1
ATOM 2836 N N . GLU A 1 364 ? -20.311 12.751 17.513 1.00 89.75 364 GLU A N 1
ATOM 2837 C CA . GLU A 1 364 ? -19.480 13.631 16.674 1.00 89.75 364 GLU A CA 1
ATOM 2838 C C . GLU A 1 364 ? -17.985 13.545 17.032 1.00 89.75 364 GLU A C 1
ATOM 2840 O O . GLU A 1 364 ? -17.114 13.554 16.167 1.00 89.75 364 GLU A O 1
ATOM 2845 N N . SER A 1 365 ? -17.675 13.403 18.325 1.00 87.06 365 SER A N 1
ATOM 2846 C CA . SER A 1 365 ? -16.288 13.242 18.783 1.00 87.06 365 SER A CA 1
ATOM 2847 C C . SER A 1 365 ? -15.682 11.926 18.311 1.00 87.06 365 SER A C 1
ATOM 2849 O O . SER A 1 365 ? -14.495 11.868 17.999 1.00 87.06 365 SER A O 1
ATOM 2851 N N . HIS A 1 366 ? -16.490 10.867 18.274 1.00 90.69 366 HIS A N 1
ATOM 2852 C CA . HIS A 1 366 ? -16.056 9.571 17.783 1.00 90.69 366 HIS A CA 1
ATOM 2853 C C . HIS A 1 366 ? -15.881 9.596 16.259 1.00 90.69 366 HIS A C 1
ATOM 2855 O O . HIS A 1 366 ? -14.865 9.115 15.765 1.00 90.69 366 HIS A O 1
ATOM 2861 N N . PHE A 1 367 ? -16.804 10.225 15.534 1.00 92.12 367 PHE A N 1
ATOM 2862 C CA . PHE A 1 367 ? -16.706 10.428 14.091 1.00 92.12 367 PHE A CA 1
ATOM 2863 C C . PHE A 1 367 ? -15.427 11.188 13.699 1.00 92.12 367 PHE A C 1
ATOM 2865 O O . PHE A 1 367 ? -14.643 10.692 12.891 1.00 92.12 367 PHE A O 1
ATOM 2872 N N . ALA A 1 368 ? -15.139 12.317 14.355 1.00 89.88 368 ALA A N 1
ATOM 2873 C CA . ALA A 1 368 ? -13.905 13.074 14.129 1.00 89.88 368 ALA A CA 1
ATOM 2874 C C . ALA A 1 368 ? -12.643 12.231 14.407 1.00 89.88 368 ALA A C 1
ATOM 2876 O O . ALA A 1 368 ? -11.721 12.190 13.593 1.00 89.88 368 ALA A O 1
ATOM 2877 N N . ARG A 1 369 ? -12.639 11.460 15.507 1.00 92.88 369 ARG A N 1
ATOM 2878 C CA . ARG A 1 369 ? -11.545 10.533 15.844 1.00 92.88 369 ARG A CA 1
ATOM 2879 C C . ARG A 1 369 ? -11.338 9.458 14.774 1.00 92.88 369 ARG A C 1
ATOM 2881 O O . ARG A 1 369 ? -10.192 9.147 14.462 1.00 92.88 369 ARG A O 1
ATOM 2888 N N . LEU A 1 370 ? -12.414 8.865 14.258 1.00 91.69 370 LEU A N 1
ATOM 2889 C CA . LEU A 1 370 ? -12.356 7.819 13.232 1.00 91.69 370 LEU A CA 1
ATOM 2890 C C . LEU A 1 370 ? -11.777 8.348 11.920 1.00 91.69 370 LEU A C 1
ATOM 2892 O O . LEU A 1 370 ? -11.045 7.619 11.256 1.00 91.69 370 LEU A O 1
ATOM 2896 N N . LEU A 1 371 ? -12.070 9.603 11.575 1.00 90.88 371 LEU A N 1
ATOM 2897 C CA . LEU A 1 371 ? -11.542 10.268 10.384 1.00 90.88 371 LEU A CA 1
ATOM 2898 C C . LEU A 1 371 ? -10.142 10.867 10.567 1.00 90.88 371 LEU A C 1
ATOM 2900 O O . LEU A 1 371 ? -9.581 11.356 9.593 1.00 90.88 371 LEU A O 1
ATOM 2904 N N . LEU A 1 372 ? -9.576 10.807 11.778 1.00 89.38 372 LEU A N 1
ATOM 2905 C CA . LEU A 1 372 ? -8.302 11.444 12.138 1.00 89.38 372 LEU A CA 1
ATOM 2906 C C . LEU A 1 372 ? -8.325 12.974 11.969 1.00 89.38 372 LEU A C 1
ATOM 2908 O O . LEU A 1 372 ? -7.318 13.581 11.615 1.00 89.38 372 LEU A O 1
ATOM 2912 N N . LEU A 1 373 ? -9.474 13.591 12.243 1.00 88.81 373 LEU A N 1
ATOM 2913 C CA . LEU A 1 373 ? -9.718 15.020 12.069 1.00 88.81 373 LEU A CA 1
ATOM 2914 C C . LEU A 1 373 ? -10.143 15.681 13.379 1.00 88.81 373 LEU A C 1
ATOM 2916 O O . LEU A 1 373 ? -10.568 15.019 14.333 1.00 88.81 373 LEU A O 1
ATOM 2920 N N . ASP A 1 374 ? -10.081 17.010 13.408 1.00 89.69 374 ASP A N 1
ATOM 2921 C CA . ASP A 1 374 ? -10.866 17.765 14.374 1.00 89.69 374 ASP A CA 1
ATOM 2922 C C . ASP A 1 374 ? -12.359 17.775 13.991 1.00 89.69 374 ASP A C 1
ATOM 2924 O O . ASP A 1 374 ? -12.782 17.281 12.942 1.00 89.69 374 ASP A O 1
ATOM 2928 N N . ARG A 1 375 ? -13.197 18.306 14.886 1.00 86.88 375 ARG A N 1
ATOM 2929 C CA . ARG A 1 375 ? -14.654 18.303 14.692 1.00 86.88 375 ARG A CA 1
ATOM 2930 C C . ARG A 1 375 ? -15.106 19.173 13.515 1.00 86.88 375 ARG A C 1
ATOM 2932 O O . ARG A 1 375 ? -16.108 18.842 12.888 1.00 86.88 375 ARG A O 1
ATOM 2939 N N . LEU A 1 376 ? -14.416 20.276 13.228 1.00 88.06 376 LEU A N 1
ATOM 2940 C CA . LEU A 1 376 ? -14.780 21.179 12.135 1.00 88.06 376 LEU A CA 1
ATOM 2941 C C . LEU A 1 376 ? -14.498 20.514 10.788 1.00 88.06 376 LEU A C 1
ATOM 2943 O O . LEU A 1 376 ? -15.389 20.450 9.938 1.00 88.06 376 LEU A O 1
ATOM 2947 N N . ASP A 1 377 ? -13.312 19.934 10.632 1.00 86.69 377 ASP A N 1
ATOM 2948 C CA . ASP A 1 377 ? -12.932 19.243 9.401 1.00 86.69 377 ASP A CA 1
ATOM 2949 C C . ASP A 1 377 ? -13.780 17.986 9.172 1.00 86.69 377 ASP A C 1
ATOM 2951 O O . ASP A 1 377 ? -14.208 17.710 8.046 1.00 86.69 377 ASP A O 1
ATOM 2955 N N . ALA A 1 378 ? -14.116 17.255 10.240 1.00 87.69 378 ALA A N 1
ATOM 2956 C CA . ALA A 1 378 ? -15.026 16.116 10.157 1.00 87.69 378 ALA A CA 1
ATOM 2957 C C . ALA A 1 378 ? -16.418 16.532 9.648 1.00 87.69 378 ALA A C 1
ATOM 2959 O O . ALA A 1 378 ? -16.979 15.871 8.771 1.00 87.69 378 ALA A O 1
ATOM 2960 N N . ARG A 1 379 ? -16.962 17.667 10.117 1.00 87.00 379 ARG A N 1
ATOM 2961 C CA . ARG A 1 379 ? -18.221 18.224 9.583 1.00 87.00 379 ARG A CA 1
ATOM 2962 C C . ARG A 1 379 ? -18.109 18.563 8.098 1.00 87.00 379 ARG A C 1
ATOM 2964 O O . ARG A 1 379 ? -19.054 18.311 7.359 1.00 87.00 379 ARG A O 1
ATOM 2971 N N . ALA A 1 380 ? -16.972 19.083 7.641 1.00 85.62 380 ALA A N 1
ATOM 2972 C CA . ALA A 1 380 ? -16.764 19.374 6.223 1.00 85.62 380 ALA A CA 1
ATOM 2973 C C . ALA A 1 380 ? -16.697 18.100 5.359 1.00 85.62 380 ALA A C 1
ATOM 2975 O O . ALA A 1 380 ? -17.159 18.099 4.218 1.00 85.62 380 ALA A O 1
ATOM 2976 N N . VAL A 1 381 ? -16.134 17.000 5.872 1.00 83.81 381 VAL A N 1
ATOM 2977 C CA . VAL A 1 381 ? -16.182 15.685 5.197 1.00 83.81 381 VAL A CA 1
ATOM 2978 C C . VAL A 1 381 ? -17.619 15.172 5.112 1.00 83.81 381 VAL A C 1
ATOM 2980 O O . VAL A 1 381 ? -18.057 14.756 4.042 1.00 83.81 381 VAL A O 1
ATOM 2983 N N . ARG A 1 382 ? -18.368 15.263 6.215 1.00 85.81 382 ARG A N 1
ATOM 2984 C CA . ARG A 1 382 ? -19.790 14.905 6.266 1.00 85.81 382 ARG A CA 1
ATOM 2985 C C . ARG A 1 382 ? -20.615 15.683 5.237 1.00 85.81 382 ARG A C 1
ATOM 2987 O O . ARG A 1 382 ? -21.388 15.077 4.506 1.00 85.81 382 ARG A O 1
ATOM 2994 N N . LEU A 1 383 ? -20.442 17.004 5.151 1.00 84.75 383 LEU A N 1
ATOM 2995 C CA . LEU A 1 383 ? -21.184 17.840 4.198 1.00 84.75 383 LEU A CA 1
ATOM 2996 C C . LEU A 1 383 ? -20.905 17.441 2.747 1.00 84.75 383 LEU A C 1
ATOM 2998 O O . LEU A 1 383 ? -21.849 17.228 1.996 1.00 84.75 383 LEU A O 1
ATOM 3002 N N . ARG A 1 384 ? -19.634 17.224 2.382 1.00 81.06 384 ARG A N 1
ATOM 3003 C CA . ARG A 1 384 ? -19.259 16.727 1.044 1.00 81.06 384 ARG A CA 1
ATOM 3004 C C . ARG A 1 384 ? -19.926 15.392 0.706 1.00 81.06 384 ARG A C 1
ATOM 3006 O O . ARG A 1 384 ? -20.289 15.150 -0.441 1.00 81.06 384 ARG A O 1
ATOM 3013 N N . PHE A 1 385 ? -20.070 14.517 1.698 1.00 77.00 385 PHE A N 1
ATOM 3014 C CA . PHE A 1 385 ? -20.759 13.241 1.537 1.00 77.00 385 PHE A CA 1
ATOM 3015 C C . PHE A 1 385 ? -22.269 13.430 1.329 1.00 77.00 385 PHE A C 1
ATOM 3017 O O . PHE A 1 385 ? -22.822 12.840 0.406 1.00 77.00 385 PHE A O 1
ATOM 3024 N N . LEU A 1 386 ? -22.917 14.287 2.125 1.00 75.50 386 LEU A N 1
ATOM 3025 C CA . LEU A 1 386 ? -24.339 14.610 1.966 1.00 75.50 386 LEU A CA 1
ATOM 3026 C C . LEU A 1 386 ? -24.625 15.256 0.604 1.00 75.50 386 LEU A C 1
ATOM 3028 O O . LEU A 1 386 ? -25.562 14.852 -0.073 1.00 75.50 386 LEU A O 1
ATOM 3032 N N . GLU A 1 387 ? -23.789 16.193 0.157 1.00 74.62 387 GLU A N 1
ATOM 3033 C CA . GLU A 1 387 ? -23.894 16.810 -1.173 1.00 74.62 387 GLU A CA 1
ATOM 3034 C C . GLU A 1 387 ? -23.767 15.769 -2.299 1.00 74.62 387 GLU A C 1
ATOM 3036 O O . GLU A 1 387 ? -24.518 15.809 -3.273 1.00 74.62 387 GLU A O 1
ATOM 3041 N N . GLY A 1 388 ? -22.864 14.794 -2.147 1.00 64.19 388 GLY A N 1
ATOM 3042 C CA . GLY A 1 388 ? -22.727 13.675 -3.082 1.00 64.19 388 GLY A CA 1
ATOM 3043 C C . GLY A 1 388 ? -23.913 12.702 -3.076 1.00 64.19 388 GLY A C 1
ATOM 3044 O O . GLY A 1 388 ? -24.206 12.110 -4.112 1.00 64.19 388 GLY A O 1
ATOM 3045 N N . MET A 1 389 ? -24.606 12.540 -1.943 1.00 54.12 389 MET A N 1
ATOM 3046 C CA . MET A 1 389 ? -25.836 11.741 -1.854 1.00 54.12 389 MET A CA 1
ATOM 3047 C C . MET A 1 389 ? -27.039 12.455 -2.473 1.00 54.12 389 MET A C 1
ATOM 3049 O O . MET A 1 389 ? -27.793 11.821 -3.200 1.00 54.12 389 MET A O 1
ATOM 3053 N N . VAL A 1 390 ? -27.182 13.768 -2.269 1.00 48.47 390 VAL A N 1
ATOM 3054 C CA . VAL A 1 390 ? -28.271 14.564 -2.871 1.00 48.47 390 VAL A CA 1
ATOM 3055 C C . VAL A 1 390 ? -28.193 14.542 -4.403 1.00 48.47 390 VAL A C 1
ATOM 3057 O O . VAL A 1 390 ? -29.217 14.430 -5.069 1.00 48.47 390 VAL A O 1
ATOM 3060 N N . ALA A 1 391 ? -26.983 14.541 -4.973 1.00 47.25 391 ALA A N 1
ATOM 3061 C CA . ALA A 1 391 ? -26.793 14.367 -6.415 1.00 47.25 391 ALA A CA 1
ATOM 3062 C C . ALA A 1 391 ? -27.253 12.986 -6.940 1.00 47.25 391 ALA A C 1
ATOM 3064 O O . ALA A 1 391 ? -27.566 12.862 -8.122 1.00 47.25 391 ALA A O 1
ATOM 3065 N N . ASN A 1 392 ? -27.304 11.956 -6.084 1.00 41.75 392 ASN A N 1
ATOM 3066 C CA . ASN A 1 392 ? -27.861 10.641 -6.420 1.00 41.75 392 ASN A CA 1
ATOM 3067 C C . ASN A 1 392 ? -29.374 10.550 -6.154 1.00 41.75 392 ASN A C 1
ATOM 3069 O O . ASN A 1 392 ? -30.056 9.863 -6.907 1.00 41.75 392 ASN A O 1
ATOM 3073 N N . ASP A 1 393 ? -29.924 11.263 -5.168 1.00 40.47 393 ASP A N 1
ATOM 3074 C CA . ASP A 1 393 ? -31.383 11.342 -4.967 1.00 40.47 393 ASP A CA 1
ATOM 3075 C C . ASP A 1 393 ? -32.086 12.035 -6.155 1.00 40.47 393 ASP A C 1
ATOM 3077 O O . ASP A 1 393 ? -33.214 11.691 -6.507 1.00 40.47 393 ASP A O 1
ATOM 3081 N N . GLU A 1 394 ? -31.402 12.951 -6.854 1.00 43.22 394 GLU A N 1
ATOM 3082 C CA . GLU A 1 394 ? -31.867 13.484 -8.145 1.00 43.22 394 GLU A CA 1
ATOM 3083 C C . GLU A 1 394 ? -31.834 12.437 -9.283 1.00 43.22 394 GLU A C 1
ATOM 3085 O O . GLU A 1 394 ? -32.582 12.564 -10.256 1.00 43.22 394 GLU A O 1
ATOM 3090 N N . LEU A 1 395 ? -31.025 11.373 -9.163 1.00 43.31 395 LEU A N 1
ATOM 3091 C CA . LEU A 1 395 ? -31.003 10.230 -10.091 1.00 43.31 395 LEU A CA 1
ATOM 3092 C C . LEU A 1 395 ? -32.075 9.174 -9.755 1.00 43.31 395 LEU A C 1
ATOM 3094 O O . LEU A 1 395 ? -32.546 8.475 -10.658 1.00 43.31 395 LEU A O 1
ATOM 3098 N N . ASP A 1 396 ? -32.524 9.093 -8.498 1.00 40.31 396 ASP A N 1
ATOM 3099 C CA . ASP A 1 396 ? -33.615 8.203 -8.065 1.00 40.31 396 ASP A CA 1
ATOM 3100 C C . ASP A 1 396 ? -35.007 8.663 -8.537 1.00 40.31 396 ASP A C 1
ATOM 3102 O O . ASP A 1 396 ? -35.971 7.893 -8.506 1.00 40.31 396 ASP A O 1
ATOM 3106 N N . GLY A 1 397 ? -35.108 9.863 -9.118 1.00 39.22 397 GLY A N 1
ATOM 3107 C CA . GLY A 1 397 ? -36.307 10.348 -9.804 1.00 39.22 397 GLY A CA 1
ATOM 3108 C C . GLY A 1 397 ? -36.682 9.606 -11.099 1.00 39.22 397 GLY A C 1
ATOM 3109 O O . GLY A 1 397 ? -37.674 9.980 -11.724 1.00 39.22 397 GLY A O 1
ATOM 3110 N N . GLY A 1 398 ? -35.931 8.580 -11.534 1.00 35.09 398 GLY A N 1
ATOM 3111 C CA . GLY A 1 398 ? -36.147 7.970 -12.856 1.00 35.09 398 GLY A CA 1
ATOM 3112 C C . GLY A 1 398 ? -35.975 6.457 -13.028 1.00 35.09 398 GLY A C 1
ATOM 3113 O O . GLY A 1 398 ? -36.391 5.961 -14.074 1.00 35.09 398 GLY A O 1
ATOM 3114 N N . LEU A 1 399 ? -35.396 5.699 -12.085 1.00 33.41 399 LEU A N 1
ATOM 3115 C CA . LEU A 1 399 ? -34.967 4.314 -12.386 1.00 33.41 399 LEU A CA 1
ATOM 3116 C C . LEU A 1 399 ? -35.474 3.198 -11.457 1.00 33.41 399 LEU A C 1
ATOM 3118 O O . LEU A 1 399 ? -35.384 2.036 -11.848 1.00 33.41 399 LEU A O 1
ATOM 3122 N N . PHE A 1 400 ? -36.086 3.503 -10.307 1.00 34.09 400 PHE A N 1
ATOM 3123 C CA . PHE A 1 400 ? -36.588 2.466 -9.380 1.00 34.09 400 PHE A CA 1
ATOM 3124 C C . PHE A 1 400 ? -38.083 2.554 -9.033 1.00 34.09 400 PHE A C 1
ATOM 3126 O O . PHE A 1 400 ? -38.565 1.811 -8.183 1.00 34.09 400 PHE A O 1
ATOM 3133 N N . SER A 1 401 ? -38.852 3.386 -9.744 1.00 33.31 401 SER A N 1
ATOM 3134 C CA . SER A 1 401 ? -40.313 3.499 -9.585 1.00 33.31 401 SER A CA 1
ATOM 3135 C C . SER A 1 401 ? -41.094 2.848 -10.735 1.00 33.31 401 SER A C 1
ATOM 3137 O O . SER A 1 401 ? -41.996 3.455 -11.308 1.00 33.31 401 SER A O 1
ATOM 3139 N N . GLN A 1 402 ? -40.769 1.605 -11.096 1.00 33.34 402 GLN A N 1
ATOM 3140 C CA . GLN A 1 402 ? -41.729 0.744 -11.791 1.00 33.34 402 GLN A CA 1
ATOM 3141 C C . GLN A 1 402 ? -41.906 -0.551 -11.009 1.00 33.34 402 GLN A C 1
ATOM 3143 O O . GLN A 1 402 ? -41.006 -1.379 -10.898 1.00 33.34 402 GLN A O 1
ATOM 3148 N N . GLU A 1 403 ? -43.098 -0.664 -10.430 1.00 35.19 403 GLU A N 1
ATOM 3149 C CA . GLU A 1 403 ? -43.625 -1.819 -9.723 1.00 35.19 403 GLU A CA 1
ATOM 3150 C C . GLU A 1 403 ? -43.305 -3.127 -10.468 1.00 35.19 403 GLU A C 1
ATOM 3152 O O . GLU A 1 403 ? -43.865 -3.413 -11.526 1.00 35.19 403 GLU A O 1
ATOM 3157 N N . LEU A 1 404 ? -42.467 -3.977 -9.870 1.00 33.00 404 LEU A N 1
ATOM 3158 C CA . LEU A 1 404 ? -42.466 -5.411 -10.151 1.00 33.00 404 LEU A CA 1
ATOM 3159 C C . LEU A 1 404 ? -43.787 -5.995 -9.625 1.00 33.00 404 LEU A C 1
ATOM 3161 O O . LEU A 1 404 ? -43.851 -6.554 -8.530 1.00 33.00 404 LEU A O 1
ATOM 3165 N N . ARG A 1 405 ? -44.870 -5.840 -10.394 1.00 33.12 405 ARG A N 1
ATOM 3166 C CA . ARG A 1 405 ? -46.078 -6.650 -10.211 1.00 33.12 405 ARG A CA 1
ATOM 3167 C C . ARG A 1 405 ? -45.805 -8.051 -10.760 1.00 33.12 405 ARG A C 1
ATOM 3169 O O . ARG A 1 405 ? -45.363 -8.166 -11.901 1.00 33.12 405 ARG A O 1
ATOM 3176 N N . PRO A 1 406 ? -46.086 -9.124 -10.007 1.00 35.06 406 PRO A N 1
ATOM 3177 C CA . PRO A 1 406 ? -46.018 -10.466 -10.555 1.00 35.06 406 PRO A CA 1
ATOM 3178 C C . PRO A 1 406 ? -47.202 -10.677 -11.508 1.00 35.06 406 PRO A C 1
ATOM 3180 O O . PRO A 1 406 ? -48.363 -10.612 -11.104 1.00 35.06 406 PRO A O 1
ATOM 3183 N N . SER A 1 407 ? -46.906 -10.930 -12.781 1.00 33.81 407 SER A N 1
ATOM 3184 C CA . SER A 1 407 ? -47.878 -11.388 -13.772 1.00 33.81 407 SER A CA 1
ATOM 3185 C C . SER A 1 407 ? -48.344 -12.797 -13.403 1.00 33.81 407 SER A C 1
ATOM 3187 O O . SER A 1 407 ? -47.648 -13.778 -13.649 1.00 33.81 407 SER A O 1
ATOM 3189 N N . VAL A 1 408 ? -49.517 -12.905 -12.781 1.00 36.78 408 VAL A N 1
ATOM 3190 C CA . VAL A 1 408 ? -50.230 -14.178 -12.636 1.00 36.78 408 VAL A CA 1
ATOM 3191 C C . VAL A 1 408 ? -51.064 -14.375 -13.899 1.00 36.78 408 VAL A C 1
ATOM 3193 O O . VAL A 1 408 ? -52.178 -13.866 -13.996 1.00 36.78 408 VAL A O 1
ATOM 3196 N N . GLU A 1 409 ? -50.527 -15.097 -14.882 1.00 35.91 409 GLU A N 1
ATOM 3197 C CA . GLU A 1 409 ? -51.348 -15.672 -15.950 1.00 35.91 409 GLU A CA 1
ATOM 3198 C C . GLU A 1 409 ? -52.005 -16.956 -15.438 1.00 35.91 409 GLU A C 1
ATOM 3200 O O . GLU A 1 409 ? -51.357 -17.932 -15.058 1.00 35.91 409 GLU A O 1
ATOM 3205 N N . THR A 1 410 ? -53.332 -16.922 -15.398 1.00 36.84 410 THR A N 1
ATOM 3206 C CA . THR A 1 410 ? -54.198 -18.062 -15.118 1.00 36.84 410 THR A CA 1
ATOM 3207 C C . THR A 1 410 ? -54.355 -18.877 -16.399 1.00 36.84 410 THR A C 1
ATOM 3209 O O . THR A 1 410 ? -54.977 -18.436 -17.360 1.00 36.84 410 THR A O 1
ATOM 3212 N N . VAL A 1 411 ? -53.792 -20.085 -16.421 1.00 38.53 411 VAL A N 1
ATOM 3213 C CA . VAL A 1 411 ? -54.053 -21.076 -17.473 1.00 38.53 411 VAL A CA 1
ATOM 3214 C C . VAL A 1 411 ? -55.345 -21.817 -17.121 1.00 38.53 411 VAL A C 1
ATOM 3216 O O . VAL A 1 411 ? -55.403 -22.527 -16.117 1.00 38.53 411 VAL A O 1
ATOM 3219 N N . ALA A 1 412 ? -56.386 -21.648 -17.936 1.00 37.75 412 ALA A N 1
ATOM 3220 C CA . ALA A 1 412 ? -57.582 -22.494 -17.916 1.00 37.75 412 ALA A CA 1
ATOM 3221 C C . ALA A 1 412 ? -57.337 -23.790 -18.724 1.00 37.75 412 ALA A C 1
ATOM 3223 O O . ALA A 1 412 ? -56.592 -23.748 -19.707 1.00 37.75 412 ALA A O 1
ATOM 3224 N N . PRO A 1 413 ? -57.938 -24.940 -18.355 1.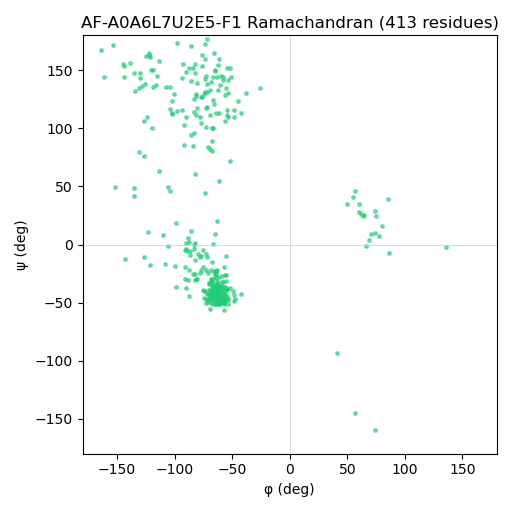00 36.41 413 PRO A N 1
ATOM 3225 C CA . PRO A 1 413 ? -57.715 -26.206 -19.050 1.00 36.41 413 PRO A CA 1
ATOM 3226 C C . PRO A 1 413 ? -58.679 -26.373 -20.241 1.00 36.41 413 PRO A C 1
ATOM 3228 O O . PRO A 1 413 ? -59.790 -25.837 -20.197 1.00 36.41 413 PRO A O 1
ATOM 3231 N N . PRO A 1 414 ? -58.306 -27.123 -21.296 1.00 52.75 414 PRO A N 1
ATOM 3232 C CA . PRO A 1 414 ? -59.197 -27.358 -22.421 1.00 52.75 414 PRO A CA 1
ATOM 3233 C C . PRO A 1 414 ? -60.158 -28.525 -22.157 1.00 52.75 414 PRO A C 1
ATOM 3235 O O . PRO A 1 414 ? -59.859 -29.446 -21.394 1.00 52.75 414 PRO A O 1
ATOM 3238 N N . SER A 1 415 ? -61.318 -28.421 -22.808 1.00 48.56 415 SER A N 1
ATOM 3239 C CA . SER A 1 415 ? -62.382 -29.428 -22.933 1.00 48.56 415 SER A CA 1
ATOM 3240 C C . SER A 1 415 ? -62.043 -30.484 -23.976 1.00 48.56 415 SER A C 1
ATOM 3242 O O . SER A 1 415 ? -61.362 -30.113 -24.961 1.00 48.56 415 SER A O 1
#

Secondary structure (DSSP, 8-state):
--------------HHHHHHHHHHHHHHTT--HHHHHHHHTS-HHHHHHHHTTSSPPPHHHHHHHHHHHT--HHHHTT-S-----HHHHS-GGGGTT--THHHHHHHHHHHHHHHHHHHHHHHHHHTT------PPPPPP--GGGHHHHHHHHHHHHHHHTT-TTS--S-HHHHIIIII--EEEEE---TTEEEEEEEETTTEEEEEEETTS-HHHHHHHHHHHHHHHHH-TTS-EEEESSPPSS--HHHHHHHHHHHHHHS-HHHHHHHHHHHHHHTTT---HHHHHHHHHHHT--HHHHHHHHHHTTSS-TTHHHHHHHTT--HHHH----S---S-TTSSSS-HHHHHHHHHHHHTTSS-HHHHHHHHTS-HHHHHHHHHHHHHHHHHHHTTTTTTS-S---------PPP-

Mean predicted aligned error: 13.84 Å